Protein AF-A0A011PTX8-F1 (afdb_monomer)

Mean predicted aligned error: 15.11 Å

Solvent-accessible surface area (backbone atoms only — not comparable to full-atom values): 23369 Å² total; per-residue (Å²): 57,38,35,38,62,53,34,35,75,66,33,34,80,67,43,86,76,53,72,67,55,52,50,54,50,47,70,77,42,47,76,80,41,47,43,72,45,35,32,29,36,28,40,28,35,30,64,28,57,97,49,72,74,43,38,54,53,28,46,55,51,44,54,52,51,48,55,54,33,72,76,40,59,92,44,40,38,59,48,8,49,74,62,24,68,40,88,89,18,11,88,68,25,8,46,68,49,77,45,46,85,89,73,57,61,66,57,57,41,57,51,63,75,68,52,50,72,74,30,70,56,67,87,39,66,54,93,65,21,40,35,40,38,34,27,75,37,75,45,75,53,42,74,60,47,67,83,79,41,42,69,59,50,52,51,50,52,22,48,52,50,10,47,52,48,41,71,69,41,49,63,57,50,36,50,44,35,60,76,35,33,86,51,65,60,68,47,28,65,75,69,68,44,64,84,40,74,55,73,94,77,66,95,79,60,55,76,83,52,31,71,75,45,51,72,61,44,28,70,68,49,41,52,41,55,70,28,66,54,14,64,73,70,40,22,40,26,65,61,36,77,61,49,92,70,27,34,35,35,38,35,46,74,74,86,81,76,94,67,84,77,54,64,85,77,45,42,67,61,48,52,53,50,52,49,46,52,50,51,22,51,51,38,33,54,54,42,54,52,51,50,53,41,53,72,74,70,44,87,88,8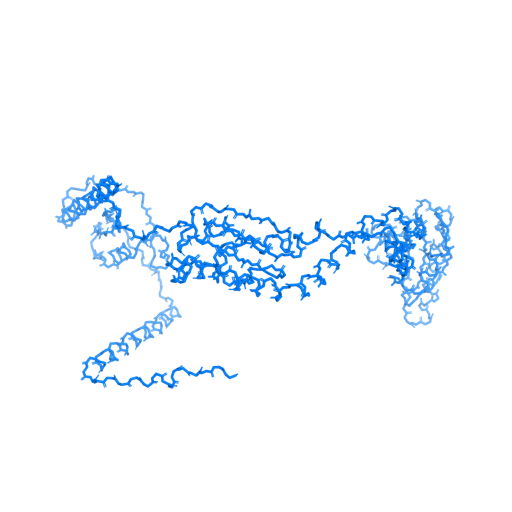0,74,90,73,74,83,91,74,93,82,52,93,88,51,60,90,81,50,54,75,49,40,49,50,35,63,78,67,53,73,66,93,55,74,71,24,76,42,60,26,63,46,81,85,76,15,43,46,80,44,78,44,76,77,86,85,76,74,98,66,83,58,64,70,58,51,53,52,50,51,53,51,49,52,52,52,51,50,48,51,53,50,51,51,51,49,52,53,49,60,74,76,42,92,80,83,78,68,60,78,76,72,60,68,73,85,124

Foldseek 3Di:
DKKWKQFLVQQLVVDDDDPVNLVVVCVVPLVVQKFFKKFWKFKADQFADPDPVSQVVSVVLVVVLLVVCVVPVVCQLVSLLVGGPPPVCSVVSRTPGIDTPPPDDPQVNVQRVVDDAQDWGDWTQDPGGTMIMGTNDIDHIDRQDSVNCVVVSSSVSSSVSSVVCLVVCVVVLQVQLVVCFQDCVSSCVVSVIDIDDDDDDDLDDDPVVLVVCPLCSQPVNSPQCPDCCQAPVQTKGGFDCSDVRMTMIDTDPDDDDDDDDDCVVCVVVVVVLVVLVVVQVVLQVVQVVVLVCVQVVHDPPDPDDDDDDDDPVCCVVDDPQRVCFVVVWDVPDPQTKTKGRDPSHHIDIDTRHDDDDPPDDDPVVVVVVVVVVVVVVVVVVVVVVVVVVVVVDPDDDPVVVVPPPPD

pLDDT: mean 90.77, std 7.79, range [44.09, 98.38]

Secondary structure (DSSP, 8-state):
-EEEEEEHHHHHTT----HHHHHHHHHHTGGGGEEPPEEEEEEEEEE--SSHHHHHHHHHHHHHHHHHHHH-GGGHHHHHHHH---TTTGGGTTEEEEEETTSS-HHHHHHHHHSPTTPBP-PEEETTEEEEEEEEEEE--EE--HHHHHHHHHHHHHHHHHHHHHHHHHHHHHHHHHH-TT-SHHHHHHHTPPPEE-----SS--HHHHGGGGGGG-HHHHHHHTSHHHHHS-PBPP-EEEETTEEEEEE-S------PPPHHHHHHHHHHHHHHHHHHHHHHHHHHHHHHHHHTT------PPPP----TT-GGGS-HHHHHHHHTS--SSSSEEEEEE-GGG-EEEEEE------SS--HHHHHHHHHHHHHHHHHHHHHHHHHHHHHHS-----HHHH-----

Structure (mmCIF, N/CA/C/O backbone):
data_AF-A0A011PTX8-F1
#
_entry.id   AF-A0A011PTX8-F1
#
loop_
_atom_site.group_PDB
_atom_site.id
_atom_site.type_symbol
_atom_site.label_atom_id
_atom_site.label_alt_id
_atom_site.label_comp_id
_atom_site.label_asym_id
_atom_site.label_entity_id
_atom_site.label_seq_id
_atom_site.pdbx_PDB_ins_code
_atom_site.Cartn_x
_atom_site.Cartn_y
_atom_site.Cartn_z
_atom_site.occupancy
_atom_site.B_iso_or_equiv
_atom_site.auth_seq_id
_atom_site.auth_comp_id
_atom_site.auth_asym_id
_atom_site.auth_atom_id
_atom_site.pdbx_PDB_model_num
ATOM 1 N N . MET A 1 1 ? -14.927 16.368 6.234 1.00 93.31 1 MET A N 1
ATOM 2 C CA . MET A 1 1 ? -13.839 17.365 6.055 1.00 93.31 1 MET A CA 1
ATOM 3 C C . MET A 1 1 ? -13.423 17.352 4.596 1.00 93.31 1 MET A C 1
ATOM 5 O O . MET A 1 1 ? -13.900 16.484 3.871 1.00 93.31 1 MET A O 1
ATOM 9 N N . GLU A 1 2 ? -12.552 18.258 4.175 1.00 96.69 2 GLU A N 1
ATOM 10 C CA . GLU A 1 2 ? -11.920 18.199 2.853 1.00 96.69 2 GLU A CA 1
ATOM 11 C C . GLU A 1 2 ? -10.415 17.986 2.976 1.00 96.69 2 GLU A C 1
ATOM 13 O O . GLU A 1 2 ? -9.826 18.285 4.015 1.00 96.69 2 GLU A O 1
ATOM 18 N N . TYR A 1 3 ? -9.805 17.415 1.946 1.00 97.81 3 TYR A N 1
ATOM 19 C CA . TYR A 1 3 ? -8.376 17.147 1.904 1.00 97.81 3 TYR A CA 1
ATOM 20 C C . TYR A 1 3 ? -7.870 17.067 0.467 1.00 97.81 3 TYR A C 1
ATOM 22 O O . TYR A 1 3 ? -8.626 16.824 -0.475 1.00 97.81 3 TYR A O 1
ATOM 30 N N . VAL A 1 4 ? -6.567 17.253 0.315 1.00 97.69 4 VAL A N 1
ATOM 31 C CA . VAL A 1 4 ? -5.835 17.070 -0.935 1.00 97.69 4 VAL A CA 1
ATOM 32 C C . VAL A 1 4 ? -4.663 16.130 -0.699 1.00 97.69 4 VAL A C 1
ATOM 34 O O . VAL A 1 4 ? -4.078 16.101 0.386 1.00 97.69 4 VAL A O 1
ATOM 37 N N . LEU A 1 5 ? -4.333 15.362 -1.732 1.00 97.12 5 LEU A N 1
ATOM 38 C CA . LEU A 1 5 ? -3.126 14.550 -1.787 1.00 97.12 5 LEU A CA 1
ATOM 39 C C . LEU A 1 5 ? -2.199 15.164 -2.826 1.00 97.12 5 LEU A C 1
ATOM 41 O O . LEU A 1 5 ? -2.626 15.454 -3.941 1.00 97.12 5 LEU A O 1
ATOM 45 N N . PHE A 1 6 ? -0.945 15.359 -2.446 1.00 97.44 6 PHE A N 1
ATOM 46 C CA . PHE A 1 6 ? 0.139 15.669 -3.361 1.00 97.44 6 PHE A CA 1
ATOM 47 C C . PHE A 1 6 ? 1.041 14.441 -3.404 1.00 97.44 6 PHE A C 1
ATOM 49 O O . PHE A 1 6 ? 1.689 14.112 -2.412 1.00 97.44 6 PHE A O 1
ATOM 56 N N . SER A 1 7 ? 1.015 13.701 -4.512 1.00 96.38 7 SER A N 1
ATOM 57 C CA . SER A 1 7 ? 1.691 12.409 -4.620 1.00 96.38 7 SER A CA 1
ATOM 58 C C . SER A 1 7 ? 2.304 12.195 -5.997 1.00 96.38 7 SER A C 1
ATOM 60 O O . SER A 1 7 ? 1.815 12.725 -6.996 1.00 96.38 7 SER A O 1
ATOM 62 N N . VAL A 1 8 ? 3.339 11.355 -6.076 1.00 95.75 8 VAL A N 1
ATOM 63 C CA . VAL A 1 8 ? 3.892 10.923 -7.374 1.00 95.75 8 VAL A CA 1
ATOM 64 C C . VAL A 1 8 ? 2.807 10.282 -8.243 1.00 95.75 8 VAL A C 1
ATOM 66 O O . VAL A 1 8 ? 2.761 10.548 -9.439 1.00 95.75 8 VAL A O 1
ATOM 69 N N . ALA A 1 9 ? 1.894 9.504 -7.656 1.00 92.25 9 ALA A N 1
ATOM 70 C CA . ALA A 1 9 ? 0.807 8.862 -8.395 1.00 92.25 9 ALA A CA 1
ATOM 71 C C . ALA A 1 9 ? -0.128 9.881 -9.075 1.00 92.25 9 ALA A C 1
ATOM 73 O O . ALA A 1 9 ? -0.494 9.696 -10.236 1.00 92.25 9 ALA A O 1
ATOM 74 N N . ASP A 1 10 ? -0.464 10.981 -8.395 1.00 88.50 10 ASP A N 1
ATOM 75 C CA . ASP A 1 10 ? -1.273 12.059 -8.978 1.00 88.50 10 ASP A CA 1
ATOM 76 C C . ASP A 1 10 ? -0.504 12.830 -10.062 1.00 88.50 10 ASP A C 1
ATOM 78 O O . ASP A 1 10 ? -1.084 13.242 -11.070 1.00 88.50 10 ASP A O 1
ATOM 82 N N . LEU A 1 11 ? 0.813 12.991 -9.891 1.00 93.06 11 LEU A N 1
ATOM 83 C CA . LEU A 1 11 ? 1.674 13.698 -10.840 1.00 93.06 11 LEU A CA 1
ATOM 84 C C . LEU A 1 11 ? 1.966 12.894 -12.112 1.00 93.06 11 LEU A C 1
ATOM 86 O O . LEU A 1 11 ? 2.114 13.502 -13.170 1.00 93.06 11 LEU A O 1
ATOM 90 N N . VAL A 1 12 ? 1.986 11.557 -12.061 1.00 93.12 12 VAL A N 1
ATOM 91 C CA . VAL A 1 12 ? 2.135 10.695 -13.254 1.00 93.12 12 VAL A CA 1
ATOM 92 C C . VAL A 1 12 ? 1.041 10.985 -14.281 1.00 93.12 12 VAL A C 1
ATOM 94 O O . VAL A 1 12 ? 1.324 11.075 -15.474 1.00 93.12 12 VAL A O 1
ATOM 97 N N . GLY A 1 13 ? -0.200 11.199 -13.829 1.00 87.06 13 GLY A N 1
ATOM 98 C CA . GLY A 1 13 ? -1.315 11.568 -14.708 1.00 87.06 13 GLY A CA 1
ATOM 99 C C . GLY A 1 13 ? -1.168 12.952 -15.352 1.00 87.06 13 GLY A C 1
ATOM 100 O O . GLY A 1 13 ? -1.826 13.234 -16.350 1.00 87.06 13 GLY A O 1
ATOM 101 N N . GLN A 1 14 ? -0.305 13.806 -14.798 1.00 88.62 14 GLN A N 1
ATOM 102 C CA . GLN A 1 14 ? -0.010 15.146 -15.305 1.00 88.62 14 GLN A CA 1
ATOM 103 C C . GLN A 1 14 ? 1.312 15.211 -16.086 1.00 88.62 14 GLN A C 1
ATOM 105 O O . GLN A 1 14 ? 1.601 16.240 -16.699 1.00 88.62 14 GLN A O 1
ATOM 110 N N . ALA A 1 15 ? 2.130 14.156 -16.041 1.00 91.62 15 ALA A N 1
ATOM 111 C CA . ALA A 1 15 ? 3.428 14.117 -16.695 1.00 91.62 15 ALA A CA 1
ATOM 112 C C . ALA A 1 15 ? 3.253 14.041 -18.218 1.00 91.62 15 ALA A C 1
ATOM 114 O O . ALA A 1 15 ? 2.629 13.122 -18.756 1.00 91.62 15 ALA A O 1
ATOM 115 N N . VAL A 1 16 ? 3.829 15.021 -18.912 1.00 89.94 16 VAL A N 1
ATOM 116 C CA . VAL A 1 16 ? 3.864 15.071 -20.374 1.00 89.94 16 VAL A CA 1
ATOM 117 C C . VAL A 1 16 ? 5.213 14.519 -20.816 1.00 89.94 16 VAL A C 1
ATOM 119 O O . VAL A 1 16 ? 6.248 15.061 -20.446 1.00 89.94 16 VAL A O 1
ATOM 122 N N . VAL A 1 17 ? 5.187 13.443 -21.598 1.00 93.81 17 VAL A N 1
ATOM 123 C CA . VAL A 1 17 ? 6.370 12.853 -22.234 1.00 93.81 17 VAL A CA 1
ATOM 124 C C . VAL A 1 17 ? 6.157 12.955 -23.733 1.00 93.81 17 VAL A C 1
ATOM 126 O O . VAL A 1 17 ? 5.126 12.506 -24.242 1.00 93.81 17 VAL A O 1
ATOM 129 N N . THR A 1 18 ? 7.084 13.601 -24.432 1.00 96.19 18 THR A N 1
ATOM 130 C CA . THR A 1 18 ? 6.968 13.804 -25.876 1.00 96.19 18 THR A CA 1
ATOM 131 C C . THR A 1 18 ? 7.472 12.582 -26.635 1.00 96.19 18 THR A C 1
ATOM 133 O O . THR A 1 18 ? 8.262 11.793 -26.124 1.00 96.19 18 THR A O 1
ATOM 136 N N . ASP A 1 19 ? 7.041 12.425 -27.886 1.00 94.69 19 ASP A N 1
ATOM 137 C CA . ASP A 1 19 ? 7.528 11.337 -28.741 1.00 94.69 19 ASP A CA 1
ATOM 138 C C . ASP A 1 19 ? 9.051 11.420 -28.966 1.00 94.69 19 ASP A C 1
ATOM 140 O O . ASP A 1 19 ? 9.740 10.402 -28.989 1.00 94.69 19 ASP A O 1
ATOM 144 N N . ALA A 1 20 ? 9.595 12.643 -29.006 1.00 96.25 20 ALA A N 1
ATOM 145 C CA . ALA A 1 20 ? 11.032 12.890 -29.052 1.00 96.25 20 ALA A CA 1
ATOM 146 C C . ALA A 1 20 ? 11.764 12.346 -27.811 1.00 96.25 20 ALA A C 1
ATOM 148 O O . ALA A 1 20 ? 12.813 11.723 -27.964 1.00 96.25 20 ALA A O 1
ATOM 149 N N . ASP A 1 21 ? 11.202 12.513 -26.606 1.00 96.00 21 ASP A N 1
ATOM 150 C CA . ASP A 1 21 ? 11.784 11.972 -25.367 1.00 96.00 21 ASP A CA 1
ATOM 151 C C . ASP A 1 21 ? 11.796 10.438 -25.382 1.00 96.00 21 ASP A C 1
ATOM 153 O O . ASP A 1 21 ? 12.788 9.813 -25.007 1.00 96.00 21 ASP A O 1
ATOM 157 N N . LEU A 1 22 ? 10.708 9.825 -25.866 1.00 96.88 22 LEU A N 1
ATOM 158 C CA . LEU A 1 22 ? 10.591 8.369 -25.987 1.00 96.88 22 LEU A CA 1
ATOM 159 C C . LEU A 1 22 ? 11.645 7.807 -26.951 1.00 96.88 22 LEU A C 1
ATOM 161 O O . LEU A 1 22 ? 12.305 6.814 -26.637 1.00 96.88 22 LEU A O 1
ATOM 165 N N . HIS A 1 23 ? 11.812 8.445 -28.111 1.00 96.50 23 HIS A N 1
ATOM 166 C CA . HIS A 1 23 ? 12.816 8.056 -29.098 1.00 96.50 23 HIS A CA 1
ATOM 167 C C . HIS A 1 23 ? 14.241 8.246 -28.567 1.00 96.50 23 HIS A C 1
ATOM 169 O O . HIS A 1 23 ? 15.048 7.319 -28.653 1.00 96.50 23 HIS A O 1
ATOM 175 N N . ALA A 1 24 ? 14.537 9.391 -27.946 1.00 96.94 24 ALA A N 1
ATOM 176 C CA . ALA A 1 24 ? 15.845 9.666 -27.357 1.00 96.94 24 ALA A CA 1
ATOM 177 C C . ALA A 1 24 ? 16.204 8.658 -26.253 1.00 96.94 24 ALA A C 1
ATOM 179 O O . ALA A 1 24 ? 17.341 8.181 -26.181 1.00 96.94 24 ALA A O 1
ATOM 180 N N . TRP A 1 25 ? 15.233 8.285 -25.415 1.00 96.75 25 TRP A N 1
ATOM 181 C CA . TRP A 1 25 ? 15.420 7.257 -24.396 1.00 96.75 25 TRP A CA 1
ATOM 182 C C . TRP A 1 25 ? 15.698 5.888 -25.015 1.00 96.75 25 TRP A C 1
ATOM 184 O O . TRP A 1 25 ? 16.676 5.240 -24.645 1.00 96.75 25 TRP A O 1
ATOM 194 N N . TYR A 1 26 ? 14.882 5.464 -25.986 1.00 95.31 26 TYR A N 1
ATOM 195 C CA . TYR A 1 26 ? 15.079 4.192 -26.679 1.00 95.31 26 TYR A CA 1
ATOM 196 C C . TYR A 1 26 ? 16.463 4.109 -27.327 1.00 95.31 26 TYR A C 1
ATOM 198 O O . TYR A 1 26 ? 17.151 3.104 -27.169 1.00 95.31 26 TYR A O 1
ATOM 206 N N . ASP A 1 27 ? 16.892 5.170 -28.013 1.00 94.94 27 ASP A N 1
ATOM 207 C CA . ASP A 1 27 ? 18.174 5.207 -28.715 1.00 94.94 27 ASP A CA 1
ATOM 208 C C . ASP A 1 27 ? 19.375 5.210 -27.765 1.00 94.94 27 ASP A C 1
ATOM 210 O O . ASP A 1 27 ? 20.364 4.529 -28.034 1.00 94.94 27 ASP A O 1
ATOM 214 N N . SER A 1 28 ? 19.275 5.906 -26.631 1.00 95.38 28 SER A N 1
ATOM 215 C CA . SER A 1 28 ? 20.327 5.928 -25.602 1.00 95.38 28 SER A CA 1
ATOM 216 C C . SER A 1 28 ? 20.375 4.669 -24.728 1.00 95.38 28 SER A C 1
ATOM 218 O O . SER A 1 28 ? 21.385 4.433 -24.070 1.00 95.38 28 SER A O 1
ATOM 220 N N . HIS A 1 29 ? 19.325 3.840 -24.739 1.00 94.94 29 HIS A N 1
ATOM 221 C CA . HIS A 1 29 ? 19.205 2.646 -23.895 1.00 94.94 29 HIS A CA 1
ATOM 222 C C . HIS A 1 29 ? 18.900 1.367 -24.688 1.00 94.94 29 HIS A C 1
ATOM 224 O O . HIS A 1 29 ? 18.334 0.423 -24.133 1.00 94.94 29 HIS A O 1
ATOM 230 N N . ARG A 1 30 ? 19.285 1.295 -25.972 1.00 90.06 30 ARG A N 1
ATOM 231 C CA . ARG A 1 30 ? 18.983 0.138 -26.841 1.00 90.06 30 ARG A CA 1
ATOM 232 C C . ARG A 1 30 ? 19.415 -1.196 -26.241 1.00 90.06 30 ARG A C 1
ATOM 234 O O . ARG A 1 30 ? 18.663 -2.162 -26.356 1.00 90.06 30 ARG A O 1
ATOM 241 N N . ASP A 1 31 ? 20.545 -1.223 -25.542 1.00 90.44 31 ASP A N 1
ATOM 242 C CA . ASP A 1 31 ? 21.073 -2.427 -24.892 1.00 90.44 31 ASP A CA 1
ATOM 243 C C . ASP A 1 31 ? 20.102 -3.011 -23.851 1.00 90.44 31 ASP A C 1
ATOM 245 O O . ASP A 1 31 ? 20.015 -4.226 -23.698 1.00 90.44 31 ASP A O 1
ATOM 249 N N . ARG A 1 32 ? 19.293 -2.173 -23.180 1.00 89.81 32 ARG A N 1
ATOM 250 C CA . ARG A 1 32 ? 18.268 -2.631 -22.218 1.00 89.81 32 ARG A CA 1
ATOM 251 C C . ARG A 1 32 ? 17.095 -3.344 -22.887 1.00 89.81 32 ARG A C 1
ATOM 253 O O . ARG A 1 32 ? 16.377 -4.098 -22.236 1.00 89.81 32 ARG A O 1
ATOM 260 N N . TYR A 1 33 ? 16.893 -3.098 -24.178 1.00 91.06 33 TYR A N 1
ATOM 261 C CA . TYR A 1 33 ? 15.803 -3.661 -24.974 1.00 91.06 33 TYR A CA 1
ATOM 262 C C . TYR A 1 33 ? 16.265 -4.805 -25.880 1.00 91.06 33 TYR A C 1
ATOM 264 O O . TYR A 1 33 ? 15.491 -5.298 -26.709 1.00 91.06 33 TYR A O 1
ATOM 272 N N . GLN A 1 34 ? 17.508 -5.255 -25.708 1.00 89.69 34 GLN A N 1
ATOM 273 C CA . GLN A 1 34 ? 18.027 -6.432 -26.373 1.00 89.69 34 GLN A CA 1
ATOM 274 C C . GLN A 1 34 ? 17.510 -7.689 -25.668 1.00 89.69 34 GLN A C 1
ATOM 276 O O . GLN A 1 34 ? 17.828 -7.958 -24.511 1.00 89.69 34 GLN A O 1
ATOM 281 N N . GLN A 1 35 ? 16.711 -8.485 -26.374 1.00 86.25 35 GLN A N 1
ATOM 282 C CA . GLN A 1 35 ? 16.426 -9.848 -25.943 1.00 86.25 35 GLN A CA 1
ATOM 283 C C . GLN A 1 35 ? 17.638 -10.711 -26.291 1.00 86.25 35 GLN A C 1
ATOM 285 O O . GLN A 1 35 ? 18.009 -10.766 -27.471 1.00 86.25 35 GLN A O 1
ATOM 290 N N . PRO A 1 36 ? 18.269 -11.364 -25.301 1.00 8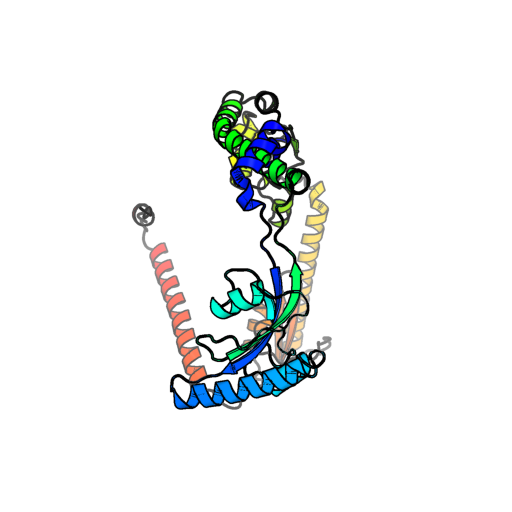6.12 36 PRO A N 1
ATOM 291 C CA . PRO A 1 36 ? 19.387 -12.248 -25.568 1.00 86.12 36 PRO A CA 1
ATOM 292 C C . PRO A 1 36 ? 18.927 -13.451 -26.393 1.00 86.12 36 PRO A C 1
ATOM 294 O O . PRO A 1 36 ? 17.767 -13.859 -26.360 1.00 86.12 36 PRO A O 1
ATOM 297 N N . GLU A 1 37 ? 19.861 -14.016 -27.149 1.00 90.31 37 GLU A N 1
ATOM 298 C CA . GLU A 1 37 ? 19.643 -15.290 -27.823 1.00 90.31 37 GLU A CA 1
ATOM 299 C C . GLU A 1 37 ? 19.499 -16.405 -26.781 1.00 90.31 37 GLU A C 1
ATOM 301 O O . GLU A 1 37 ? 20.344 -16.563 -25.898 1.00 90.31 37 GLU A O 1
ATOM 306 N N . GLU A 1 38 ? 18.439 -17.192 -26.917 1.00 92.25 38 GLU A N 1
ATOM 307 C CA . GLU A 1 38 ? 18.114 -18.313 -26.045 1.00 92.25 38 GLU A CA 1
ATOM 308 C C . GLU A 1 38 ? 18.102 -19.602 -26.868 1.00 92.25 38 GLU A C 1
ATOM 310 O O . GLU A 1 38 ? 17.523 -19.660 -27.955 1.00 92.25 38 GLU A O 1
ATOM 315 N N . ARG A 1 39 ? 18.714 -20.669 -26.354 1.00 94.38 39 ARG A N 1
ATOM 316 C CA . ARG A 1 39 ? 18.723 -21.979 -27.016 1.00 94.38 39 ARG A CA 1
ATOM 317 C C . ARG A 1 39 ? 18.240 -23.051 -26.072 1.00 94.38 39 ARG A C 1
ATOM 319 O O . ARG A 1 39 ? 18.689 -23.119 -24.938 1.00 94.38 39 ARG A O 1
ATOM 326 N N . ARG A 1 40 ? 17.347 -23.923 -26.530 1.00 95.50 40 ARG A N 1
ATOM 327 C CA . ARG A 1 40 ? 16.987 -25.114 -25.767 1.00 95.50 40 ARG A CA 1
ATOM 328 C C . ARG A 1 40 ? 17.971 -26.222 -26.099 1.00 95.50 40 ARG A C 1
ATOM 330 O O . ARG A 1 40 ? 18.079 -26.605 -27.262 1.00 95.50 40 ARG A O 1
ATOM 337 N N . ALA A 1 41 ? 18.678 -26.731 -25.099 1.00 96.06 41 ALA A N 1
ATOM 338 C CA . ALA A 1 41 ? 19.720 -27.730 -25.297 1.00 96.06 41 ALA A CA 1
ATOM 339 C C . ALA A 1 41 ? 19.474 -28.971 -24.439 1.00 96.06 41 ALA A C 1
ATOM 341 O O . ALA A 1 41 ? 18.931 -28.905 -23.337 1.00 96.06 41 ALA A O 1
ATOM 342 N N . SER A 1 42 ? 19.895 -30.116 -24.954 1.00 96.69 42 SER A N 1
ATOM 343 C CA . SER A 1 42 ? 20.011 -31.355 -24.200 1.00 96.69 42 SER A CA 1
ATOM 344 C C . SER A 1 42 ? 21.446 -31.854 -24.285 1.00 96.69 42 SER A C 1
ATOM 346 O O . SER A 1 42 ? 22.110 -31.633 -25.298 1.00 96.69 42 SER A O 1
ATOM 348 N N . HIS A 1 43 ? 21.942 -32.514 -23.244 1.00 97.25 43 HIS A N 1
ATOM 349 C CA . HIS A 1 43 ? 23.310 -33.018 -23.229 1.00 97.25 43 HIS A CA 1
ATOM 350 C C . HIS A 1 43 ? 23.453 -34.414 -22.629 1.00 97.25 43 HIS A C 1
ATOM 352 O O . HIS A 1 43 ? 22.606 -34.888 -21.875 1.00 97.25 43 HIS A O 1
ATOM 358 N N . ILE A 1 44 ? 24.560 -35.060 -22.980 1.00 97.25 44 ILE A N 1
ATOM 359 C CA . ILE A 1 44 ? 25.060 -36.274 -22.349 1.00 97.25 44 ILE A CA 1
ATOM 360 C C . ILE A 1 44 ? 26.461 -35.969 -21.835 1.00 97.25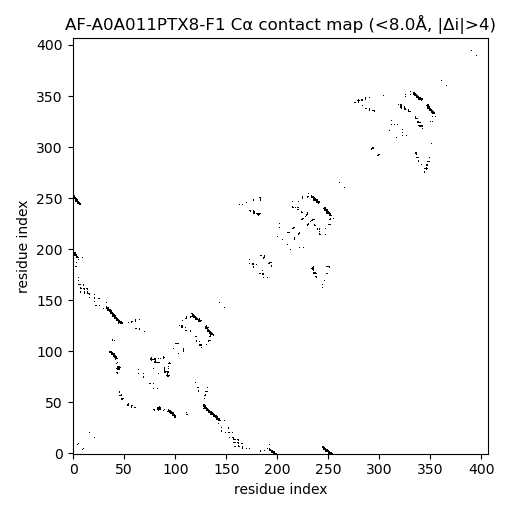 44 ILE A C 1
ATOM 362 O O . ILE A 1 44 ? 27.398 -35.847 -22.624 1.00 97.25 44 ILE A O 1
ATOM 366 N N . LEU A 1 45 ? 26.593 -35.855 -20.516 1.00 96.19 45 LEU A N 1
ATOM 367 C CA . LEU A 1 45 ? 27.882 -35.739 -19.836 1.00 96.19 45 LEU A CA 1
ATOM 368 C C . LEU A 1 45 ? 28.485 -37.116 -19.534 1.00 96.19 45 LEU A C 1
ATOM 370 O O . LEU A 1 45 ? 27.830 -37.941 -18.898 1.00 96.19 45 LEU A O 1
ATOM 374 N N . ILE A 1 46 ? 29.741 -37.322 -19.924 1.00 96.19 46 ILE A N 1
ATOM 375 C CA . ILE A 1 46 ? 30.621 -38.393 -19.444 1.00 96.19 46 ILE A CA 1
ATOM 376 C C . ILE A 1 46 ? 31.725 -37.741 -18.610 1.00 96.19 46 ILE A C 1
ATOM 378 O O . ILE A 1 46 ? 32.529 -36.972 -19.141 1.00 96.19 46 ILE A O 1
ATOM 382 N N . LEU A 1 47 ? 31.753 -38.021 -17.308 1.00 92.75 47 LEU A N 1
ATOM 383 C CA . LEU A 1 47 ? 32.715 -37.430 -16.386 1.00 92.75 47 LEU A CA 1
ATOM 384 C C . LEU A 1 47 ? 34.132 -37.920 -16.697 1.00 92.75 47 LEU A C 1
ATOM 386 O O . LEU A 1 47 ? 34.346 -39.108 -16.940 1.00 92.75 47 LEU A O 1
ATOM 390 N N . ALA A 1 48 ? 35.105 -37.014 -16.643 1.00 87.38 48 ALA A N 1
ATOM 391 C CA . ALA A 1 48 ? 36.521 -37.365 -16.676 1.00 87.38 48 ALA A CA 1
ATOM 392 C C . ALA A 1 48 ? 37.162 -36.959 -15.345 1.00 87.38 48 ALA A C 1
ATOM 394 O O . ALA A 1 48 ? 37.081 -35.797 -14.948 1.00 87.38 48 ALA A O 1
ATOM 395 N N . ALA A 1 49 ? 37.786 -37.910 -14.648 1.00 74.19 49 ALA A N 1
ATOM 396 C CA . ALA A 1 49 ? 38.567 -37.609 -13.452 1.00 74.19 49 ALA A CA 1
ATOM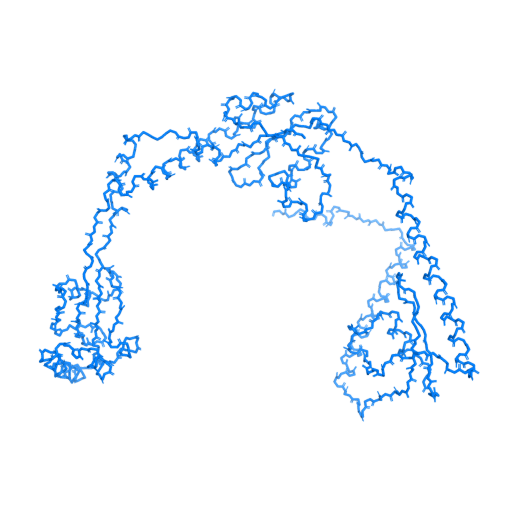 397 C C . ALA A 1 49 ? 39.868 -36.868 -13.820 1.00 74.19 49 ALA A C 1
ATOM 399 O O . ALA A 1 49 ? 40.272 -36.795 -14.982 1.00 74.19 49 ALA A O 1
ATOM 400 N N . THR A 1 50 ? 40.536 -36.286 -12.826 1.00 66.88 50 THR A N 1
ATOM 401 C CA . THR A 1 50 ? 41.680 -35.383 -13.029 1.00 66.88 50 THR A CA 1
ATOM 402 C C . THR A 1 50 ? 42.960 -36.062 -13.548 1.00 66.88 50 THR A C 1
ATOM 404 O O . THR A 1 50 ? 43.882 -35.347 -13.940 1.00 66.88 50 THR A O 1
ATOM 407 N N . GLY A 1 51 ? 43.026 -37.400 -13.611 1.00 61.00 51 GLY A N 1
ATOM 408 C CA . GLY A 1 51 ? 44.170 -38.165 -14.128 1.00 61.00 51 GLY A CA 1
ATOM 409 C C . GLY A 1 51 ? 44.115 -38.443 -15.639 1.00 61.00 51 GLY A C 1
ATOM 410 O O . GLY A 1 51 ? 43.045 -38.638 -16.208 1.00 61.00 51 GLY A O 1
ATOM 411 N N . ASP A 1 52 ? 45.275 -38.495 -16.303 1.00 61.66 52 ASP A N 1
ATOM 412 C CA . ASP A 1 52 ? 45.353 -38.629 -17.770 1.00 61.66 52 ASP A CA 1
ATOM 413 C C . ASP A 1 52 ? 44.806 -39.968 -18.300 1.00 61.66 52 ASP A C 1
ATOM 415 O O . ASP A 1 52 ? 44.108 -39.986 -19.312 1.00 61.66 52 ASP A O 1
ATOM 419 N N . ALA A 1 53 ? 45.007 -41.074 -17.573 1.00 62.09 53 ALA A N 1
ATOM 420 C CA . ALA A 1 53 ? 44.446 -42.382 -17.938 1.00 62.09 53 ALA A CA 1
ATOM 421 C C . ALA A 1 53 ? 42.901 -42.415 -17.886 1.00 62.09 53 ALA A C 1
ATOM 423 O O . ALA A 1 53 ? 42.259 -43.099 -18.686 1.00 62.09 53 ALA A O 1
ATOM 424 N N . ASP A 1 54 ? 42.293 -41.638 -16.985 1.00 71.06 54 ASP A N 1
ATOM 425 C CA . ASP A 1 54 ? 40.836 -41.550 -16.851 1.00 71.06 54 ASP A CA 1
ATOM 426 C C . ASP A 1 54 ? 40.216 -40.670 -17.943 1.00 71.06 54 ASP A C 1
ATOM 428 O O . ASP A 1 54 ? 39.093 -40.925 -18.385 1.00 71.06 54 ASP A O 1
ATOM 432 N N . LYS A 1 55 ? 40.958 -39.671 -18.441 1.00 77.75 55 LYS A N 1
ATOM 433 C CA . LYS A 1 55 ? 40.530 -38.836 -19.573 1.00 77.75 55 LYS A CA 1
ATOM 434 C C . LYS A 1 55 ? 40.455 -39.622 -20.875 1.00 77.75 55 LYS A C 1
ATOM 436 O O . LYS A 1 55 ? 39.513 -39.401 -21.633 1.00 77.75 55 LYS A O 1
ATOM 441 N N . ASP A 1 56 ? 41.394 -40.531 -21.125 1.00 83.56 56 ASP A N 1
ATOM 442 C CA . ASP A 1 56 ? 41.383 -41.370 -22.329 1.00 83.56 56 ASP A CA 1
ATOM 443 C C . ASP A 1 56 ? 40.222 -42.372 -22.305 1.00 83.56 56 ASP A C 1
ATOM 445 O O . ASP A 1 56 ? 39.521 -42.544 -23.305 1.00 83.56 56 ASP A O 1
ATOM 449 N N . SER A 1 57 ? 39.948 -42.968 -21.140 1.00 86.31 57 SER A N 1
ATOM 450 C CA . SER A 1 57 ? 38.799 -43.860 -20.940 1.00 86.31 57 SER A CA 1
ATOM 451 C C . SER A 1 57 ? 37.460 -43.124 -21.098 1.00 86.31 57 SER A C 1
ATOM 453 O O . SER A 1 57 ? 36.588 -43.560 -21.858 1.00 86.31 57 SER A O 1
ATOM 455 N N . ALA A 1 58 ? 37.310 -41.960 -20.453 1.00 89.25 58 ALA A N 1
ATOM 456 C CA . ALA A 1 58 ? 36.116 -41.124 -20.573 1.00 89.25 58 ALA A CA 1
ATOM 457 C C . ALA A 1 58 ? 35.900 -40.644 -22.015 1.00 89.25 58 ALA A C 1
ATOM 459 O O . ALA A 1 58 ? 34.771 -40.656 -22.510 1.00 89.25 58 ALA A O 1
ATOM 460 N N . ARG A 1 59 ? 36.981 -40.290 -22.721 1.00 92.25 59 ARG A N 1
ATOM 461 C CA . ARG A 1 59 ? 36.934 -39.911 -24.134 1.00 92.25 59 ARG A CA 1
ATOM 462 C C . ARG A 1 59 ? 36.468 -41.064 -25.009 1.00 92.25 59 ARG A C 1
ATOM 464 O O . ARG A 1 59 ? 35.533 -40.883 -25.780 1.00 92.25 59 ARG A O 1
ATOM 471 N N . ALA A 1 60 ? 37.072 -42.244 -24.870 1.00 92.75 60 ALA A N 1
ATOM 472 C CA . ALA A 1 60 ? 36.689 -43.424 -25.641 1.00 92.75 60 ALA A CA 1
ATOM 473 C C . ALA A 1 60 ? 35.211 -43.774 -25.419 1.00 92.75 60 ALA A C 1
ATOM 475 O O . ALA A 1 60 ? 34.484 -44.065 -26.374 1.00 92.75 60 ALA A O 1
ATOM 476 N N . LYS A 1 61 ? 34.736 -43.669 -24.169 1.00 93.31 61 LYS A N 1
ATOM 477 C CA . LYS A 1 61 ? 33.327 -43.899 -23.852 1.00 93.31 61 LYS A CA 1
ATOM 478 C C . LYS A 1 61 ? 32.417 -42.855 -24.487 1.00 93.31 61 LYS A C 1
ATOM 480 O O . LYS A 1 61 ? 31.378 -43.201 -25.046 1.00 93.31 61 LYS A O 1
ATOM 485 N N . ALA A 1 62 ? 32.799 -41.588 -24.429 1.00 94.12 62 ALA A N 1
ATOM 486 C CA . ALA A 1 62 ? 32.011 -40.520 -25.015 1.00 94.12 62 ALA A CA 1
ATOM 487 C C . ALA A 1 62 ? 32.012 -40.570 -26.557 1.00 94.12 62 ALA A C 1
ATOM 489 O O . ALA A 1 62 ? 30.984 -40.312 -27.173 1.00 94.12 62 ALA A O 1
ATOM 490 N N . GLU A 1 63 ? 33.100 -41.006 -27.198 1.00 95.38 63 GLU A N 1
ATOM 491 C CA . GLU A 1 63 ? 33.149 -41.271 -28.644 1.00 95.38 63 GLU A CA 1
ATOM 492 C C . GLU A 1 63 ? 32.238 -42.441 -29.056 1.00 95.38 63 GLU A C 1
ATOM 494 O O . GLU A 1 63 ? 31.598 -42.387 -30.109 1.00 95.38 63 GLU A O 1
ATOM 499 N N . GLU A 1 64 ? 32.141 -43.494 -28.237 1.00 95.00 64 GLU A N 1
ATOM 500 C CA . GLU A 1 64 ? 31.190 -44.594 -28.447 1.00 95.00 64 GLU A CA 1
ATOM 501 C C . GLU A 1 64 ? 29.742 -44.090 -28.378 1.00 95.00 64 GLU A C 1
ATOM 503 O O . GLU A 1 64 ? 28.953 -44.334 -29.295 1.00 95.00 64 GLU A O 1
ATOM 508 N N . VAL A 1 65 ? 29.409 -43.331 -27.329 1.00 94.44 65 VAL A N 1
ATOM 509 C CA . VAL A 1 65 ? 28.065 -42.765 -27.156 1.00 94.44 65 VAL A CA 1
ATOM 510 C C . VAL A 1 65 ? 27.740 -41.782 -28.281 1.00 94.44 65 VAL A C 1
ATOM 512 O O . VAL A 1 65 ? 26.644 -41.839 -28.833 1.00 94.44 65 VAL A O 1
ATOM 515 N N . LEU A 1 66 ? 28.691 -40.945 -28.706 1.00 95.19 66 LEU A N 1
ATOM 516 C CA . LEU A 1 66 ? 28.507 -40.034 -29.836 1.00 95.19 66 LEU A CA 1
ATOM 517 C C . LEU A 1 66 ? 28.166 -40.799 -31.122 1.00 95.19 66 LEU A C 1
ATOM 519 O O . LEU A 1 66 ? 27.240 -40.411 -31.831 1.00 95.19 66 LEU A O 1
ATOM 523 N N . LYS A 1 67 ? 28.844 -41.921 -31.399 1.00 95.56 67 LYS A N 1
ATOM 524 C CA . LYS A 1 67 ? 28.528 -42.784 -32.552 1.00 95.56 67 LYS A CA 1
ATOM 525 C C . LYS A 1 67 ? 27.131 -43.400 -32.452 1.00 95.56 67 LYS A C 1
ATOM 527 O O . LYS A 1 67 ? 26.463 -43.537 -33.477 1.00 95.56 67 LYS A O 1
ATOM 532 N N . GLU A 1 68 ? 26.678 -43.790 -31.257 1.00 94.44 68 GLU A N 1
ATOM 533 C CA . GLU A 1 68 ? 25.303 -44.271 -31.053 1.00 94.44 68 GLU A CA 1
ATOM 534 C C . GLU A 1 68 ? 24.274 -43.166 -31.327 1.00 94.44 68 GLU A C 1
ATOM 536 O O . GLU A 1 68 ? 23.304 -43.394 -32.054 1.00 94.44 68 GLU A O 1
ATOM 541 N N . VAL A 1 69 ? 24.516 -41.960 -30.806 1.00 93.25 69 VAL A N 1
ATOM 542 C CA . VAL A 1 69 ? 23.636 -40.803 -31.007 1.00 93.25 69 VAL A CA 1
ATOM 543 C C . VAL A 1 69 ? 23.595 -40.392 -32.482 1.00 93.25 69 VAL A C 1
ATOM 545 O O . VAL A 1 69 ? 22.515 -40.159 -33.013 1.00 93.25 69 VAL A O 1
ATOM 548 N N . GLN A 1 70 ? 24.730 -40.379 -33.186 1.00 93.19 70 GLN A N 1
ATOM 549 C CA . GLN A 1 70 ? 24.795 -40.050 -34.617 1.00 93.19 70 GLN A CA 1
ATOM 550 C C . GLN A 1 70 ? 24.021 -41.040 -35.498 1.00 93.19 70 GLN A C 1
ATOM 552 O O . GLN A 1 70 ? 23.420 -40.638 -36.492 1.00 93.19 70 GLN A O 1
ATOM 557 N N . LYS A 1 71 ? 24.009 -42.333 -35.143 1.00 93.88 71 LYS A N 1
ATOM 558 C CA . LYS A 1 71 ? 23.251 -43.362 -35.879 1.00 93.88 71 LYS A CA 1
ATOM 559 C C . LYS A 1 71 ? 21.743 -43.245 -35.672 1.00 93.88 71 LYS A C 1
ATOM 561 O O . LYS A 1 71 ? 20.982 -43.611 -36.564 1.00 93.88 71 LYS A O 1
ATOM 566 N N . ALA A 1 72 ? 21.312 -42.786 -34.499 1.00 91.81 72 ALA A N 1
ATOM 567 C CA . ALA A 1 72 ? 19.901 -42.650 -34.162 1.00 91.81 72 ALA A CA 1
ATOM 568 C C . ALA A 1 72 ? 19.635 -41.399 -33.300 1.00 91.81 72 ALA A C 1
ATOM 570 O O . ALA A 1 72 ? 19.324 -41.539 -32.113 1.00 91.81 72 ALA A O 1
ATOM 571 N N . PRO A 1 73 ? 19.676 -40.181 -33.880 1.00 89.12 73 PRO A N 1
ATOM 572 C CA . PRO A 1 73 ? 19.501 -38.935 -33.122 1.00 89.12 73 PRO A CA 1
ATOM 573 C C . PRO A 1 73 ? 18.163 -38.859 -32.376 1.00 89.12 73 PRO A C 1
ATOM 575 O O . PRO A 1 73 ? 18.091 -38.339 -31.268 1.00 89.12 73 PRO A O 1
ATOM 578 N N . ALA A 1 74 ? 17.108 -39.478 -32.919 1.00 91.00 74 ALA A N 1
ATOM 579 C CA . ALA A 1 74 ? 15.796 -39.570 -32.272 1.00 91.00 74 ALA A CA 1
ATOM 580 C C . ALA A 1 74 ? 15.821 -40.288 -30.905 1.00 91.00 74 ALA A C 1
ATOM 582 O O . ALA A 1 74 ? 14.901 -40.125 -30.108 1.00 91.00 74 ALA A O 1
ATOM 583 N N . ARG A 1 75 ? 16.869 -41.071 -30.612 1.00 94.31 75 ARG A N 1
ATOM 584 C CA . ARG A 1 75 ? 17.054 -41.776 -29.335 1.00 94.31 75 ARG A CA 1
ATOM 585 C C . ARG A 1 75 ? 17.889 -40.989 -28.327 1.00 94.31 75 ARG A C 1
ATOM 587 O O . ARG A 1 75 ? 18.217 -41.544 -27.282 1.00 94.31 75 ARG A O 1
ATOM 594 N N . PHE A 1 76 ? 18.227 -39.724 -28.602 1.00 95.62 76 PHE A N 1
ATOM 595 C CA . PHE A 1 76 ? 19.073 -38.903 -27.728 1.00 95.62 76 PHE A CA 1
ATOM 596 C C . PHE A 1 76 ? 18.613 -38.947 -26.268 1.00 95.62 76 PHE A C 1
ATOM 598 O O . PHE A 1 76 ? 19.416 -39.226 -25.387 1.00 95.62 76 PHE A O 1
ATOM 605 N N . ALA A 1 77 ? 17.315 -38.759 -26.013 1.00 95.94 77 ALA A N 1
ATOM 606 C CA . ALA A 1 77 ? 16.770 -38.767 -24.657 1.00 95.94 77 ALA A CA 1
ATOM 607 C C . ALA A 1 77 ? 16.952 -40.120 -23.942 1.00 95.94 77 ALA A C 1
ATOM 609 O O . ALA A 1 77 ? 17.241 -40.164 -22.748 1.00 95.94 77 ALA A O 1
ATOM 610 N N . ASP A 1 78 ? 16.821 -41.236 -24.656 1.00 96.94 78 ASP A N 1
ATOM 611 C CA . ASP A 1 78 ? 17.021 -42.568 -24.077 1.00 96.94 78 ASP A CA 1
ATOM 612 C C . ASP A 1 78 ? 18.502 -42.855 -23.830 1.00 96.94 78 ASP A C 1
ATOM 614 O O . ASP A 1 78 ? 18.868 -43.413 -22.797 1.00 96.94 78 ASP A O 1
ATOM 618 N N . LEU A 1 79 ? 19.363 -42.431 -24.758 1.00 95.44 79 LEU A N 1
ATOM 619 C CA . LEU A 1 79 ? 20.814 -42.533 -24.628 1.00 95.44 79 LEU A CA 1
ATOM 620 C C . LEU A 1 79 ? 21.327 -41.647 -23.488 1.00 95.44 79 LEU A C 1
ATOM 622 O O . LEU A 1 79 ? 22.192 -42.077 -22.733 1.00 95.44 79 LEU A O 1
ATOM 626 N N . ALA A 1 80 ? 20.742 -40.467 -23.291 1.00 96.62 80 ALA A N 1
ATOM 627 C CA . ALA A 1 80 ? 21.042 -39.588 -22.171 1.00 96.62 80 ALA A CA 1
ATOM 628 C C . ALA A 1 80 ? 20.641 -40.216 -20.832 1.00 96.62 80 ALA A C 1
ATOM 630 O O . ALA A 1 80 ? 21.456 -40.243 -19.916 1.00 96.62 80 ALA A O 1
ATOM 631 N N . ARG A 1 81 ? 19.447 -40.819 -20.726 1.00 97.00 81 ARG A N 1
ATOM 632 C CA . ARG A 1 81 ? 19.047 -41.573 -19.519 1.00 97.00 81 ARG A CA 1
ATOM 633 C C . ARG A 1 81 ? 19.968 -42.750 -19.224 1.00 97.00 81 ARG A C 1
ATOM 635 O O . ARG A 1 81 ? 20.173 -43.088 -18.063 1.00 97.00 81 ARG A O 1
ATOM 642 N N . LYS A 1 82 ? 20.475 -43.400 -20.272 1.00 96.25 82 LYS A N 1
ATOM 643 C CA . LYS A 1 82 ? 21.310 -44.598 -20.163 1.00 96.25 82 LYS A CA 1
ATOM 644 C C . LYS A 1 82 ? 22.769 -44.282 -19.836 1.00 96.25 82 LYS A C 1
ATOM 646 O O . LYS A 1 82 ? 23.389 -45.034 -19.090 1.00 96.25 82 LYS A O 1
ATOM 651 N N . TYR A 1 83 ? 23.325 -43.233 -20.435 1.00 95.69 83 TYR A N 1
ATOM 652 C CA . TYR A 1 83 ? 24.767 -42.990 -20.442 1.00 95.69 83 TYR A CA 1
ATOM 653 C C . TYR A 1 83 ? 25.187 -41.679 -19.785 1.00 95.69 83 TYR A C 1
ATOM 655 O O . TYR A 1 83 ? 26.352 -41.568 -19.409 1.00 95.69 83 TYR A O 1
ATOM 663 N N . SER A 1 84 ? 24.296 -40.694 -19.642 1.00 96.38 84 SER A N 1
ATOM 664 C CA . SER A 1 84 ? 24.685 -39.430 -19.025 1.00 96.38 84 SER A CA 1
ATOM 665 C C . SER A 1 84 ? 24.906 -39.600 -17.528 1.00 96.38 84 SER A C 1
ATOM 667 O O . SER A 1 84 ? 24.091 -40.180 -16.815 1.00 96.38 84 SER A O 1
ATOM 669 N N . GLN A 1 85 ? 26.010 -39.035 -17.061 1.00 95.56 85 GLN A N 1
ATOM 670 C CA . GLN A 1 85 ? 26.402 -38.968 -15.661 1.00 95.56 85 GLN A CA 1
ATOM 671 C C . GLN A 1 85 ? 26.081 -37.603 -15.037 1.00 95.56 85 GLN A C 1
ATOM 673 O O . GLN A 1 85 ? 26.521 -37.326 -13.925 1.00 95.56 85 GLN A O 1
ATOM 678 N N . ASP A 1 86 ? 25.315 -36.750 -15.729 1.00 93.50 86 ASP A N 1
ATOM 679 C CA . ASP A 1 86 ? 24.786 -35.521 -15.140 1.00 93.50 86 ASP A CA 1
ATOM 680 C C . ASP A 1 86 ? 23.535 -35.828 -14.293 1.00 93.50 86 ASP A C 1
ATOM 682 O O . ASP A 1 86 ? 22.476 -36.139 -14.854 1.00 93.50 86 ASP A O 1
ATOM 686 N N . PRO A 1 87 ? 23.597 -35.705 -12.954 1.00 91.56 87 PRO A N 1
ATOM 687 C CA . PRO A 1 87 ? 22.462 -36.012 -12.089 1.00 91.56 87 PRO A CA 1
ATOM 688 C C . PRO A 1 87 ? 21.256 -35.085 -12.320 1.00 91.56 87 PRO A C 1
ATOM 690 O O . PRO A 1 87 ? 20.129 -35.474 -12.014 1.00 91.56 87 PRO A O 1
ATOM 693 N N . GLY A 1 88 ? 21.466 -33.873 -12.854 1.00 92.00 88 GLY A N 1
ATOM 694 C CA . GLY A 1 88 ? 20.410 -32.872 -13.026 1.00 92.00 88 GLY A CA 1
ATOM 695 C C . GLY A 1 88 ? 19.504 -33.109 -14.237 1.00 92.00 88 GLY A C 1
ATOM 696 O O . GLY A 1 88 ? 18.300 -32.831 -14.172 1.00 92.00 88 GLY A O 1
ATOM 697 N N . SER A 1 89 ? 20.058 -33.643 -15.329 1.00 95.38 89 SER A N 1
ATOM 698 C CA . SER A 1 89 ? 19.344 -33.786 -16.603 1.00 95.38 89 SER A CA 1
ATOM 699 C C . SER A 1 89 ? 19.228 -35.224 -17.114 1.00 95.38 89 SER A C 1
ATOM 701 O O . SER A 1 89 ? 18.288 -35.501 -17.862 1.00 95.38 89 SER A O 1
ATOM 703 N N . ALA A 1 90 ? 20.078 -36.169 -16.683 1.00 95.38 90 ALA A N 1
ATOM 704 C CA . ALA A 1 90 ? 20.098 -37.535 -17.223 1.00 95.38 90 ALA A CA 1
ATOM 705 C C . ALA A 1 90 ? 18.713 -38.202 -17.193 1.00 95.38 90 ALA A C 1
ATOM 707 O O . ALA A 1 90 ? 18.216 -38.652 -18.225 1.00 95.38 90 ALA A O 1
ATOM 708 N N . ALA A 1 91 ? 18.019 -38.170 -16.048 1.00 94.62 91 ALA A N 1
ATOM 709 C CA . ALA A 1 91 ? 16.676 -38.748 -15.900 1.00 94.62 91 ALA A CA 1
ATOM 710 C C . ALA A 1 91 ? 15.623 -38.101 -16.829 1.00 94.62 91 ALA A C 1
ATOM 712 O O . ALA A 1 91 ? 14.678 -38.758 -17.276 1.00 94.62 91 ALA A O 1
ATOM 713 N N . LYS A 1 92 ? 15.811 -36.822 -17.176 1.00 95.44 92 LYS A N 1
ATOM 714 C CA . LYS A 1 92 ? 14.955 -36.051 -18.091 1.00 95.44 92 LYS A CA 1
ATOM 715 C C . LYS A 1 92 ? 15.366 -36.205 -19.558 1.00 95.44 92 LYS A C 1
ATOM 717 O O . LYS A 1 92 ? 14.885 -35.468 -20.410 1.00 95.44 92 LYS A O 1
ATOM 722 N N . GLY A 1 93 ? 16.226 -37.174 -19.868 1.00 94.25 93 GLY A N 1
ATOM 723 C CA . GLY A 1 93 ? 16.738 -37.372 -21.219 1.00 94.25 93 GLY A CA 1
ATOM 724 C C . GLY A 1 93 ? 17.771 -36.330 -21.634 1.00 94.25 93 GLY A C 1
ATOM 725 O O . GLY A 1 93 ? 17.871 -36.008 -22.813 1.00 94.25 93 GLY A O 1
ATOM 726 N N . GLY A 1 94 ? 18.527 -35.805 -20.670 1.00 94.56 94 GLY A N 1
ATOM 727 C CA . GLY A 1 94 ? 19.583 -34.827 -20.905 1.00 94.56 94 GLY A CA 1
ATOM 728 C C . GLY A 1 94 ? 19.083 -33.397 -21.084 1.00 94.56 94 GLY A C 1
ATOM 729 O O . GLY A 1 94 ? 19.894 -32.520 -21.341 1.00 94.56 94 GLY A O 1
ATOM 730 N N . ASP A 1 95 ? 17.777 -33.135 -20.974 1.00 95.94 95 ASP A N 1
ATOM 731 C CA . ASP A 1 95 ? 17.204 -31.804 -21.197 1.00 95.94 95 ASP A CA 1
ATOM 732 C C . ASP A 1 95 ? 17.630 -30.796 -20.120 1.00 95.94 95 ASP A C 1
ATOM 734 O O . ASP A 1 95 ? 17.328 -30.965 -18.935 1.00 95.94 95 ASP A O 1
ATOM 738 N N . LEU A 1 96 ? 18.305 -29.733 -20.560 1.00 93.50 96 LEU A N 1
ATOM 739 C CA . LEU A 1 96 ? 18.748 -28.617 -19.726 1.00 93.50 96 LEU A CA 1
ATOM 740 C C . LEU A 1 96 ? 17.757 -27.446 -19.748 1.00 93.50 96 LEU A C 1
ATOM 742 O O . LEU A 1 96 ? 17.924 -26.486 -19.001 1.00 93.50 96 LEU A O 1
ATOM 746 N N . GLY A 1 97 ? 16.712 -27.512 -20.579 1.00 93.81 97 GLY A N 1
ATOM 747 C CA . GLY A 1 97 ? 15.803 -26.395 -20.789 1.00 93.81 97 GLY A CA 1
ATOM 748 C C . GLY A 1 97 ? 16.457 -25.272 -21.596 1.00 93.81 97 GLY A C 1
ATOM 749 O O . GLY A 1 97 ? 17.260 -25.523 -22.496 1.00 93.81 97 GLY A O 1
ATOM 750 N N . VAL A 1 98 ? 16.051 -24.030 -21.320 1.00 93.00 98 VAL A N 1
ATOM 751 C CA . VAL A 1 98 ? 16.540 -22.841 -22.030 1.00 93.00 98 VAL A CA 1
ATOM 752 C C . VAL A 1 98 ? 17.888 -22.406 -21.459 1.00 93.00 98 VAL A C 1
ATOM 754 O O . VAL A 1 98 ? 18.015 -22.148 -20.266 1.00 93.00 98 VAL A O 1
ATOM 757 N N . VAL A 1 99 ? 18.875 -22.296 -22.339 1.00 91.50 99 VAL A N 1
ATOM 758 C CA . VAL A 1 99 ? 20.242 -21.859 -22.077 1.00 91.50 99 VAL A CA 1
ATOM 759 C C . VAL A 1 99 ? 20.435 -20.478 -22.699 1.00 91.50 99 VAL A C 1
ATOM 761 O O . VAL A 1 99 ? 20.240 -20.296 -23.903 1.00 91.50 99 VAL A O 1
ATOM 764 N N . ALA A 1 100 ? 20.825 -19.507 -21.876 1.00 89.69 100 ALA A N 1
ATOM 765 C CA . ALA A 1 100 ? 21.224 -18.169 -22.309 1.00 89.69 100 ALA A CA 1
ATOM 766 C C . ALA A 1 100 ? 22.753 -18.030 -22.245 1.00 89.69 100 ALA A C 1
ATOM 768 O O . ALA A 1 100 ? 23.418 -18.752 -21.497 1.00 89.69 100 ALA A O 1
ATOM 769 N N . ARG A 1 101 ? 23.329 -17.095 -23.006 1.00 88.38 101 ARG A N 1
ATOM 770 C CA . ARG A 1 101 ? 24.767 -16.792 -22.895 1.00 88.38 101 ARG A CA 1
ATOM 771 C C . ARG A 1 101 ? 25.111 -16.339 -21.469 1.00 88.38 101 ARG A C 1
ATOM 773 O O . ARG A 1 101 ? 24.327 -15.635 -20.839 1.00 88.38 101 ARG A O 1
ATOM 780 N N . GLY A 1 102 ? 26.270 -16.746 -20.965 1.00 87.25 102 GLY A N 1
ATOM 781 C CA . GLY A 1 102 ? 26.755 -16.513 -19.605 1.00 87.25 102 GLY A CA 1
ATOM 782 C C . GLY A 1 102 ? 26.262 -17.513 -18.552 1.00 87.25 102 GLY A C 1
ATOM 783 O O . GLY A 1 102 ? 26.615 -17.361 -17.385 1.00 87.25 102 GLY A O 1
ATOM 784 N N . THR A 1 103 ? 25.454 -18.517 -18.921 1.00 88.00 103 THR A N 1
ATOM 785 C CA . THR A 1 103 ? 24.868 -19.473 -17.953 1.00 88.00 103 THR A CA 1
ATOM 786 C C . THR A 1 103 ? 25.615 -20.803 -17.856 1.00 88.00 103 THR A C 1
ATOM 788 O O . THR A 1 103 ? 25.454 -21.512 -16.864 1.00 88.00 103 THR A O 1
ATOM 791 N N . MET A 1 104 ? 26.439 -21.141 -18.855 1.00 90.44 104 MET A N 1
ATOM 792 C CA . MET A 1 104 ? 27.169 -22.410 -18.937 1.00 90.44 104 MET A CA 1
ATOM 793 C C . MET A 1 104 ? 28.681 -22.180 -19.018 1.00 90.44 104 MET A C 1
ATOM 795 O O . MET A 1 104 ? 29.150 -21.087 -19.330 1.00 90.44 104 MET A O 1
ATOM 799 N N . VAL A 1 105 ? 29.467 -23.231 -18.765 1.00 92.25 105 VAL A N 1
ATOM 800 C CA . VAL A 1 105 ? 30.926 -23.174 -18.941 1.00 92.25 105 VAL A CA 1
ATOM 801 C C . VAL A 1 105 ? 31.290 -22.886 -20.397 1.00 92.25 105 VAL A C 1
ATOM 803 O O . VAL A 1 105 ? 30.661 -23.400 -21.322 1.00 92.25 105 VAL A O 1
ATOM 806 N N . LYS A 1 106 ? 32.346 -22.093 -20.600 1.00 93.44 106 LYS A N 1
ATOM 807 C CA . LYS A 1 106 ? 32.708 -21.525 -21.908 1.00 93.44 106 LYS A CA 1
ATOM 808 C C . LYS A 1 106 ? 32.741 -22.542 -23.070 1.00 93.44 106 LYS A C 1
ATOM 810 O O . LYS A 1 106 ? 32.095 -22.265 -24.076 1.00 93.44 106 LYS A O 1
ATOM 815 N N . PRO A 1 107 ? 33.377 -23.729 -22.953 1.00 93.94 107 PRO A N 1
ATOM 816 C CA . PRO A 1 107 ? 33.401 -24.696 -24.058 1.00 93.94 107 PRO A CA 1
ATOM 817 C C . PRO A 1 107 ? 32.014 -25.250 -24.414 1.00 93.94 107 PRO A C 1
ATOM 819 O O . PRO A 1 107 ? 31.708 -25.480 -25.582 1.00 93.94 107 PRO A O 1
ATOM 822 N N . PHE A 1 108 ? 31.161 -25.450 -23.405 1.00 94.75 108 PHE A N 1
ATOM 823 C CA . PHE A 1 108 ? 29.790 -25.920 -23.594 1.00 94.75 108 PHE A CA 1
ATOM 824 C C . PHE A 1 108 ? 28.939 -24.847 -24.270 1.00 94.75 108 PHE A C 1
ATOM 826 O O . PHE A 1 108 ? 28.208 -25.134 -25.214 1.00 94.75 108 PHE A O 1
ATOM 833 N N . GLU A 1 109 ? 29.058 -23.601 -23.813 1.00 94.00 109 GLU A N 1
ATOM 834 C CA . GLU A 1 109 ? 28.345 -22.470 -24.394 1.00 94.00 109 GLU A CA 1
ATOM 835 C C . GLU A 1 109 ? 28.720 -22.254 -25.866 1.00 94.00 109 GLU A C 1
ATOM 837 O O . GLU A 1 109 ? 27.837 -22.167 -26.717 1.00 94.00 109 GLU A O 1
ATOM 842 N N . GLU A 1 110 ? 30.014 -22.219 -26.192 1.00 93.75 110 GLU A N 1
ATOM 843 C CA . GLU A 1 110 ? 30.489 -22.039 -27.571 1.00 93.75 110 GLU A CA 1
ATOM 844 C C . GLU A 1 110 ? 29.948 -23.132 -28.507 1.00 93.75 110 GLU A C 1
ATOM 846 O O . GLU A 1 110 ? 29.540 -22.849 -29.638 1.00 93.75 110 GLU A O 1
ATOM 851 N N . ALA A 1 111 ? 29.859 -24.371 -28.019 1.00 94.19 111 ALA A N 1
ATOM 852 C CA . ALA A 1 111 ? 29.233 -25.466 -28.746 1.00 94.19 111 ALA A CA 1
ATOM 853 C C . ALA A 1 111 ? 27.710 -25.283 -28.885 1.00 94.19 111 ALA A C 1
ATOM 855 O O . ALA A 1 111 ? 27.193 -25.328 -29.998 1.00 94.19 111 ALA A O 1
ATOM 856 N N . VAL A 1 112 ? 26.978 -25.001 -27.800 1.00 94.81 112 VAL A N 1
ATOM 857 C CA . VAL A 1 112 ? 25.521 -24.770 -27.858 1.00 94.81 112 VAL A CA 1
ATOM 858 C C . VAL A 1 112 ? 25.176 -23.654 -28.832 1.00 94.81 112 VAL A C 1
ATOM 860 O O . VAL A 1 112 ? 24.217 -23.797 -29.586 1.00 94.81 112 VAL A O 1
ATOM 863 N N . PHE A 1 113 ? 25.941 -22.560 -28.833 1.00 93.56 113 PHE A N 1
ATOM 864 C CA . PHE A 1 113 ? 25.679 -21.375 -29.648 1.00 93.56 113 PHE A CA 1
ATOM 865 C C . PHE A 1 113 ? 26.233 -21.439 -31.086 1.00 93.56 113 PHE A C 1
ATOM 867 O O . PHE A 1 113 ? 25.924 -20.555 -31.888 1.00 93.56 113 PHE A O 1
ATOM 874 N N . SER A 1 114 ? 26.986 -22.483 -31.450 1.00 93.75 114 SER A N 1
ATOM 875 C CA . SER A 1 114 ? 27.426 -22.724 -32.837 1.00 93.75 114 SER A CA 1
ATOM 876 C C . SER A 1 114 ? 26.525 -23.693 -33.611 1.00 93.75 114 SER A C 1
ATOM 878 O O . SER A 1 114 ? 26.496 -23.637 -34.839 1.00 93.75 114 SER A O 1
ATOM 880 N N . LEU A 1 115 ? 25.747 -24.526 -32.915 1.00 94.00 115 LEU A N 1
ATOM 881 C CA . LEU A 1 115 ? 24.848 -25.518 -33.517 1.00 94.00 115 LEU A CA 1
ATOM 882 C C . LEU A 1 115 ? 23.584 -24.914 -34.147 1.00 94.00 115 LEU A C 1
ATOM 884 O O . LEU A 1 115 ? 23.113 -23.850 -33.759 1.00 94.00 115 LEU A O 1
ATOM 888 N N . ARG A 1 116 ? 22.976 -25.606 -35.101 1.00 93.50 116 ARG A N 1
ATOM 889 C CA . ARG A 1 116 ? 21.634 -25.310 -35.615 1.00 93.50 116 ARG A CA 1
ATOM 890 C C . ARG A 1 116 ? 20.581 -26.087 -34.836 1.00 93.50 116 ARG A C 1
ATOM 892 O O . ARG A 1 116 ? 20.877 -26.989 -34.054 1.00 93.50 116 ARG A O 1
ATOM 899 N N . GLU A 1 117 ? 19.323 -25.725 -35.044 1.00 92.44 117 GLU A N 1
ATOM 900 C CA . GLU A 1 117 ? 18.216 -26.472 -34.462 1.00 92.44 117 GLU A CA 1
ATOM 901 C C . GLU A 1 117 ? 18.220 -27.920 -34.973 1.00 92.44 117 GLU A C 1
ATOM 903 O O . GLU A 1 117 ? 18.351 -28.171 -36.171 1.00 92.44 117 GLU A O 1
ATOM 908 N N . ASN A 1 118 ? 18.079 -28.863 -34.044 1.00 91.25 118 ASN A N 1
ATOM 909 C CA . ASN A 1 118 ? 18.200 -30.309 -34.227 1.00 91.25 118 ASN A CA 1
ATOM 910 C C . ASN A 1 118 ? 19.596 -30.793 -34.659 1.00 91.25 118 ASN A C 1
ATOM 912 O O . ASN A 1 118 ? 19.735 -31.914 -35.149 1.00 91.25 118 ASN A O 1
ATOM 916 N N . GLU A 1 119 ? 20.635 -29.978 -34.459 1.00 93.88 119 GLU A N 1
ATOM 917 C CA . GLU A 1 119 ? 22.022 -30.364 -34.710 1.00 93.88 119 GLU A CA 1
ATOM 918 C C . GLU A 1 119 ? 22.688 -30.937 -33.451 1.00 93.88 119 GLU A C 1
ATOM 920 O O . GLU A 1 119 ? 22.416 -30.518 -32.320 1.00 93.88 119 GLU A O 1
ATOM 925 N N . LEU A 1 120 ? 23.578 -31.905 -33.675 1.00 94.19 120 LEU A N 1
ATOM 926 C CA . LEU A 1 120 ? 24.378 -32.576 -32.659 1.00 94.19 120 LEU A CA 1
ATOM 927 C C . LEU A 1 120 ? 25.812 -32.033 -32.679 1.00 94.19 120 LEU A C 1
ATOM 929 O O . LEU A 1 120 ? 26.419 -31.937 -33.745 1.00 94.19 120 LEU A O 1
ATOM 933 N N . SER A 1 121 ? 26.382 -31.746 -31.512 1.00 94.94 121 SER A N 1
ATOM 934 C CA . SER A 1 121 ? 27.796 -31.396 -31.393 1.00 94.94 121 SER A CA 1
ATOM 935 C C . SER A 1 121 ? 28.708 -32.578 -31.706 1.00 94.94 121 SER A C 1
ATOM 937 O O . SER A 1 121 ? 28.344 -33.749 -31.584 1.00 94.94 121 SER A O 1
ATOM 939 N N . GLY A 1 122 ? 29.966 -32.258 -32.008 1.00 93.06 122 GLY A N 1
ATOM 940 C CA . GLY A 1 122 ? 31.059 -33.188 -31.754 1.00 93.06 122 GLY A CA 1
ATOM 941 C C . GLY A 1 122 ? 31.273 -33.403 -30.253 1.00 93.06 122 GLY A C 1
ATOM 942 O O . GLY A 1 122 ? 30.440 -33.051 -29.415 1.00 93.06 122 GLY A O 1
ATOM 943 N N . LEU A 1 123 ? 32.425 -33.960 -29.905 1.00 94.25 123 LEU A N 1
ATOM 944 C CA . LEU A 1 123 ? 32.791 -34.139 -28.511 1.00 94.25 123 LEU A CA 1
ATOM 945 C C . LEU A 1 123 ? 33.302 -32.821 -27.917 1.00 94.25 123 LEU A C 1
ATOM 947 O O . LEU A 1 123 ? 34.327 -32.305 -28.358 1.00 94.25 123 LEU A O 1
ATOM 951 N N . VAL A 1 124 ? 32.598 -32.281 -26.925 1.00 95.75 124 VAL A N 1
ATOM 952 C CA . VAL A 1 124 ? 32.948 -31.002 -26.292 1.00 95.75 124 VAL A CA 1
ATOM 953 C C . VAL A 1 124 ? 33.602 -31.280 -24.948 1.00 95.75 124 VAL A C 1
ATOM 955 O O . VAL A 1 124 ? 32.983 -31.873 -24.072 1.00 95.75 124 VAL A O 1
ATOM 958 N N . GLN A 1 125 ? 34.853 -30.867 -24.767 1.00 93.56 125 GLN A N 1
ATOM 959 C CA . GLN A 1 125 ? 35.571 -31.057 -23.507 1.00 93.56 125 GLN A CA 1
ATOM 960 C C . GLN A 1 125 ? 35.366 -29.854 -22.578 1.00 93.56 125 GLN A C 1
ATOM 962 O O . GLN A 1 125 ? 35.569 -28.710 -22.982 1.00 93.56 125 GLN A O 1
ATOM 967 N N . SER A 1 126 ? 35.014 -30.108 -21.319 1.00 92.12 126 SER A N 1
ATOM 968 C CA . SER A 1 126 ? 35.036 -29.116 -20.241 1.00 92.12 126 SER A CA 1
ATOM 969 C C . SER A 1 126 ? 35.774 -29.655 -19.013 1.00 92.12 126 SER A C 1
ATOM 971 O O . SER A 1 126 ? 36.236 -30.795 -18.999 1.00 92.12 126 SER A O 1
ATOM 973 N N . GLU A 1 127 ? 35.867 -28.844 -17.958 1.00 89.56 127 GLU A N 1
ATOM 974 C CA . GLU A 1 127 ? 36.416 -29.259 -16.660 1.00 89.56 127 GLU A CA 1
ATOM 975 C C . GLU A 1 127 ? 35.684 -30.454 -16.022 1.00 89.56 127 GLU A C 1
ATOM 977 O O . GLU A 1 127 ? 36.267 -31.160 -15.206 1.00 89.56 127 GLU A O 1
ATOM 982 N N . PHE A 1 128 ? 34.433 -30.713 -16.418 1.00 90.06 128 PHE A N 1
ATOM 983 C CA . PHE A 1 128 ? 33.630 -31.824 -15.901 1.00 90.06 128 PHE A CA 1
ATOM 984 C C . PHE A 1 128 ? 33.828 -33.128 -16.680 1.00 90.06 128 PHE A C 1
ATOM 986 O O . PHE A 1 128 ? 33.422 -34.183 -16.205 1.00 90.06 128 PHE A O 1
ATOM 993 N N . GLY A 1 129 ? 34.429 -33.080 -17.871 1.00 92.56 129 GLY A N 1
ATOM 994 C CA . GLY A 1 129 ? 34.558 -34.226 -18.766 1.00 92.56 129 GLY A CA 1
ATOM 995 C C . GLY A 1 129 ? 34.106 -33.903 -20.183 1.00 92.56 129 GLY A C 1
ATOM 996 O O . GLY A 1 129 ? 34.360 -32.810 -20.690 1.00 92.56 129 GLY A O 1
ATOM 997 N N . TYR A 1 130 ? 33.454 -34.859 -20.836 1.00 95.38 130 TYR A N 1
ATOM 998 C CA . TYR A 1 130 ? 33.051 -34.745 -22.231 1.00 95.38 130 TYR A CA 1
ATOM 999 C C . TYR A 1 130 ? 31.536 -34.663 -22.382 1.00 95.38 130 TYR A C 1
ATOM 1001 O O . TYR A 1 130 ? 30.794 -35.460 -21.810 1.00 95.38 130 TYR A O 1
ATOM 1009 N N . HIS A 1 131 ? 31.093 -33.715 -23.199 1.00 96.69 131 HIS A N 1
ATOM 1010 C CA . HIS A 1 131 ? 29.693 -33.411 -23.451 1.00 96.69 131 HIS A CA 1
ATOM 1011 C C . HIS A 1 131 ? 29.351 -33.725 -24.900 1.00 96.69 131 HIS A C 1
ATOM 1013 O O . HIS A 1 131 ? 30.090 -33.375 -25.825 1.00 96.69 131 HIS A O 1
ATOM 1019 N N . ILE A 1 132 ? 28.199 -34.354 -25.088 1.00 97.25 132 ILE A N 1
ATOM 1020 C CA . ILE A 1 132 ? 27.533 -34.491 -26.382 1.00 97.25 132 ILE A CA 1
ATOM 1021 C C . ILE A 1 132 ? 26.255 -33.673 -26.287 1.00 97.25 132 ILE A C 1
ATOM 1023 O O . ILE A 1 132 ? 25.416 -33.952 -25.435 1.00 97.25 132 ILE A O 1
ATOM 1027 N N . ILE A 1 133 ? 26.116 -32.659 -27.126 1.00 97.31 133 ILE A N 1
ATOM 1028 C CA . ILE A 1 133 ? 25.108 -31.611 -26.993 1.00 97.31 133 ILE A CA 1
ATOM 1029 C C . ILE A 1 133 ? 24.189 -31.659 -28.207 1.00 97.31 133 ILE A C 1
ATOM 1031 O O . ILE A 1 133 ? 24.655 -31.789 -29.333 1.00 97.31 133 ILE A O 1
ATOM 1035 N N . MET A 1 134 ? 22.887 -31.519 -27.994 1.00 95.44 134 MET A N 1
ATOM 1036 C CA . MET A 1 134 ? 21.896 -31.370 -29.052 1.00 95.44 134 MET A CA 1
ATOM 1037 C C . MET A 1 134 ? 21.062 -30.120 -28.795 1.00 95.44 134 MET A C 1
ATOM 1039 O O . MET A 1 134 ? 20.480 -29.968 -27.719 1.00 95.44 134 MET A O 1
ATOM 1043 N N . VAL A 1 135 ? 20.974 -29.230 -29.780 1.00 95.88 135 VAL A N 1
ATOM 1044 C CA . VAL A 1 135 ? 20.087 -28.062 -29.703 1.00 95.88 135 VAL A CA 1
ATOM 1045 C C . VAL A 1 135 ? 18.723 -28.453 -30.251 1.00 95.88 135 VAL A C 1
ATOM 1047 O O . VAL A 1 135 ? 18.616 -28.913 -31.377 1.00 95.88 135 VAL A O 1
ATOM 1050 N N . THR A 1 136 ? 17.669 -28.272 -29.462 1.00 90.69 136 THR A N 1
ATOM 1051 C CA . THR A 1 136 ? 16.284 -28.645 -29.814 1.00 90.69 136 THR A CA 1
ATOM 1052 C C . THR A 1 136 ? 15.387 -27.444 -30.099 1.00 90.69 136 THR A C 1
ATOM 1054 O O . THR A 1 136 ? 14.223 -27.617 -30.438 1.00 90.69 136 THR A O 1
ATOM 1057 N N . GLY A 1 137 ? 15.906 -26.224 -29.951 1.00 92.69 137 GLY A N 1
ATOM 1058 C CA . GLY A 1 137 ? 15.197 -25.000 -30.307 1.00 92.69 137 GLY A CA 1
ATOM 1059 C C . GLY A 1 137 ? 16.114 -23.789 -30.233 1.00 92.69 137 GLY A C 1
ATOM 1060 O O . GLY A 1 137 ? 16.934 -23.692 -29.318 1.00 92.69 137 GLY A O 1
ATOM 1061 N N . ILE A 1 138 ? 15.974 -22.862 -31.179 1.00 93.00 138 ILE A N 1
ATOM 1062 C CA . ILE A 1 138 ? 16.710 -21.594 -31.187 1.00 93.00 138 ILE A CA 1
ATOM 1063 C C . ILE A 1 138 ? 15.706 -20.447 -31.172 1.00 93.00 138 ILE A C 1
ATOM 1065 O O . ILE A 1 138 ? 14.879 -20.310 -32.071 1.00 93.00 138 ILE A O 1
ATOM 1069 N N . ARG A 1 139 ? 15.804 -19.591 -30.158 1.00 89.94 139 ARG A N 1
ATOM 1070 C CA . ARG A 1 139 ? 15.137 -18.295 -30.120 1.00 89.94 139 ARG A CA 1
ATOM 1071 C C . ARG A 1 139 ? 16.206 -17.224 -30.361 1.00 89.94 139 ARG A C 1
ATOM 1073 O O . ARG A 1 139 ? 17.001 -16.952 -29.459 1.00 89.94 139 ARG A O 1
ATOM 1080 N N . PRO A 1 140 ? 16.273 -16.647 -31.574 1.00 85.25 140 PRO A N 1
ATOM 1081 C CA . PRO A 1 140 ? 17.300 -15.671 -31.899 1.00 85.25 140 PRO A CA 1
ATOM 1082 C C . PRO A 1 140 ? 17.176 -14.454 -30.986 1.00 85.25 140 PRO A C 1
ATOM 1084 O O . PRO A 1 140 ? 16.067 -14.039 -30.640 1.00 85.25 140 PRO A O 1
ATOM 1087 N N . GLY A 1 141 ? 18.319 -13.868 -30.631 1.00 85.25 141 GLY A N 1
ATOM 1088 C CA . GLY A 1 141 ? 18.325 -12.587 -29.942 1.00 85.25 141 GLY A CA 1
ATOM 1089 C C . GLY A 1 141 ? 17.634 -11.544 -30.814 1.00 85.25 141 GLY A C 1
ATOM 1090 O O . GLY A 1 141 ? 17.871 -11.474 -32.022 1.00 85.25 141 GLY A O 1
ATOM 1091 N N . LYS A 1 142 ? 16.747 -10.754 -30.216 1.00 87.38 142 LYS A N 1
ATOM 1092 C CA . LYS A 1 142 ? 15.954 -9.756 -30.931 1.00 87.38 142 LYS A CA 1
ATOM 1093 C C . LYS A 1 142 ? 16.080 -8.420 -30.224 1.00 87.38 142 LYS A C 1
ATOM 1095 O O . LYS A 1 142 ? 15.813 -8.307 -29.033 1.00 87.38 142 LYS A O 1
ATOM 1100 N N . GLN A 1 143 ? 16.414 -7.380 -30.974 1.00 89.62 143 GLN A N 1
ATOM 1101 C CA . GLN A 1 143 ? 16.188 -6.024 -30.495 1.00 89.62 143 GLN A CA 1
ATOM 1102 C C . GLN A 1 143 ? 14.674 -5.784 -30.455 1.00 89.62 143 GLN A C 1
ATOM 1104 O O . GLN A 1 143 ? 14.036 -5.761 -31.513 1.00 89.62 143 GLN A O 1
ATOM 1109 N N . ARG A 1 144 ? 14.085 -5.626 -29.261 1.00 92.56 144 ARG A N 1
ATOM 1110 C CA . ARG A 1 144 ? 12.677 -5.211 -29.160 1.00 92.56 144 ARG A CA 1
ATOM 1111 C C . ARG A 1 144 ? 12.563 -3.844 -29.818 1.00 92.56 144 ARG A C 1
ATOM 1113 O O . ARG A 1 144 ? 13.318 -2.937 -29.486 1.00 92.56 144 ARG A O 1
ATOM 1120 N N . SER A 1 145 ? 11.655 -3.720 -30.776 1.00 94.31 145 SER A N 1
ATOM 1121 C CA . SER A 1 145 ? 11.443 -2.480 -31.514 1.00 94.31 145 SER A CA 1
ATOM 1122 C C . SER A 1 145 ? 10.898 -1.386 -30.602 1.00 94.31 145 SER A C 1
ATOM 1124 O O . SER A 1 145 ? 10.239 -1.672 -29.601 1.00 94.31 145 SER A O 1
ATOM 1126 N N . PHE A 1 146 ? 11.095 -0.127 -31.000 1.00 94.38 146 PHE A N 1
ATOM 1127 C CA . PHE A 1 146 ? 10.511 1.018 -30.306 1.00 94.38 146 PHE A CA 1
ATOM 1128 C C . PHE A 1 146 ? 9.008 0.833 -30.066 1.00 94.38 146 PHE A C 1
ATOM 1130 O O . PHE A 1 146 ? 8.549 1.021 -28.951 1.00 94.38 146 PHE A O 1
ATOM 1137 N N . ALA A 1 147 ? 8.251 0.370 -31.067 1.00 95.62 147 ALA A N 1
ATOM 1138 C CA . ALA A 1 147 ? 6.811 0.142 -30.936 1.00 95.62 147 ALA A CA 1
ATOM 1139 C C . ALA A 1 147 ? 6.452 -0.883 -29.841 1.00 95.62 147 ALA A C 1
ATOM 1141 O O . ALA A 1 147 ? 5.467 -0.697 -29.131 1.00 95.62 147 ALA A O 1
ATOM 1142 N N . GLU A 1 148 ? 7.258 -1.938 -29.675 1.00 94.00 148 GLU A N 1
ATOM 1143 C CA . GLU A 1 148 ? 7.051 -2.973 -28.650 1.00 94.00 148 GLU A CA 1
ATOM 1144 C C . GLU A 1 148 ? 7.349 -2.471 -27.230 1.00 94.00 148 GLU A C 1
ATOM 1146 O O . GLU A 1 148 ? 6.768 -2.980 -26.270 1.00 94.00 148 GLU A O 1
ATOM 1151 N N . VAL A 1 149 ? 8.264 -1.509 -27.080 1.00 96.44 149 VAL A N 1
ATOM 1152 C CA . VAL A 1 149 ? 8.713 -1.003 -25.768 1.00 96.44 149 VAL A CA 1
ATOM 1153 C C . VAL A 1 149 ? 8.198 0.395 -25.441 1.00 96.44 149 VAL A C 1
ATOM 1155 O O . VAL A 1 149 ? 8.312 0.838 -24.305 1.00 96.44 149 VAL A O 1
ATOM 1158 N N . ARG A 1 150 ? 7.575 1.085 -26.398 1.00 96.44 150 ARG A N 1
ATOM 1159 C CA . ARG A 1 150 ? 7.015 2.428 -26.231 1.00 96.44 150 ARG A CA 1
ATOM 1160 C C . ARG A 1 150 ? 6.164 2.583 -24.960 1.00 96.44 150 ARG A C 1
ATOM 1162 O O . ARG A 1 150 ? 6.421 3.542 -24.240 1.00 96.44 150 ARG A O 1
ATOM 1169 N N . PRO A 1 151 ? 5.191 1.701 -24.633 1.00 96.75 151 PRO A N 1
ATOM 1170 C CA . PRO A 1 151 ? 4.391 1.868 -23.414 1.00 96.75 151 PRO A CA 1
ATOM 1171 C C . PRO A 1 151 ? 5.208 1.691 -22.124 1.00 96.75 151 PRO A C 1
ATOM 1173 O O . PRO A 1 151 ? 4.919 2.343 -21.123 1.00 96.75 151 PRO A O 1
ATOM 1176 N N . GLU A 1 152 ? 6.234 0.839 -22.149 1.00 95.44 152 GLU A N 1
ATOM 1177 C CA . GLU A 1 152 ? 7.157 0.617 -21.029 1.00 95.44 152 GLU A CA 1
ATOM 1178 C C . GLU A 1 152 ? 8.007 1.873 -20.783 1.00 95.44 152 GLU A C 1
ATOM 1180 O O . GLU A 1 152 ? 8.021 2.395 -19.670 1.00 95.44 152 GLU A O 1
ATOM 1185 N N . ILE A 1 153 ? 8.608 2.420 -21.848 1.00 96.69 153 ILE A N 1
ATOM 1186 C CA . ILE A 1 153 ? 9.376 3.673 -21.811 1.00 96.69 153 ILE A CA 1
ATOM 1187 C C . ILE A 1 153 ? 8.499 4.838 -21.354 1.00 96.69 153 ILE A C 1
ATOM 1189 O O . ILE A 1 153 ? 8.904 5.621 -20.500 1.00 96.69 153 ILE A O 1
ATOM 1193 N N . GLU A 1 154 ? 7.291 4.967 -21.906 1.00 96.38 154 GLU A N 1
ATOM 1194 C CA . GLU A 1 154 ? 6.377 6.055 -21.556 1.00 96.38 154 GLU A CA 1
ATOM 1195 C C . GLU A 1 154 ? 6.009 6.011 -20.070 1.00 96.38 154 GLU A C 1
ATOM 1197 O O . GLU A 1 154 ? 6.026 7.044 -19.401 1.00 96.38 154 GLU A O 1
ATOM 1202 N N . SER A 1 155 ? 5.727 4.821 -19.535 1.00 96.19 155 SER A N 1
ATOM 1203 C CA . SER A 1 155 ? 5.468 4.644 -18.107 1.00 96.19 155 SER A CA 1
ATOM 1204 C C . SER A 1 155 ? 6.686 5.011 -17.258 1.00 96.19 155 SER A C 1
ATOM 1206 O O . SER A 1 155 ? 6.533 5.690 -16.243 1.00 96.19 155 SER A O 1
ATOM 1208 N N . GLU A 1 156 ? 7.886 4.583 -17.654 1.00 95.50 156 GLU A N 1
ATOM 1209 C CA . GLU A 1 156 ? 9.123 4.867 -16.924 1.00 95.50 156 GLU A CA 1
ATOM 1210 C C . GLU A 1 156 ? 9.440 6.368 -16.911 1.00 95.50 156 GLU A C 1
ATOM 1212 O O . GLU A 1 156 ? 9.650 6.946 -15.843 1.00 95.50 156 GLU A O 1
ATOM 1217 N N . LEU A 1 157 ? 9.396 7.027 -18.070 1.00 96.94 157 LEU A N 1
ATOM 1218 C CA . LEU A 1 157 ? 9.662 8.460 -18.173 1.00 96.94 157 LEU A CA 1
ATOM 1219 C C . LEU A 1 157 ? 8.619 9.293 -17.423 1.00 96.94 157 LEU A C 1
ATOM 1221 O O . LEU A 1 157 ? 8.987 10.247 -16.739 1.00 96.94 157 LEU A O 1
ATOM 1225 N N . LYS A 1 158 ? 7.331 8.919 -17.469 1.00 96.81 158 LYS A N 1
ATOM 1226 C CA . LYS A 1 158 ? 6.297 9.589 -16.662 1.00 96.81 158 LYS A CA 1
ATOM 1227 C C . LYS A 1 158 ? 6.555 9.429 -15.169 1.00 96.81 158 LYS A C 1
ATOM 1229 O O . LYS A 1 158 ? 6.412 10.398 -14.427 1.00 96.81 158 LYS A O 1
ATOM 1234 N N . GLN A 1 159 ? 6.963 8.238 -14.732 1.00 96.06 159 GLN A N 1
ATOM 1235 C CA . GLN A 1 159 ? 7.296 7.975 -13.335 1.00 96.06 159 GLN A CA 1
ATOM 1236 C C . GLN A 1 159 ? 8.495 8.817 -12.879 1.00 96.06 159 GLN A C 1
ATOM 1238 O O . GLN A 1 159 ? 8.432 9.451 -11.826 1.00 96.06 159 GLN A O 1
ATOM 1243 N N . GLN A 1 160 ? 9.564 8.872 -13.677 1.00 95.75 160 GLN A N 1
ATOM 1244 C CA . GLN A 1 160 ? 10.755 9.674 -13.379 1.00 95.75 160 GLN A CA 1
ATOM 1245 C C . GLN A 1 160 ? 10.435 11.175 -13.348 1.00 95.75 160 GLN A C 1
ATOM 1247 O O . GLN A 1 160 ? 10.828 11.873 -12.412 1.00 95.75 160 GLN A O 1
ATOM 1252 N N . ALA A 1 161 ? 9.673 11.670 -14.327 1.00 95.75 161 ALA A N 1
ATOM 1253 C CA . ALA A 1 161 ? 9.237 13.062 -14.373 1.00 95.75 161 ALA A CA 1
ATOM 1254 C C . ALA A 1 161 ? 8.373 13.425 -13.154 1.00 95.75 161 ALA A C 1
ATOM 1256 O O . ALA A 1 161 ? 8.591 14.462 -12.529 1.00 95.75 161 ALA A O 1
ATOM 1257 N N . ALA A 1 162 ? 7.436 12.555 -12.769 1.00 96.00 162 ALA A N 1
ATOM 1258 C CA . ALA A 1 162 ? 6.596 12.744 -11.592 1.00 96.00 162 ALA A CA 1
ATOM 1259 C C . ALA A 1 162 ? 7.401 12.738 -10.282 1.00 96.00 162 ALA A C 1
ATOM 1261 O O . ALA A 1 162 ? 7.132 13.556 -9.407 1.00 96.00 162 ALA A O 1
ATOM 1262 N N . GLN A 1 163 ? 8.406 11.865 -10.149 1.00 95.88 163 GLN A N 1
ATOM 1263 C CA . GLN A 1 163 ? 9.306 11.837 -8.987 1.00 95.88 163 GLN A CA 1
ATOM 1264 C C . GLN A 1 163 ? 10.143 13.109 -8.873 1.00 95.88 163 GLN A C 1
ATOM 1266 O O . GLN A 1 163 ? 10.209 13.702 -7.797 1.00 95.88 163 GLN A O 1
ATOM 1271 N N . ARG A 1 164 ? 10.745 13.552 -9.982 1.00 95.31 164 ARG A N 1
ATOM 1272 C CA . ARG A 1 164 ? 11.496 14.810 -10.032 1.00 95.31 164 ARG A CA 1
ATOM 1273 C C . ARG A 1 164 ? 10.602 15.982 -9.635 1.00 95.31 164 ARG A C 1
ATOM 1275 O O . ARG A 1 164 ? 10.958 16.744 -8.744 1.00 95.31 164 ARG A O 1
ATOM 1282 N N . ARG A 1 165 ? 9.419 16.077 -10.243 1.00 94.69 165 ARG A N 1
ATOM 1283 C CA . ARG A 1 165 ? 8.461 17.143 -9.950 1.00 94.69 165 ARG A CA 1
ATOM 1284 C C . ARG A 1 165 ? 7.996 17.111 -8.496 1.00 94.69 165 ARG A C 1
ATOM 1286 O O . ARG A 1 165 ? 7.927 18.157 -7.870 1.00 94.69 165 ARG A O 1
ATOM 1293 N N . PHE A 1 166 ? 7.723 15.931 -7.939 1.00 96.81 166 PHE A N 1
ATOM 1294 C CA . PHE A 1 166 ? 7.386 15.795 -6.523 1.00 96.81 166 PHE A CA 1
ATOM 1295 C C . PHE A 1 166 ? 8.502 16.347 -5.629 1.00 96.81 166 PHE A C 1
ATOM 1297 O O . PHE A 1 166 ? 8.221 17.138 -4.737 1.00 96.81 166 PHE A O 1
ATOM 1304 N N . ALA A 1 167 ? 9.758 15.974 -5.888 1.00 95.19 167 ALA A N 1
ATOM 1305 C CA . ALA A 1 167 ? 10.900 16.445 -5.107 1.00 95.19 167 ALA A CA 1
ATOM 1306 C C . ALA A 1 167 ? 11.102 17.969 -5.206 1.00 95.19 167 ALA A C 1
ATOM 1308 O O . ALA A 1 167 ? 11.435 18.603 -4.210 1.00 95.19 167 ALA A O 1
ATOM 1309 N N . GLU A 1 168 ? 10.874 18.554 -6.385 1.00 94.44 168 GLU A N 1
ATOM 1310 C CA . GLU A 1 168 ? 10.998 19.998 -6.628 1.00 94.44 168 GLU A CA 1
ATOM 1311 C C . GLU A 1 168 ? 9.825 20.803 -6.026 1.00 94.44 168 GLU A C 1
ATOM 1313 O O . GLU A 1 168 ? 10.016 21.915 -5.537 1.00 94.44 168 GLU A O 1
ATOM 1318 N N . GLU A 1 169 ? 8.604 20.258 -6.041 1.00 96.25 169 GLU A N 1
ATOM 1319 C CA . GLU A 1 169 ? 7.378 20.981 -5.668 1.00 96.25 169 GLU A CA 1
ATOM 1320 C C . GLU A 1 169 ? 6.849 20.656 -4.257 1.00 96.25 169 GLU A C 1
ATOM 1322 O O . GLU A 1 169 ? 5.997 21.392 -3.760 1.00 96.25 169 GLU A O 1
ATOM 1327 N N . ALA A 1 170 ? 7.337 19.613 -3.575 1.00 97.06 170 ALA A N 1
ATOM 1328 C CA . ALA A 1 170 ? 6.846 19.204 -2.250 1.00 97.06 170 ALA A CA 1
ATOM 1329 C C . ALA A 1 170 ? 6.946 20.318 -1.196 1.00 97.06 170 ALA A C 1
ATOM 1331 O O . ALA A 1 170 ? 5.995 20.559 -0.452 1.00 97.06 170 ALA A O 1
ATOM 1332 N N . GLU A 1 171 ? 8.070 21.035 -1.153 1.00 97.12 171 GLU A N 1
ATOM 1333 C CA . GLU A 1 171 ? 8.232 22.188 -0.261 1.00 97.12 171 GLU A CA 1
ATOM 1334 C C . GLU A 1 171 ? 7.268 23.318 -0.640 1.00 97.12 171 GLU A C 1
ATOM 1336 O O . GLU A 1 171 ? 6.614 23.910 0.218 1.00 97.12 171 GLU A O 1
ATOM 1341 N N . ALA A 1 172 ? 7.099 23.568 -1.938 1.00 97.62 172 ALA A N 1
ATOM 1342 C CA . ALA A 1 172 ? 6.176 24.580 -2.427 1.00 97.62 172 ALA A CA 1
ATOM 1343 C C . ALA A 1 172 ? 4.716 24.248 -2.070 1.00 97.62 172 ALA A C 1
ATOM 1345 O O . ALA A 1 172 ? 3.934 25.159 -1.783 1.00 97.62 172 ALA A O 1
ATOM 1346 N N . PHE A 1 173 ? 4.343 22.964 -2.075 1.00 98.19 173 PHE A N 1
ATOM 1347 C CA . PHE A 1 173 ? 3.041 22.485 -1.612 1.00 98.19 173 PHE A CA 1
ATOM 1348 C C . PHE A 1 173 ? 2.855 22.766 -0.122 1.00 98.19 173 PHE A C 1
ATOM 1350 O O . PHE A 1 173 ? 1.869 23.405 0.250 1.00 98.19 173 PHE A O 1
ATOM 1357 N N . SER A 1 174 ? 3.831 22.386 0.706 1.00 97.62 174 SER A N 1
ATOM 1358 C CA . SER A 1 174 ? 3.825 22.662 2.146 1.00 97.62 174 SER A CA 1
ATOM 1359 C C . SER A 1 174 ? 3.671 24.155 2.445 1.00 97.62 174 SER A C 1
ATOM 1361 O O . SER A 1 174 ? 2.794 24.538 3.220 1.00 97.62 174 SER A O 1
ATOM 1363 N N . ASN A 1 175 ? 4.446 25.005 1.765 1.00 98.06 175 ASN A N 1
ATOM 1364 C CA . ASN A 1 175 ? 4.386 26.458 1.930 1.00 98.06 175 ASN A CA 1
ATOM 1365 C C . ASN A 1 175 ? 3.029 27.018 1.491 1.00 98.06 175 ASN A C 1
ATOM 1367 O O . ASN A 1 175 ? 2.432 27.809 2.211 1.00 98.06 175 ASN A O 1
ATOM 1371 N N . THR A 1 176 ? 2.489 26.558 0.357 1.00 98.00 176 THR A N 1
ATOM 1372 C CA . THR A 1 176 ? 1.182 27.020 -0.143 1.00 98.00 176 THR A CA 1
ATOM 1373 C C . THR A 1 176 ? 0.062 26.703 0.848 1.00 98.00 176 THR A C 1
ATOM 1375 O O . THR A 1 176 ? -0.777 27.558 1.117 1.00 98.00 176 THR A O 1
ATOM 1378 N N . VAL A 1 177 ? 0.043 25.489 1.405 1.00 97.44 177 VAL A N 1
ATOM 1379 C CA . VAL A 1 177 ? -0.976 25.075 2.383 1.00 97.44 177 VAL A CA 1
ATOM 1380 C C . VAL A 1 177 ? -0.859 25.874 3.684 1.00 97.44 177 VAL A C 1
ATOM 1382 O O . VAL A 1 177 ? -1.886 26.230 4.264 1.00 97.44 177 VAL A O 1
ATOM 1385 N N . TYR A 1 178 ? 0.368 26.168 4.122 1.00 96.06 178 TYR A N 1
ATOM 1386 C CA . TYR A 1 178 ? 0.644 26.935 5.337 1.00 96.06 178 TYR A CA 1
ATOM 1387 C C . TYR A 1 178 ? 0.301 28.428 5.191 1.00 96.06 178 TYR A C 1
ATOM 1389 O O . TYR A 1 178 ? -0.335 29.008 6.069 1.00 96.06 178 TYR A O 1
ATOM 1397 N N . GLU A 1 179 ? 0.682 29.050 4.073 1.00 96.50 179 GLU A N 1
ATOM 1398 C CA . GLU A 1 179 ? 0.444 30.473 3.789 1.00 96.50 179 GLU A CA 1
ATOM 1399 C C . GLU A 1 179 ? -1.020 30.789 3.465 1.00 96.50 179 GLU A C 1
ATOM 1401 O O . GLU A 1 179 ? -1.457 31.926 3.636 1.00 96.50 179 GLU A O 1
ATOM 1406 N N . GLN A 1 180 ? -1.786 29.795 3.007 1.00 96.88 180 GLN A N 1
ATOM 1407 C CA . GLN A 1 180 ? -3.213 29.914 2.700 1.00 96.88 180 GLN A CA 1
ATOM 1408 C C . GLN A 1 180 ? -4.046 29.116 3.712 1.00 96.88 180 GLN A C 1
ATOM 1410 O O . GLN A 1 180 ? -4.723 28.160 3.333 1.00 96.88 180 GLN A O 1
ATOM 1415 N N . PRO A 1 181 ? -4.038 29.482 5.007 1.00 95.06 181 PRO A N 1
ATOM 1416 C CA . PRO A 1 181 ? -4.587 28.648 6.074 1.00 95.06 181 PRO A CA 1
ATOM 1417 C C . PRO A 1 181 ? -6.104 28.465 5.988 1.00 95.06 181 PRO A C 1
ATOM 1419 O O . PRO A 1 181 ? -6.636 27.570 6.642 1.00 95.06 181 PRO A O 1
ATOM 1422 N N . ASP A 1 182 ? -6.804 29.296 5.211 1.00 94.81 182 ASP A N 1
ATOM 1423 C CA . ASP A 1 182 ? -8.265 29.352 5.146 1.00 94.81 182 ASP A CA 1
ATOM 1424 C C . ASP A 1 182 ? -8.888 28.578 3.973 1.00 94.81 182 ASP A C 1
ATOM 1426 O O . ASP A 1 182 ? -10.114 28.483 3.880 1.00 94.81 182 ASP A O 1
ATOM 1430 N N . SER A 1 183 ? -8.081 27.990 3.086 1.00 96.25 183 SER A N 1
ATOM 1431 C CA . SER A 1 183 ? -8.589 27.202 1.959 1.00 96.25 183 SER A CA 1
ATOM 1432 C C . SER A 1 183 ? -7.526 26.275 1.380 1.00 96.25 183 SER A C 1
ATOM 1434 O O . SER A 1 183 ? -6.357 26.640 1.297 1.00 96.25 183 SER A O 1
ATOM 1436 N N . LEU A 1 184 ? -7.929 25.090 0.914 1.00 97.69 184 LEU A N 1
ATOM 1437 C CA . LEU A 1 184 ? -7.060 24.212 0.117 1.00 97.69 184 LEU A CA 1
ATOM 1438 C C . LEU A 1 184 ? -7.073 24.567 -1.379 1.00 97.69 184 LEU A C 1
ATOM 1440 O O . LEU A 1 184 ? -6.246 24.060 -2.136 1.00 97.69 184 LEU A O 1
ATOM 1444 N N . GLN A 1 185 ? -7.974 25.453 -1.814 1.00 97.62 185 GLN A N 1
ATOM 1445 C CA . GLN A 1 185 ? -8.159 25.803 -3.223 1.00 97.62 185 GLN A CA 1
ATOM 1446 C C . GLN A 1 185 ? -6.885 26.345 -3.908 1.00 97.62 185 GLN A C 1
ATOM 1448 O O . GLN A 1 185 ? -6.600 25.912 -5.025 1.00 97.62 185 GLN A O 1
ATOM 1453 N N . PRO A 1 186 ? -6.044 27.185 -3.268 1.00 97.69 186 PRO A N 1
ATOM 1454 C CA . PRO A 1 186 ? -4.792 27.628 -3.886 1.00 97.69 186 PRO A CA 1
ATOM 1455 C C . PRO A 1 186 ? -3.824 26.474 -4.189 1.00 97.69 186 PRO A C 1
ATOM 1457 O O . PRO A 1 186 ? -3.160 26.474 -5.224 1.00 97.69 186 PRO A O 1
ATOM 1460 N N . ALA A 1 187 ? -3.771 25.455 -3.323 1.00 97.00 187 ALA A N 1
ATOM 1461 C CA . ALA A 1 187 ? -2.974 24.255 -3.572 1.00 97.00 187 ALA A CA 1
ATOM 1462 C C . ALA A 1 187 ? -3.593 23.389 -4.685 1.00 97.00 187 ALA A C 1
ATOM 1464 O O . ALA A 1 187 ? -2.875 22.876 -5.544 1.00 97.00 187 ALA A O 1
ATOM 1465 N N . VAL A 1 188 ? -4.924 23.269 -4.718 1.00 96.88 188 VAL A N 1
ATOM 1466 C CA . VAL A 1 188 ? -5.663 22.587 -5.796 1.00 96.88 188 VAL A CA 1
ATOM 1467 C C . VAL A 1 188 ? -5.323 23.195 -7.156 1.00 96.88 188 VAL A C 1
ATOM 1469 O O . VAL A 1 188 ? -4.977 22.462 -8.078 1.00 96.88 188 VAL A O 1
ATOM 1472 N N . GLU A 1 189 ? -5.366 24.519 -7.277 1.00 96.75 189 GLU A N 1
ATOM 1473 C CA . GLU A 1 189 ? -5.121 25.232 -8.533 1.00 96.75 189 GLU A CA 1
ATOM 1474 C C . GLU A 1 189 ? -3.648 25.192 -8.942 1.00 96.75 189 GLU A C 1
ATOM 1476 O O . GLU A 1 189 ? -3.335 24.843 -10.084 1.00 96.75 189 GLU A O 1
ATOM 1481 N N . ARG A 1 190 ? -2.734 25.481 -8.006 1.00 95.12 190 ARG A N 1
ATOM 1482 C CA . ARG A 1 190 ? -1.289 25.521 -8.273 1.00 95.12 190 ARG A CA 1
ATOM 1483 C C . ARG A 1 190 ? -0.740 24.167 -8.713 1.00 95.12 190 ARG A C 1
ATOM 1485 O O . ARG A 1 190 ? 0.026 24.101 -9.671 1.00 95.12 190 ARG A O 1
ATOM 1492 N N . PHE A 1 191 ? -1.138 23.095 -8.031 1.00 94.62 191 PHE A N 1
ATOM 1493 C CA . PHE A 1 191 ? -0.607 21.746 -8.259 1.00 94.62 191 PHE A CA 1
ATOM 1494 C C . PHE A 1 191 ? -1.557 20.858 -9.081 1.00 94.62 191 PHE A C 1
ATOM 1496 O O . PHE A 1 191 ? -1.262 19.683 -9.314 1.00 94.62 191 PHE A O 1
ATOM 1503 N N . LYS A 1 192 ? -2.684 21.416 -9.555 1.00 94.00 192 LYS A N 1
ATOM 1504 C CA . LYS A 1 192 ? -3.729 20.721 -10.331 1.00 94.00 192 LYS A CA 1
ATOM 1505 C C . LYS A 1 192 ? -4.243 19.460 -9.625 1.00 94.00 192 LYS A C 1
ATOM 1507 O O . LYS A 1 192 ? -4.409 18.405 -10.239 1.00 94.00 192 LYS A O 1
ATOM 1512 N N . LEU A 1 193 ? -4.444 19.558 -8.314 1.00 95.25 193 LEU A N 1
ATOM 1513 C CA . LEU A 1 193 ? -4.859 18.434 -7.473 1.00 95.25 193 LEU A CA 1
ATOM 1514 C C . LEU A 1 193 ? -6.373 18.267 -7.488 1.00 95.25 193 LEU A C 1
ATOM 1516 O O . LEU A 1 193 ? -7.121 19.137 -7.924 1.00 95.25 193 LEU A O 1
ATOM 1520 N N . LYS A 1 194 ? -6.839 17.127 -6.984 1.00 94.56 194 LYS A N 1
ATOM 1521 C CA . LYS A 1 194 ? -8.265 16.887 -6.760 1.00 94.56 194 LYS A CA 1
ATOM 1522 C C . LYS A 1 194 ? -8.592 17.198 -5.305 1.00 94.56 194 LYS A C 1
ATOM 1524 O O . LYS A 1 194 ? -8.034 16.561 -4.413 1.00 94.56 194 LYS A O 1
ATOM 1529 N N . LEU A 1 195 ? -9.512 18.135 -5.078 1.00 96.69 195 LEU A N 1
ATOM 1530 C CA . LEU A 1 195 ? -10.102 18.347 -3.758 1.00 96.69 195 LEU A CA 1
ATOM 1531 C C . LEU A 1 195 ? -11.030 17.174 -3.437 1.00 96.69 195 LEU A C 1
ATOM 1533 O O . LEU A 1 195 ? -11.963 16.887 -4.186 1.00 96.69 195 LEU A O 1
ATOM 1537 N N . GLN A 1 196 ? -10.754 16.480 -2.341 1.00 96.44 196 GLN A N 1
ATOM 1538 C CA . GLN A 1 196 ? -11.517 15.321 -1.894 1.00 96.44 196 GLN A CA 1
ATOM 1539 C C . GLN A 1 196 ? -12.296 15.664 -0.629 1.00 96.44 196 GLN A C 1
ATOM 1541 O O . GLN A 1 196 ? -11.854 16.467 0.190 1.00 96.44 196 GLN A O 1
ATOM 1546 N N . GLN A 1 197 ? -13.454 15.030 -0.449 1.00 95.56 197 GLN A N 1
ATOM 1547 C CA . GLN A 1 197 ? -14.257 15.147 0.766 1.00 95.56 197 GLN A CA 1
ATOM 1548 C C . GLN A 1 197 ? -14.365 13.795 1.459 1.00 95.56 197 GLN A C 1
ATOM 1550 O O . GLN A 1 197 ? -14.599 12.769 0.823 1.00 95.56 197 GLN A O 1
ATOM 1555 N N . SER A 1 198 ? -14.203 13.797 2.780 1.00 93.75 198 SER A N 1
ATOM 1556 C CA . SER A 1 198 ? -14.332 12.595 3.599 1.00 93.75 198 SER A CA 1
ATOM 1557 C C . SER A 1 198 ? -15.716 12.490 4.242 1.00 93.75 198 SER A C 1
ATOM 1559 O O . SER A 1 198 ? -16.353 13.499 4.563 1.00 93.75 198 SER A O 1
ATOM 1561 N N . ALA A 1 199 ? -16.101 11.258 4.579 1.00 91.31 199 ALA A N 1
ATOM 1562 C CA . ALA A 1 199 ? -17.140 10.989 5.570 1.00 91.31 199 ALA A CA 1
ATOM 1563 C C . ALA A 1 199 ? -16.696 11.403 6.994 1.00 91.31 199 ALA A C 1
ATOM 1565 O O . ALA A 1 199 ? -15.603 11.944 7.194 1.00 91.31 199 ALA A O 1
ATOM 1566 N N . TRP A 1 200 ? -17.544 11.144 7.994 1.00 90.75 200 TRP A N 1
ATOM 1567 C CA . TRP A 1 200 ? -17.216 11.344 9.407 1.00 90.75 200 TRP A CA 1
ATOM 1568 C C . TRP A 1 200 ? -16.020 10.495 9.830 1.00 90.75 200 TRP A C 1
ATOM 1570 O O . TRP A 1 200 ? -16.014 9.279 9.644 1.00 90.75 200 TRP A O 1
ATOM 1580 N N . ILE A 1 201 ? -15.030 11.145 10.437 1.00 92.06 201 ILE A N 1
ATOM 1581 C CA . ILE A 1 201 ? -13.823 10.497 10.944 1.00 92.06 201 ILE A CA 1
ATOM 1582 C C . ILE A 1 201 ? -13.865 10.578 12.469 1.00 92.06 201 ILE A C 1
ATOM 1584 O O . ILE A 1 201 ? -14.030 11.675 13.002 1.00 92.06 201 ILE A O 1
ATOM 1588 N N . PRO A 1 202 ? -13.773 9.451 13.193 1.00 90.56 202 PRO A N 1
ATOM 1589 C CA . PRO A 1 202 ? -13.655 9.468 14.645 1.00 90.56 202 PRO A CA 1
ATOM 1590 C C . PRO A 1 202 ? -12.231 9.860 15.060 1.00 90.56 202 PRO A C 1
ATOM 1592 O O . PRO A 1 202 ? -11.272 9.547 14.360 1.00 90.56 202 PRO A O 1
ATOM 1595 N N . ARG A 1 203 ? -12.076 10.491 16.233 1.00 90.00 203 ARG A N 1
ATOM 1596 C CA . ARG A 1 203 ? -10.749 10.841 16.777 1.00 90.00 203 ARG A CA 1
ATOM 1597 C C . ARG A 1 203 ? -9.877 9.605 17.028 1.00 90.00 203 ARG A C 1
ATOM 1599 O O . ARG A 1 203 ? -8.696 9.628 16.714 1.00 90.00 203 ARG A O 1
ATOM 1606 N N . ASN A 1 204 ? -10.484 8.535 17.548 1.00 88.75 204 ASN A N 1
ATOM 1607 C CA . ASN A 1 204 ? -9.828 7.257 17.834 1.00 88.75 204 ASN A CA 1
ATOM 1608 C C . ASN A 1 204 ? -10.566 6.119 17.103 1.00 88.75 204 ASN A C 1
ATOM 1610 O O . ASN A 1 204 ? -11.409 5.454 17.712 1.00 88.75 204 ASN A O 1
ATOM 1614 N N . PRO A 1 205 ? -10.327 5.921 15.793 1.00 87.94 205 PRO A N 1
ATOM 1615 C CA . PRO A 1 205 ? -10.939 4.824 15.051 1.00 87.94 205 PRO A CA 1
ATOM 1616 C C . PRO A 1 205 ? -10.423 3.465 15.553 1.00 87.94 205 PRO A C 1
ATOM 1618 O O . PRO A 1 205 ? -9.224 3.334 15.812 1.00 87.94 205 PRO A O 1
ATOM 1621 N N . PRO A 1 206 ? -11.284 2.433 15.655 1.00 87.00 206 PRO A N 1
ATOM 1622 C CA . PRO A 1 206 ? -10.821 1.070 15.899 1.00 87.00 206 PRO A CA 1
ATOM 1623 C C . PRO A 1 206 ? -9.932 0.581 14.736 1.00 87.00 206 PRO A C 1
ATOM 1625 O O . PRO A 1 206 ? -10.075 1.083 13.615 1.00 87.00 206 PRO A O 1
ATOM 1628 N N . PRO A 1 207 ? -9.045 -0.412 14.952 1.00 84.00 207 PRO A N 1
ATOM 1629 C CA . PRO A 1 207 ? -8.078 -0.865 13.943 1.00 84.00 207 PRO A CA 1
ATOM 1630 C C . PRO A 1 207 ? -8.704 -1.205 12.584 1.00 84.00 207 PRO A C 1
ATOM 1632 O O . PRO A 1 207 ? -8.189 -0.831 11.533 1.00 84.00 207 PRO A O 1
ATOM 1635 N N . GLU A 1 208 ? -9.868 -1.847 12.600 1.00 83.69 208 GLU A N 1
ATOM 1636 C CA . GLU A 1 208 ? -10.610 -2.231 11.398 1.00 83.69 208 GLU A CA 1
ATOM 1637 C C . GLU A 1 208 ? -11.294 -1.065 10.666 1.00 83.69 208 GLU A C 1
ATOM 1639 O O . GLU A 1 208 ? -11.526 -1.145 9.458 1.00 83.69 208 GLU A O 1
ATOM 1644 N N . ALA A 1 209 ? -11.549 0.054 11.350 1.00 84.19 209 ALA A N 1
ATOM 1645 C CA . ALA A 1 209 ? -11.966 1.295 10.700 1.00 84.19 209 ALA A CA 1
ATOM 1646 C C . ALA A 1 209 ? -10.771 2.060 10.110 1.00 84.19 209 ALA A C 1
ATOM 1648 O O . ALA A 1 209 ? -10.925 2.703 9.075 1.00 84.19 209 ALA A O 1
ATOM 1649 N N . MET A 1 210 ? -9.584 1.956 10.719 1.00 84.69 210 MET A N 1
ATOM 1650 C CA . MET A 1 210 ? -8.375 2.664 10.283 1.00 84.69 210 MET A CA 1
ATOM 1651 C C . MET A 1 210 ? -8.015 2.358 8.824 1.00 84.69 210 MET A C 1
ATOM 1653 O O . MET A 1 210 ? -7.765 3.271 8.041 1.00 84.69 210 MET A O 1
ATOM 1657 N N . ALA A 1 211 ? -8.076 1.082 8.431 1.00 82.69 211 ALA A N 1
ATOM 1658 C CA . ALA A 1 211 ? -7.776 0.650 7.065 1.00 82.69 211 ALA A CA 1
ATOM 1659 C C . ALA A 1 211 ? -8.706 1.283 6.011 1.00 82.69 211 ALA A C 1
ATOM 1661 O O . ALA A 1 211 ? -8.299 1.504 4.874 1.00 82.69 211 ALA A O 1
ATOM 1662 N N . ARG A 1 212 ? -9.949 1.613 6.385 1.00 87.06 212 ARG A N 1
ATOM 1663 C CA . ARG A 1 212 ? -10.941 2.218 5.480 1.00 87.06 212 ARG A CA 1
ATOM 1664 C C . ARG A 1 212 ? -10.771 3.727 5.325 1.00 87.06 212 ARG A C 1
ATOM 1666 O O . ARG A 1 212 ? -11.310 4.295 4.383 1.00 87.06 212 ARG A O 1
ATOM 1673 N N . LEU A 1 213 ? -10.038 4.372 6.235 1.00 89.12 213 LEU A N 1
ATOM 1674 C CA . LEU A 1 213 ? -9.746 5.806 6.170 1.00 89.12 213 LEU A CA 1
ATOM 1675 C C . LEU A 1 213 ? -8.637 6.132 5.159 1.00 89.12 213 LEU A C 1
ATOM 1677 O O . LEU A 1 213 ? -8.432 7.303 4.838 1.00 89.12 213 LEU A O 1
ATOM 1681 N N . GLY A 1 214 ? -7.927 5.117 4.652 1.00 90.44 214 GLY A N 1
ATOM 1682 C CA . GLY A 1 214 ? -6.849 5.298 3.686 1.00 90.44 214 GLY A CA 1
ATOM 1683 C C . GLY A 1 214 ? -5.791 6.285 4.209 1.00 90.44 214 GLY A C 1
ATOM 1684 O O . GLY A 1 214 ? -5.387 6.173 5.369 1.00 90.44 214 GLY A O 1
ATOM 1685 N N . PRO A 1 215 ? -5.370 7.282 3.407 1.00 92.44 215 PRO A N 1
ATOM 1686 C CA . PRO A 1 215 ? -4.397 8.299 3.821 1.00 92.44 215 PRO A CA 1
ATOM 1687 C C . PRO A 1 215 ? -4.768 9.069 5.101 1.00 92.44 215 PRO A C 1
ATOM 1689 O O . PRO A 1 215 ? -3.885 9.467 5.859 1.00 92.44 215 PRO A O 1
ATOM 1692 N N . LEU A 1 216 ? -6.065 9.242 5.384 1.00 94.31 216 LEU A N 1
ATOM 1693 C CA . LEU A 1 216 ? -6.553 9.942 6.580 1.00 94.31 216 LEU A CA 1
ATOM 1694 C C . LEU A 1 216 ? -6.443 9.098 7.857 1.00 94.31 216 LEU A C 1
ATOM 1696 O O . LEU A 1 216 ? -6.599 9.634 8.948 1.00 94.31 216 LEU A O 1
ATOM 1700 N N . GLY A 1 217 ? -6.176 7.793 7.739 1.00 92.69 217 GLY A N 1
ATOM 1701 C CA . GLY A 1 217 ? -5.903 6.905 8.872 1.00 92.69 217 GLY A CA 1
ATOM 1702 C C . GLY A 1 217 ? -4.472 7.016 9.411 1.00 92.69 217 GLY A C 1
ATOM 1703 O O . GLY A 1 217 ? -4.119 6.348 10.380 1.00 92.69 217 GLY A O 1
ATOM 1704 N N . ASN A 1 218 ? -3.615 7.839 8.802 1.00 94.06 218 ASN A N 1
ATOM 1705 C CA . ASN A 1 218 ? -2.274 8.068 9.324 1.00 94.06 218 ASN A CA 1
ATOM 1706 C C . ASN A 1 218 ? -2.341 8.769 10.697 1.00 94.06 218 ASN A C 1
ATOM 1708 O O . ASN A 1 218 ? -3.044 9.764 10.866 1.00 94.06 218 ASN A O 1
ATOM 1712 N N . ALA A 1 219 ? -1.578 8.279 11.678 1.00 93.00 219 ALA A N 1
ATOM 1713 C CA . ALA A 1 219 ? -1.618 8.796 13.047 1.00 93.00 219 ALA A CA 1
ATOM 1714 C C . ALA A 1 219 ? -1.251 10.290 13.151 1.00 93.00 219 ALA A C 1
ATOM 1716 O O . ALA A 1 219 ? -1.877 11.019 13.922 1.00 93.00 219 ALA A O 1
ATOM 1717 N N . LYS A 1 220 ? -0.277 10.764 12.359 1.00 95.44 220 LYS A N 1
ATOM 1718 C CA . LYS A 1 220 ? 0.094 12.187 12.311 1.00 95.44 220 LYS A CA 1
ATOM 1719 C C . LYS A 1 220 ? -1.022 13.017 11.681 1.00 95.44 220 LYS A C 1
ATOM 1721 O O . LYS A 1 220 ? -1.384 14.051 12.236 1.00 95.44 220 LYS A O 1
ATOM 1726 N N . ALA A 1 221 ? -1.617 12.524 10.592 1.00 96.12 221 ALA A N 1
ATOM 1727 C CA . ALA A 1 221 ? -2.759 13.171 9.946 1.00 96.12 221 ALA A CA 1
ATOM 1728 C C . ALA A 1 221 ? -3.947 13.311 10.907 1.00 96.12 221 ALA A C 1
ATOM 1730 O O . ALA A 1 221 ? -4.461 14.413 11.079 1.00 96.12 221 ALA A O 1
ATOM 1731 N N . LEU A 1 222 ? -4.331 12.235 11.604 1.00 95.19 222 LEU A N 1
ATOM 1732 C CA . LEU A 1 222 ? -5.389 12.276 12.619 1.00 95.19 222 LEU A CA 1
ATOM 1733 C C . LEU A 1 222 ? -5.065 13.273 13.738 1.00 95.19 222 LEU A C 1
ATOM 1735 O O . LEU A 1 222 ? -5.921 14.075 14.107 1.00 95.19 222 LEU A O 1
ATOM 1739 N N . SER A 1 223 ? -3.835 13.267 14.254 1.00 95.69 223 SER A N 1
ATOM 1740 C CA . SER A 1 223 ? -3.411 14.213 15.291 1.00 95.69 223 SER A CA 1
ATOM 1741 C C . SER A 1 223 ? -3.569 15.670 14.840 1.00 95.69 223 SER A C 1
ATOM 1743 O O . SER A 1 223 ? -4.155 16.477 15.562 1.00 95.69 223 SER A O 1
ATOM 1745 N N . ALA A 1 224 ? -3.117 16.000 13.627 1.00 96.81 224 ALA A N 1
ATOM 1746 C CA . ALA A 1 224 ? -3.221 17.348 13.077 1.00 96.81 224 ALA A CA 1
ATOM 1747 C C . ALA A 1 224 ? -4.676 17.759 12.807 1.00 96.81 224 ALA A C 1
ATOM 1749 O O . ALA A 1 224 ? -5.096 18.833 13.230 1.00 96.81 224 ALA A O 1
ATOM 1750 N N . ILE A 1 225 ? -5.474 16.878 12.195 1.00 96.31 225 ILE A N 1
ATOM 1751 C CA . ILE A 1 225 ? -6.909 17.083 11.939 1.00 96.31 225 ILE A CA 1
ATOM 1752 C C . ILE A 1 225 ? -7.663 17.418 13.232 1.00 96.31 225 ILE A C 1
ATOM 1754 O O . ILE A 1 225 ? -8.543 18.278 13.237 1.00 96.31 225 ILE A O 1
ATOM 1758 N N . PHE A 1 226 ? -7.339 16.730 14.330 1.00 95.81 226 PHE A N 1
ATOM 1759 C CA . PHE A 1 226 ? -7.993 16.925 15.622 1.00 95.81 226 PHE A CA 1
ATOM 1760 C C . PHE A 1 226 ? -7.291 17.945 16.533 1.00 95.81 226 PHE A C 1
ATOM 1762 O O . PHE A 1 226 ? -7.648 18.041 17.714 1.00 95.81 226 PHE A O 1
ATOM 1769 N N . SER A 1 227 ? -6.327 18.705 16.007 1.00 96.00 227 SER A N 1
ATOM 1770 C CA . SER A 1 227 ? -5.659 19.792 16.724 1.00 96.00 227 SER A CA 1
ATOM 1771 C C . SER A 1 227 ? -6.611 20.959 17.009 1.00 96.00 227 SER A C 1
ATOM 1773 O O . SER A 1 227 ? -7.656 21.117 16.369 1.00 96.00 227 SER A O 1
ATOM 1775 N N . GLU A 1 228 ? -6.257 21.802 17.985 1.00 93.81 228 GLU A N 1
ATOM 1776 C CA . GLU A 1 228 ? -7.039 23.007 18.284 1.00 93.81 228 GLU A CA 1
ATOM 1777 C C . GLU A 1 228 ? -7.096 23.951 17.077 1.00 93.81 228 GLU A C 1
ATOM 1779 O O . GLU A 1 228 ? -8.155 24.498 16.780 1.00 93.81 228 GLU A O 1
ATOM 1784 N N . ASP A 1 229 ? -5.995 24.092 16.342 1.00 93.81 229 ASP A N 1
ATOM 1785 C CA . ASP A 1 229 ? -5.911 24.997 15.198 1.00 93.81 229 ASP A CA 1
ATOM 1786 C C . ASP A 1 229 ? -6.831 24.549 14.048 1.00 93.81 229 ASP A C 1
ATOM 1788 O O . ASP A 1 229 ? -7.613 25.342 13.517 1.00 93.81 229 ASP A O 1
ATOM 1792 N N . SER A 1 230 ? -6.856 23.250 13.740 1.00 95.50 230 SER A N 1
ATOM 1793 C CA . SER A 1 230 ? -7.744 22.707 12.708 1.00 95.50 230 SER A CA 1
ATOM 1794 C C . SER A 1 230 ? -9.217 22.692 13.126 1.00 95.50 230 SER A C 1
ATOM 1796 O O . SER A 1 230 ? -10.092 22.982 12.311 1.00 95.50 230 SER A O 1
ATOM 1798 N N . ILE A 1 231 ? -9.536 22.389 14.390 1.00 94.62 231 ILE A N 1
ATOM 1799 C CA . ILE A 1 231 ? -10.934 22.332 14.853 1.00 94.62 231 ILE A CA 1
ATOM 1800 C C . ILE A 1 231 ? -11.513 23.729 15.096 1.00 94.62 231 ILE A C 1
ATOM 1802 O O . ILE A 1 231 ? -12.634 24.015 14.663 1.00 94.62 231 ILE A O 1
ATOM 1806 N N . LYS A 1 232 ? -10.786 24.565 15.843 1.00 92.50 232 LYS A N 1
ATOM 1807 C CA . LYS A 1 232 ? -11.279 25.820 16.424 1.00 92.50 232 LYS A CA 1
ATOM 1808 C C . LYS A 1 232 ? -11.022 26.997 15.494 1.00 92.50 232 LYS A C 1
ATOM 1810 O O . LYS A 1 232 ? -11.947 27.756 15.223 1.00 92.50 232 LYS A O 1
ATOM 1815 N N . ASN A 1 233 ? -9.805 27.093 14.958 1.00 92.88 233 ASN A N 1
ATOM 1816 C CA . ASN A 1 233 ? -9.423 28.155 14.022 1.00 92.88 233 ASN A CA 1
ATOM 1817 C C . ASN A 1 233 ? -9.729 27.781 12.567 1.00 92.88 233 ASN A C 1
ATOM 1819 O O . ASN A 1 233 ? -9.533 28.598 11.674 1.00 92.88 233 ASN A O 1
ATOM 1823 N N . LYS A 1 234 ? -10.219 26.554 12.333 1.00 93.81 234 LYS A N 1
ATOM 1824 C CA . LYS A 1 234 ? -10.577 26.023 11.015 1.00 93.81 234 LYS A CA 1
ATOM 1825 C C . LYS A 1 234 ? -9.426 26.053 10.024 1.00 93.81 234 LYS A C 1
ATOM 1827 O O . LYS A 1 234 ? -9.688 26.019 8.834 1.00 93.81 234 LYS A O 1
ATOM 1832 N N . ARG A 1 235 ? -8.174 26.081 10.482 1.00 96.38 235 ARG A N 1
ATOM 1833 C CA . ARG A 1 235 ? -7.020 26.160 9.588 1.00 96.38 235 ARG A CA 1
ATOM 1834 C C . ARG A 1 235 ? -6.747 24.836 8.889 1.00 96.38 235 ARG A C 1
ATOM 1836 O O . ARG A 1 235 ? -7.083 23.761 9.399 1.00 96.38 235 ARG A O 1
ATOM 1843 N N . ASN A 1 236 ? -6.125 24.927 7.720 1.00 98.00 236 ASN A N 1
ATOM 1844 C CA . ASN A 1 236 ? -5.543 23.769 7.058 1.00 98.00 236 ASN A CA 1
ATOM 1845 C C . ASN A 1 236 ? -4.535 23.092 7.999 1.00 98.00 236 ASN A C 1
ATOM 1847 O O . ASN A 1 236 ? -3.832 23.760 8.756 1.00 98.00 236 ASN A O 1
ATOM 1851 N N . THR A 1 237 ? -4.448 21.766 7.948 1.00 98.00 237 THR A N 1
ATOM 1852 C CA . THR A 1 237 ? -3.321 21.054 8.552 1.00 98.00 237 THR A CA 1
ATOM 1853 C C . THR A 1 237 ? -2.037 21.411 7.813 1.00 98.00 237 THR A C 1
ATOM 1855 O O . THR A 1 237 ? -2.071 21.786 6.640 1.00 98.00 237 THR A O 1
ATOM 1858 N N . GLU A 1 238 ? -0.894 21.197 8.458 1.00 96.75 238 GLU A N 1
ATOM 1859 C CA . GLU A 1 238 ? 0.376 21.119 7.736 1.00 96.75 238 GLU A CA 1
ATOM 1860 C C . GLU A 1 238 ? 0.334 20.019 6.655 1.00 96.75 238 GLU A C 1
ATOM 1862 O O . GLU A 1 238 ? -0.544 19.145 6.660 1.00 96.75 238 GLU A O 1
ATOM 1867 N N . ALA A 1 239 ? 1.282 20.070 5.720 1.00 97.81 239 ALA A N 1
ATOM 1868 C CA . ALA A 1 239 ? 1.487 18.998 4.758 1.00 97.81 239 ALA A CA 1
ATOM 1869 C C . ALA A 1 239 ? 2.164 17.811 5.455 1.00 97.81 239 ALA A C 1
ATOM 1871 O O . ALA A 1 239 ? 3.322 17.877 5.863 1.00 97.81 239 ALA A O 1
ATOM 1872 N N . ILE A 1 240 ? 1.426 16.717 5.599 1.00 98.00 240 ILE A N 1
ATOM 1873 C CA . ILE A 1 240 ? 1.842 15.550 6.372 1.00 98.00 240 ILE A CA 1
ATOM 1874 C C . ILE A 1 240 ? 2.217 14.434 5.417 1.00 98.00 240 ILE A C 1
ATOM 1876 O O . ILE A 1 240 ? 1.403 14.012 4.597 1.00 98.00 240 ILE A O 1
ATOM 1880 N N . GLU A 1 241 ? 3.427 13.905 5.556 1.00 97.00 241 GLU A N 1
ATOM 1881 C CA . GLU A 1 241 ? 3.816 12.691 4.848 1.00 97.00 241 GLU A CA 1
ATOM 1882 C C . GLU A 1 241 ? 3.079 11.483 5.438 1.00 97.00 241 GLU A C 1
ATOM 1884 O O . GLU A 1 241 ? 3.308 11.069 6.580 1.00 97.00 241 GLU A O 1
ATOM 1889 N N . VAL A 1 242 ? 2.150 10.937 4.653 1.00 96.25 242 VAL A N 1
ATOM 1890 C CA . VAL A 1 242 ? 1.284 9.819 5.061 1.00 96.25 242 VAL A CA 1
ATOM 1891 C C . VAL A 1 242 ? 1.749 8.476 4.503 1.00 96.25 242 VAL A C 1
ATOM 1893 O O . VAL A 1 242 ? 1.394 7.436 5.057 1.00 96.25 242 VAL A O 1
ATOM 1896 N N . ALA A 1 243 ? 2.559 8.514 3.444 1.00 95.56 243 ALA A N 1
ATOM 1897 C CA . ALA A 1 243 ? 3.252 7.399 2.807 1.00 95.56 243 ALA A CA 1
ATOM 1898 C C . ALA A 1 243 ? 4.446 7.950 1.995 1.00 95.56 243 ALA A C 1
ATOM 1900 O O . ALA A 1 243 ? 4.443 9.146 1.686 1.00 95.56 243 ALA A O 1
ATOM 1901 N N . PRO A 1 244 ? 5.429 7.114 1.600 1.00 94.88 244 PRO A N 1
ATOM 1902 C CA . PRO A 1 244 ? 6.540 7.566 0.767 1.00 94.88 244 PRO A CA 1
ATOM 1903 C C . PRO A 1 244 ? 6.047 8.301 -0.482 1.00 94.88 244 PRO A C 1
ATOM 1905 O O . PRO A 1 244 ? 5.184 7.801 -1.209 1.00 94.88 244 PRO A O 1
ATOM 1908 N N . ASN A 1 245 ? 6.597 9.489 -0.728 1.00 94.88 245 ASN A N 1
ATOM 1909 C CA . ASN A 1 245 ? 6.225 10.356 -1.850 1.00 94.88 245 ASN A CA 1
ATOM 1910 C C . ASN A 1 245 ? 4.729 10.734 -1.897 1.00 94.88 245 ASN A C 1
ATOM 1912 O O . ASN A 1 245 ? 4.149 10.860 -2.980 1.00 94.88 245 ASN A O 1
ATOM 1916 N N . THR A 1 246 ? 4.088 10.860 -0.730 1.00 97.31 246 THR A N 1
ATOM 1917 C CA . THR A 1 246 ? 2.677 11.246 -0.596 1.00 97.31 246 THR A CA 1
ATOM 1918 C C . THR A 1 246 ? 2.485 12.190 0.589 1.00 97.31 246 THR A C 1
ATOM 1920 O O . THR A 1 246 ? 2.555 11.777 1.749 1.00 97.31 246 THR A O 1
ATOM 1923 N N . LEU A 1 247 ? 2.184 13.453 0.288 1.00 98.31 247 LEU A N 1
ATOM 1924 C CA . LEU A 1 247 ? 1.803 14.472 1.260 1.00 98.31 247 LEU A CA 1
ATOM 1925 C C . LEU A 1 247 ? 0.283 14.640 1.294 1.00 98.31 247 LEU A C 1
ATOM 1927 O O . LEU A 1 247 ? -0.388 14.605 0.262 1.00 98.31 247 LEU A O 1
ATOM 1931 N N . LEU A 1 248 ? -0.251 14.859 2.489 1.00 98.38 248 LEU A N 1
ATOM 1932 C CA . LEU A 1 248 ? -1.661 15.114 2.743 1.00 98.38 248 LEU A CA 1
ATOM 1933 C C . LEU A 1 248 ? -1.823 16.446 3.466 1.00 98.38 248 LEU A C 1
ATOM 1935 O O . LEU A 1 248 ? -1.163 16.686 4.472 1.00 98.38 248 LEU A O 1
ATOM 1939 N N . ALA A 1 249 ? -2.756 17.266 2.994 1.00 98.31 249 ALA A N 1
ATOM 1940 C CA . ALA A 1 249 ? -3.250 18.428 3.723 1.00 98.31 249 ALA A CA 1
ATOM 1941 C C . ALA A 1 249 ? -4.774 18.358 3.820 1.00 98.31 249 ALA A C 1
ATOM 1943 O O . ALA A 1 249 ? -5.442 18.014 2.844 1.00 98.31 249 ALA A O 1
ATOM 1944 N N . ALA A 1 250 ? -5.328 18.671 4.988 1.00 98.06 250 ALA A N 1
ATOM 1945 C CA . ALA A 1 250 ? -6.758 18.584 5.261 1.00 98.06 250 ALA A CA 1
ATOM 1946 C C . ALA A 1 250 ? -7.300 19.867 5.896 1.00 98.06 250 ALA A C 1
ATOM 1948 O O . ALA A 1 250 ? -6.581 20.602 6.565 1.00 98.06 250 ALA A O 1
ATOM 1949 N N . ARG A 1 251 ? -8.600 20.113 5.728 1.00 97.44 251 ARG A N 1
ATOM 1950 C CA . ARG A 1 251 ? -9.335 21.218 6.349 1.00 97.44 251 ARG A CA 1
ATOM 1951 C C . ARG A 1 251 ? -10.635 20.718 6.967 1.00 97.44 251 ARG A C 1
ATOM 1953 O O . ARG A 1 251 ? -11.488 20.111 6.311 1.00 97.44 251 ARG A O 1
ATOM 1960 N N . VAL A 1 252 ? -10.822 20.998 8.255 1.00 97.00 252 VAL A N 1
ATOM 1961 C CA . VAL A 1 252 ? -11.990 20.532 9.012 1.00 97.00 252 VAL A CA 1
ATOM 1962 C C . VAL A 1 252 ? -13.198 21.435 8.770 1.00 97.00 252 VAL A C 1
ATOM 1964 O O . VAL A 1 252 ? -13.364 22.465 9.415 1.00 97.00 252 VAL A O 1
ATOM 1967 N N . ILE A 1 253 ? -14.105 20.992 7.902 1.00 94.94 253 ILE A N 1
ATOM 1968 C CA . ILE A 1 253 ? -15.377 21.681 7.627 1.00 94.94 253 ILE A CA 1
ATOM 1969 C C . ILE A 1 253 ? -16.298 21.650 8.863 1.00 94.94 253 ILE A C 1
ATOM 1971 O O . ILE A 1 253 ? -16.580 22.682 9.470 1.00 94.94 253 ILE A O 1
ATOM 1975 N N . GLU A 1 254 ? -16.693 20.459 9.318 1.00 94.38 254 GLU A N 1
ATOM 1976 C CA . GLU A 1 254 ? -17.589 20.254 10.467 1.00 94.38 254 GLU A CA 1
ATOM 1977 C C . GLU A 1 254 ? -16.868 19.446 11.558 1.00 94.38 254 GLU A C 1
ATOM 1979 O O . GLU A 1 254 ? -16.127 18.509 11.256 1.00 94.38 254 GLU A O 1
ATOM 1984 N N . HIS A 1 255 ? -17.075 19.813 12.827 1.00 93.38 255 HIS A N 1
ATOM 1985 C CA . HIS A 1 255 ? -16.568 19.075 13.986 1.00 93.38 255 HIS A CA 1
ATOM 1986 C C . HIS A 1 255 ? -17.698 18.863 14.990 1.00 93.38 255 HIS A C 1
ATOM 1988 O O . HIS A 1 255 ? -18.367 19.819 15.384 1.00 93.38 255 HIS A O 1
ATOM 1994 N N . ARG A 1 256 ? -17.874 17.614 15.429 1.00 90.00 256 ARG A N 1
ATOM 1995 C CA . ARG A 1 256 ? -18.820 17.247 16.483 1.00 90.00 256 ARG A CA 1
ATOM 1996 C C . ARG A 1 256 ? -18.041 16.882 17.743 1.00 90.00 256 ARG A C 1
ATOM 1998 O O . ARG A 1 256 ? -17.321 15.882 17.715 1.00 90.00 256 ARG A O 1
ATOM 2005 N N . PRO A 1 257 ? -18.150 17.675 18.825 1.00 84.75 257 PRO A N 1
ATOM 2006 C CA . PRO A 1 257 ? -17.494 17.336 20.076 1.00 84.75 257 PRO A CA 1
ATOM 2007 C C . PRO A 1 257 ? -18.065 16.030 20.628 1.00 84.75 257 PRO A C 1
ATOM 2009 O O . PRO A 1 257 ? -19.227 15.693 20.392 1.00 84.75 257 PRO A O 1
ATOM 2012 N N . ALA A 1 258 ? -17.247 15.306 21.391 1.00 79.56 258 ALA A N 1
ATOM 2013 C CA . ALA A 1 258 ? -17.734 14.167 22.150 1.00 79.56 258 ALA A CA 1
ATOM 2014 C C . ALA A 1 258 ? -18.844 14.644 23.096 1.00 79.56 258 ALA A C 1
ATOM 2016 O O . ALA A 1 258 ? -18.616 15.493 23.957 1.00 79.56 258 ALA A O 1
ATOM 2017 N N . SER A 1 259 ? -20.046 14.107 22.918 1.00 77.88 259 SER A N 1
ATOM 2018 C CA . SER A 1 259 ? -21.188 14.374 23.782 1.00 77.88 259 SER A CA 1
ATOM 2019 C C . SER A 1 259 ? -21.615 13.088 24.467 1.00 77.88 259 SER A C 1
ATOM 2021 O O . SER A 1 259 ? -21.540 12.001 23.888 1.00 77.88 259 SER A O 1
ATOM 2023 N N . VAL A 1 260 ? -22.118 13.213 25.692 1.00 77.75 260 VAL A N 1
ATOM 2024 C CA . VAL A 1 260 ? -22.830 12.110 26.336 1.00 77.75 260 VAL A CA 1
ATOM 2025 C C . VAL A 1 260 ? -24.023 11.761 25.447 1.00 77.75 260 VAL A C 1
ATOM 2027 O O . VAL A 1 260 ? -24.800 12.641 25.072 1.00 77.75 260 VAL A O 1
ATOM 2030 N N . ARG A 1 261 ? -24.132 10.488 25.049 1.00 81.06 261 ARG A N 1
ATOM 2031 C CA . ARG A 1 261 ? -25.285 10.016 24.275 1.00 81.06 261 ARG A CA 1
ATOM 2032 C C . ARG A 1 261 ? -26.548 10.268 25.118 1.00 81.06 261 ARG A C 1
ATOM 2034 O O . ARG A 1 261 ? -26.535 9.896 26.293 1.00 81.06 261 ARG A O 1
ATOM 2041 N N . PRO A 1 262 ? -27.606 10.907 24.578 1.00 86.94 262 PRO A N 1
ATOM 2042 C CA . PRO A 1 262 ? -28.827 11.156 25.339 1.00 86.94 262 PRO A CA 1
ATOM 2043 C C . PRO A 1 262 ? -29.389 9.856 25.909 1.00 86.94 262 PRO A C 1
ATOM 2045 O O . PRO A 1 262 ? -29.320 8.825 25.240 1.00 86.94 262 PRO A O 1
ATOM 2048 N N . PHE A 1 263 ? -29.975 9.918 27.109 1.00 86.62 263 PHE A N 1
ATOM 2049 C CA . PHE A 1 263 ? -30.545 8.743 27.775 1.00 86.62 263 PHE A CA 1
ATOM 2050 C C . PHE A 1 263 ? -31.491 7.965 26.851 1.00 86.62 263 PHE A C 1
ATOM 2052 O O . PHE A 1 263 ? -31.347 6.756 26.739 1.00 86.62 263 PHE A O 1
ATOM 2059 N N . GLU A 1 264 ? -32.351 8.653 26.095 1.00 89.94 264 GLU A N 1
ATOM 2060 C CA . GLU A 1 264 ? -33.279 8.030 25.137 1.00 89.94 264 GLU A CA 1
ATOM 2061 C C . GLU A 1 264 ? -32.589 7.168 24.068 1.00 89.94 264 GLU A C 1
ATOM 2063 O O . GLU A 1 264 ? -33.137 6.155 23.644 1.00 89.94 264 GLU A O 1
ATOM 2068 N N . VAL A 1 265 ? -31.370 7.532 23.651 1.00 83.50 265 VAL A N 1
ATOM 2069 C CA . VAL A 1 265 ? -30.604 6.785 22.638 1.00 83.50 265 VAL A CA 1
ATOM 2070 C C . VAL A 1 265 ? -29.969 5.533 23.240 1.00 83.50 265 VAL A C 1
ATOM 2072 O O . VAL A 1 265 ? -29.879 4.511 22.569 1.00 83.50 265 VAL A O 1
ATOM 2075 N N . VAL A 1 266 ? -29.528 5.603 24.499 1.00 91.62 266 VAL A N 1
ATOM 2076 C CA . VAL A 1 266 ? -28.845 4.492 25.186 1.00 91.62 266 VAL A CA 1
ATOM 2077 C C . VAL A 1 266 ? -29.765 3.668 26.080 1.00 91.62 266 VAL A C 1
ATOM 2079 O O . VAL A 1 266 ? -29.321 2.682 26.659 1.00 91.62 266 VAL A O 1
ATOM 2082 N N . LYS A 1 267 ? -31.039 4.045 26.207 1.00 92.69 267 LYS A N 1
ATOM 2083 C CA . LYS A 1 267 ? -32.001 3.413 27.113 1.00 92.69 267 LYS A CA 1
ATOM 2084 C C . LYS A 1 267 ? -32.095 1.907 26.889 1.00 92.69 267 LYS A C 1
ATOM 2086 O O . LYS A 1 267 ? -31.994 1.154 27.849 1.00 92.69 267 LYS A O 1
ATOM 2091 N N . SER A 1 268 ? -32.213 1.466 25.638 1.00 91.88 268 SER A N 1
ATOM 2092 C CA . SER A 1 268 ? -32.292 0.039 25.298 1.00 91.88 268 SER A CA 1
ATOM 2093 C C . SER A 1 268 ? -31.001 -0.722 25.628 1.00 91.88 268 SER A C 1
ATOM 2095 O O . SER A 1 268 ? -31.064 -1.841 26.133 1.00 91.88 268 SER A O 1
ATOM 2097 N N . GLU A 1 269 ? -29.831 -0.113 25.406 1.00 89.31 269 GLU A N 1
ATOM 2098 C CA . GLU A 1 269 ? -28.528 -0.678 25.795 1.00 89.31 269 GLU A CA 1
ATOM 2099 C C . GLU A 1 269 ? -28.417 -0.816 27.325 1.00 89.31 269 GLU A C 1
ATOM 2101 O O . GLU A 1 269 ? -27.960 -1.844 27.835 1.00 89.31 269 GLU A O 1
ATOM 2106 N N . ILE A 1 270 ? -28.868 0.200 28.070 1.00 89.88 270 ILE A N 1
ATOM 2107 C CA . ILE A 1 270 ? -28.880 0.202 29.538 1.00 89.88 270 ILE A CA 1
ATOM 2108 C C . ILE A 1 270 ? -29.848 -0.858 30.066 1.00 89.88 270 ILE A C 1
ATOM 2110 O O . ILE A 1 270 ? -29.465 -1.646 30.925 1.00 89.88 270 ILE A O 1
ATOM 2114 N N . GLU A 1 271 ? -31.075 -0.917 29.547 1.00 94.19 271 GLU A N 1
ATOM 2115 C CA . GLU A 1 271 ? -32.074 -1.920 29.933 1.00 94.19 271 GLU A CA 1
ATOM 2116 C C . GLU A 1 271 ? -31.563 -3.343 29.690 1.00 94.19 271 GLU A C 1
ATOM 2118 O O . GLU A 1 271 ? -31.671 -4.189 30.577 1.00 94.19 271 GLU A O 1
ATOM 2123 N N . ALA A 1 272 ? -30.944 -3.602 28.533 1.00 90.75 272 ALA A N 1
ATOM 2124 C CA . ALA A 1 272 ? -30.335 -4.896 28.234 1.00 90.75 272 ALA A CA 1
ATOM 2125 C C . ALA A 1 272 ? -29.214 -5.242 29.227 1.00 90.75 272 ALA A C 1
ATOM 2127 O O . ALA A 1 272 ? -29.161 -6.361 29.737 1.00 90.75 272 ALA A O 1
ATOM 2128 N N . THR A 1 273 ? -28.361 -4.268 29.554 1.00 89.00 273 THR A N 1
ATOM 2129 C CA . THR A 1 273 ? -27.267 -4.442 30.518 1.00 89.00 273 THR A CA 1
ATOM 2130 C C . THR A 1 273 ? -27.795 -4.729 31.924 1.00 89.00 273 THR A C 1
ATOM 2132 O O . THR A 1 273 ? -27.356 -5.680 32.567 1.00 89.00 273 THR A O 1
ATOM 2135 N N . LEU A 1 274 ? -28.764 -3.947 32.405 1.00 92.62 274 LEU A N 1
ATOM 2136 C CA . LEU A 1 274 ? -29.364 -4.123 33.729 1.00 92.62 274 LEU A CA 1
ATOM 2137 C C . LEU A 1 274 ? -30.126 -5.444 33.834 1.00 92.62 274 LEU A C 1
ATOM 2139 O O . LEU A 1 274 ? -30.052 -6.114 34.862 1.00 92.62 274 LEU A O 1
ATOM 2143 N N . LYS A 1 275 ? -30.825 -5.848 32.768 1.00 91.94 275 LYS A N 1
ATOM 2144 C CA . LYS A 1 275 ? -31.504 -7.142 32.712 1.00 91.94 275 LYS A CA 1
ATOM 2145 C C . LYS A 1 275 ? -30.500 -8.289 32.805 1.00 91.94 275 LYS A C 1
ATOM 2147 O O . LYS A 1 275 ? -30.683 -9.161 33.647 1.00 91.94 275 LYS A O 1
ATOM 2152 N N . ALA A 1 276 ? -29.416 -8.245 32.030 1.00 87.62 276 ALA A N 1
ATOM 2153 C CA . ALA A 1 276 ? -28.352 -9.247 32.096 1.00 87.62 276 ALA A CA 1
ATOM 2154 C C . ALA A 1 276 ? -27.702 -9.307 33.493 1.00 87.62 276 ALA A C 1
ATOM 2156 O O . ALA A 1 276 ? -27.494 -10.388 34.040 1.00 87.62 276 ALA A O 1
ATOM 2157 N N . GLN A 1 277 ? -27.447 -8.152 34.118 1.00 88.31 277 GLN A N 1
ATOM 2158 C CA . GLN A 1 277 ? -26.936 -8.084 35.491 1.00 88.31 277 GLN A CA 1
ATOM 2159 C C . GLN A 1 277 ? -27.919 -8.679 36.510 1.00 88.31 277 GLN A C 1
ATOM 2161 O O . GLN A 1 277 ? -27.507 -9.423 37.401 1.00 88.31 277 GLN A O 1
ATOM 2166 N N . GLY A 1 278 ? -29.215 -8.385 36.372 1.00 90.56 278 GLY A N 1
ATOM 2167 C CA . GLY A 1 278 ? -30.270 -8.948 37.214 1.00 90.56 278 GLY A CA 1
ATOM 2168 C C . GLY A 1 278 ? -30.400 -10.464 37.056 1.00 90.56 278 GLY A C 1
ATOM 2169 O O . GLY A 1 278 ? -30.451 -11.183 38.052 1.00 90.56 278 GLY A O 1
ATOM 2170 N N . GLU A 1 279 ? -30.381 -10.965 35.820 1.00 89.62 279 GLU A N 1
ATOM 2171 C CA . GLU A 1 279 ? -30.384 -12.399 35.510 1.00 89.62 279 GLU A CA 1
ATOM 2172 C C . GLU A 1 279 ? -29.166 -13.106 36.118 1.00 89.62 279 GLU A C 1
ATOM 2174 O O . GLU A 1 279 ? -29.315 -14.137 36.776 1.00 89.62 279 GLU A O 1
ATOM 2179 N N . ALA A 1 280 ? -27.970 -12.525 35.986 1.00 88.44 280 ALA A N 1
ATOM 2180 C CA . ALA A 1 280 ? -26.752 -13.068 36.578 1.00 88.44 280 ALA A CA 1
ATOM 2181 C C . ALA A 1 280 ? -26.809 -13.090 38.117 1.00 88.44 280 ALA A C 1
ATOM 2183 O O . ALA A 1 280 ? -26.389 -14.072 38.739 1.00 88.44 280 ALA A O 1
ATOM 2184 N N . ALA A 1 281 ? -27.359 -12.044 38.743 1.00 89.25 281 ALA A N 1
ATOM 2185 C CA . ALA A 1 281 ? -27.538 -11.979 40.192 1.00 89.25 281 ALA A CA 1
ATOM 2186 C C . ALA A 1 281 ? -28.533 -13.037 40.699 1.00 89.25 281 ALA A C 1
ATOM 2188 O O . ALA A 1 281 ? -28.253 -13.723 41.686 1.00 89.25 281 ALA A O 1
ATOM 2189 N N . LEU A 1 282 ? -29.658 -13.223 40.000 1.00 91.56 282 LEU A N 1
ATOM 2190 C CA . LEU A 1 282 ? -30.644 -14.258 40.320 1.00 91.56 282 LEU A CA 1
ATOM 2191 C C . LEU A 1 282 ? -30.068 -15.666 40.136 1.00 91.56 282 LEU A C 1
ATOM 2193 O O . LEU A 1 282 ? -30.206 -16.499 41.032 1.00 91.56 282 LEU A O 1
ATOM 2197 N N . ALA A 1 283 ? -29.365 -15.922 39.028 1.00 90.69 283 ALA A N 1
ATOM 2198 C CA . ALA A 1 283 ? -28.695 -17.198 38.779 1.00 90.69 283 ALA A CA 1
ATOM 2199 C C . ALA A 1 283 ? -27.669 -17.522 39.874 1.00 90.69 283 ALA A C 1
ATOM 2201 O O . ALA A 1 283 ? -27.577 -18.663 40.329 1.00 90.69 283 ALA A O 1
ATOM 2202 N N . ARG A 1 284 ? -26.933 -16.509 40.346 1.00 90.44 284 ARG A N 1
ATOM 2203 C CA . ARG A 1 284 ? -25.998 -16.648 41.462 1.00 90.44 284 ARG A CA 1
ATOM 2204 C C . ARG A 1 284 ? -26.690 -16.981 42.772 1.00 90.44 284 ARG A C 1
ATOM 2206 O O . ARG A 1 284 ? -26.287 -17.944 43.415 1.00 90.44 284 ARG A O 1
ATOM 2213 N N . SER A 1 285 ? -27.725 -16.235 43.145 1.00 92.06 285 SER A N 1
ATOM 2214 C CA . SER A 1 285 ? -28.471 -16.503 44.377 1.00 92.06 285 SER A CA 1
ATOM 2215 C C . SER A 1 285 ? -29.087 -17.907 44.368 1.00 92.06 285 SER A C 1
ATOM 2217 O O . SER A 1 285 ? -28.914 -18.661 45.325 1.00 92.06 285 SER A O 1
ATOM 2219 N N . ALA A 1 286 ? -29.715 -18.305 43.256 1.00 92.69 286 ALA A N 1
ATOM 2220 C CA . ALA A 1 286 ? -30.280 -19.642 43.089 1.00 92.69 286 ALA A CA 1
ATOM 2221 C C . ALA A 1 286 ? -29.204 -20.740 43.146 1.00 92.69 286 ALA A C 1
ATOM 2223 O O . ALA A 1 286 ? -29.389 -21.762 43.807 1.00 92.69 286 ALA A O 1
ATOM 2224 N N . GLY A 1 287 ? -28.061 -20.525 42.490 1.00 92.75 287 GLY A N 1
ATOM 2225 C CA . GLY A 1 287 ? -26.932 -21.450 42.514 1.00 92.75 287 GLY A CA 1
ATOM 2226 C C . GLY A 1 287 ? -26.313 -21.607 43.904 1.00 92.75 287 GLY A C 1
ATOM 2227 O O . GLY A 1 287 ? -26.050 -22.729 44.329 1.00 92.75 287 GLY A O 1
ATOM 2228 N N . GLU A 1 288 ? -26.121 -20.514 44.642 1.00 93.00 288 GLU A N 1
ATOM 2229 C CA . GLU A 1 288 ? -25.599 -20.533 46.014 1.00 93.00 288 GLU A CA 1
ATOM 2230 C C . GLU A 1 288 ? -26.569 -21.232 46.981 1.00 93.00 288 GLU A C 1
ATOM 2232 O O . GLU A 1 288 ? -26.136 -22.069 47.779 1.00 93.00 288 GLU A O 1
ATOM 2237 N N . ALA A 1 289 ? -27.876 -20.971 46.865 1.00 94.19 289 ALA A N 1
ATOM 2238 C CA . ALA A 1 289 ? -28.903 -21.665 47.643 1.00 94.19 289 ALA A CA 1
ATOM 2239 C C . ALA A 1 289 ? -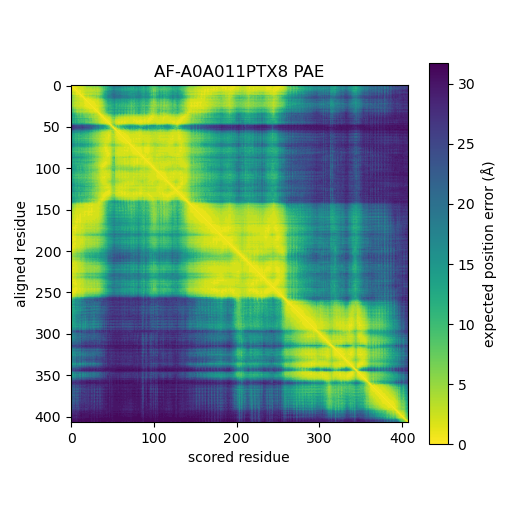28.904 -23.174 47.348 1.00 94.19 289 ALA A C 1
ATOM 2241 O O . ALA A 1 289 ? -28.834 -23.997 48.263 1.00 94.19 289 ALA A O 1
ATOM 2242 N N . ARG A 1 290 ? -28.877 -23.550 46.063 1.00 95.00 290 ARG A N 1
ATOM 2243 C CA . ARG A 1 290 ? -28.853 -24.957 45.654 1.00 95.00 290 ARG A CA 1
ATOM 2244 C C . ARG A 1 290 ? -27.575 -25.672 46.092 1.00 95.00 290 ARG A C 1
ATOM 2246 O O . ARG A 1 290 ? -27.621 -26.833 46.493 1.00 95.00 290 ARG A O 1
ATOM 2253 N N . LEU A 1 291 ? -26.433 -24.986 46.054 1.00 94.81 291 LEU A N 1
ATOM 2254 C CA . LEU A 1 291 ? -25.173 -25.507 46.579 1.00 94.81 291 LEU A CA 1
ATOM 2255 C C . LEU A 1 291 ? -25.265 -25.804 48.080 1.00 94.81 291 LEU A C 1
ATOM 2257 O O . LEU A 1 291 ? -24.755 -26.832 48.528 1.00 94.81 291 LEU A O 1
ATOM 2261 N N . ALA A 1 292 ? -25.889 -24.910 48.852 1.00 94.62 292 ALA A N 1
ATOM 2262 C CA . ALA A 1 292 ? -26.070 -25.094 50.287 1.00 94.62 292 ALA A CA 1
ATOM 2263 C C . ALA A 1 292 ? -26.930 -26.333 50.591 1.00 94.62 292 ALA A C 1
ATOM 2265 O O . ALA A 1 292 ? -26.526 -27.157 51.411 1.00 94.62 292 ALA A O 1
ATOM 2266 N N . GLU A 1 293 ? -28.044 -26.522 49.875 1.00 94.88 293 GLU A N 1
ATOM 2267 C CA . GLU A 1 293 ? -28.898 -27.714 49.998 1.00 94.88 293 GLU A CA 1
ATOM 2268 C C . GLU A 1 293 ? -28.141 -29.012 49.684 1.00 94.88 293 GLU A C 1
ATOM 2270 O O . GLU A 1 293 ? -28.193 -29.970 50.456 1.00 94.88 293 GLU A O 1
ATOM 2275 N N . LEU A 1 294 ? -27.395 -29.042 48.572 1.00 94.12 294 LEU A N 1
ATOM 2276 C CA . LEU A 1 294 ? -26.613 -30.215 48.164 1.00 94.12 294 LEU A CA 1
ATOM 2277 C C . LEU A 1 294 ? -25.545 -30.577 49.206 1.00 94.12 294 LEU A C 1
ATOM 2279 O O . LEU A 1 294 ? -25.311 -31.754 49.478 1.00 94.12 294 LEU A O 1
ATOM 2283 N N . ARG A 1 295 ? -24.914 -29.575 49.829 1.00 92.56 295 ARG A N 1
ATOM 2284 C CA . ARG A 1 295 ? -23.916 -29.780 50.893 1.00 92.56 295 ARG A CA 1
ATOM 2285 C C . ARG A 1 295 ? -24.519 -30.297 52.197 1.00 92.56 295 ARG A C 1
ATOM 2287 O O . ARG A 1 295 ? -23.822 -30.978 52.941 1.00 92.56 295 ARG A O 1
ATOM 2294 N N . GLN A 1 296 ? -25.789 -30.003 52.464 1.00 92.69 296 GLN A N 1
ATOM 2295 C CA . GLN A 1 296 ? -26.521 -30.510 53.629 1.00 92.69 296 GLN A CA 1
ATOM 2296 C C . GLN A 1 296 ? -27.135 -31.904 53.397 1.00 92.69 296 GLN A C 1
ATOM 2298 O O . GLN A 1 296 ? -27.776 -32.443 54.294 1.00 92.69 296 GLN A O 1
ATOM 2303 N N . GLY A 1 297 ? -26.924 -32.509 52.222 1.00 89.56 297 GLY A N 1
ATOM 2304 C CA . GLY A 1 297 ? -27.468 -33.826 51.881 1.00 89.56 297 GLY A CA 1
ATOM 2305 C C . GLY A 1 297 ? -28.900 -33.791 51.340 1.00 89.56 297 GLY A C 1
ATOM 2306 O O . GLY A 1 297 ? -29.579 -34.816 51.358 1.00 89.56 297 GLY A O 1
ATOM 2307 N N . GLY A 1 298 ? -29.368 -32.634 50.860 1.00 89.06 298 GLY A N 1
ATOM 2308 C CA . GLY A 1 298 ? -30.645 -32.518 50.160 1.00 89.06 298 GLY A CA 1
ATOM 2309 C C . GLY A 1 298 ? -30.691 -33.344 48.867 1.00 89.06 298 GLY A C 1
ATOM 2310 O O . GLY A 1 298 ? -29.662 -33.746 48.321 1.00 89.06 298 GLY A O 1
ATOM 2311 N N . ALA A 1 299 ? -31.901 -33.590 48.354 1.00 89.75 299 ALA A N 1
ATOM 2312 C CA . ALA A 1 299 ? -32.098 -34.373 47.135 1.00 89.75 299 ALA A CA 1
ATOM 2313 C C . ALA A 1 299 ? -31.384 -33.730 45.932 1.00 89.75 299 ALA A C 1
ATOM 2315 O O . ALA A 1 299 ? -31.629 -32.562 45.624 1.00 89.75 299 ALA A O 1
ATOM 2316 N N . ASP A 1 300 ? -30.541 -34.495 45.231 1.00 91.56 300 ASP A N 1
ATOM 2317 C CA . ASP A 1 300 ? -29.839 -34.054 44.020 1.00 91.56 300 ASP A CA 1
ATOM 2318 C C . ASP A 1 300 ? -30.737 -34.214 42.783 1.00 91.56 300 ASP A C 1
ATOM 2320 O O . ASP A 1 300 ? -30.868 -35.294 42.215 1.00 91.56 300 ASP A O 1
ATOM 2324 N N . THR A 1 301 ? -31.376 -33.114 42.391 1.00 91.00 301 THR A N 1
ATOM 2325 C CA . THR A 1 301 ? -32.258 -33.003 41.215 1.00 91.00 301 THR A CA 1
ATOM 2326 C C . THR A 1 301 ? -31.624 -32.184 40.090 1.00 91.00 301 THR A C 1
ATOM 2328 O O . THR A 1 301 ? -32.303 -31.796 39.140 1.00 91.00 301 THR A O 1
ATOM 2331 N N . VAL A 1 302 ? -30.332 -31.859 40.204 1.00 91.38 302 VAL A N 1
ATOM 2332 C CA . VAL A 1 302 ? -29.639 -31.031 39.216 1.00 91.38 302 VAL A CA 1
ATOM 2333 C C . VAL A 1 302 ? -29.358 -31.860 37.960 1.00 91.38 302 VAL A C 1
ATOM 2335 O O . VAL A 1 302 ? -28.849 -32.978 38.030 1.00 91.38 302 VAL A O 1
ATOM 2338 N N . ALA A 1 303 ? -29.666 -31.301 36.788 1.00 92.75 303 ALA A N 1
ATOM 2339 C CA . ALA A 1 303 ? -29.325 -31.902 35.502 1.00 92.75 303 ALA A CA 1
ATOM 2340 C C . ALA A 1 303 ? -27.828 -31.703 35.204 1.00 92.75 303 ALA A C 1
ATOM 2342 O O . ALA A 1 303 ? -27.415 -30.691 34.637 1.00 92.75 303 ALA A O 1
ATOM 2343 N N . TRP A 1 304 ? -26.997 -32.654 35.631 1.00 94.06 304 TRP A N 1
ATOM 2344 C CA . TRP A 1 304 ? -25.546 -32.582 35.458 1.00 94.06 304 TRP A CA 1
ATOM 2345 C C . TRP A 1 304 ? -25.113 -32.866 34.015 1.00 94.06 304 TRP A C 1
ATOM 2347 O O . TRP A 1 304 ? -25.586 -33.804 33.375 1.00 94.06 304 TRP A O 1
ATOM 2357 N N . ALA A 1 305 ? -24.143 -32.090 33.527 1.00 92.69 305 ALA A N 1
ATOM 2358 C CA . ALA A 1 305 ? -23.435 -32.396 32.287 1.00 92.69 305 ALA A CA 1
ATOM 2359 C C . ALA A 1 305 ? -22.619 -33.706 32.414 1.00 92.69 305 ALA A C 1
ATOM 2361 O O . ALA A 1 305 ? -22.317 -34.135 33.535 1.00 92.69 305 ALA A O 1
ATOM 2362 N N . PRO A 1 306 ? -22.209 -34.333 31.290 1.00 93.44 306 PRO A N 1
ATOM 2363 C CA . PRO A 1 306 ? -21.378 -35.533 31.319 1.00 93.44 306 PRO A CA 1
ATOM 2364 C C . PRO A 1 306 ? -20.106 -35.351 32.151 1.00 93.44 306 PRO A C 1
ATOM 2366 O O . PRO A 1 306 ? -19.485 -34.285 32.149 1.00 93.44 306 PRO A O 1
ATOM 2369 N N . VAL A 1 307 ? -19.696 -36.416 32.841 1.00 92.62 307 VAL A N 1
ATOM 2370 C CA . VAL A 1 307 ? -18.501 -36.404 33.691 1.00 92.62 307 VAL A CA 1
ATOM 2371 C C . VAL A 1 307 ? -17.260 -36.126 32.843 1.00 92.62 307 VAL A C 1
ATOM 2373 O O . VAL A 1 307 ? -16.995 -36.813 31.858 1.00 92.62 307 VAL A O 1
ATOM 2376 N N . ARG A 1 308 ? -16.469 -35.130 33.253 1.00 91.00 308 ARG A N 1
ATOM 2377 C CA . ARG A 1 308 ? -15.218 -34.735 32.592 1.00 91.00 308 ARG A CA 1
ATOM 2378 C C . ARG A 1 308 ? -14.037 -34.855 33.547 1.00 91.00 308 ARG A C 1
ATOM 2380 O O . ARG A 1 308 ? -14.145 -34.517 34.724 1.00 91.00 308 ARG A O 1
ATOM 2387 N N . LYS A 1 309 ? -12.888 -35.297 33.026 1.00 89.62 309 LYS A N 1
ATOM 2388 C CA . LYS A 1 309 ? -11.616 -35.285 33.760 1.00 89.62 309 LYS A CA 1
ATOM 2389 C C . LYS A 1 309 ? -11.004 -33.890 33.673 1.00 89.62 309 LYS A C 1
ATOM 2391 O O . LYS A 1 309 ? -10.752 -33.399 32.578 1.00 89.62 309 LYS A O 1
ATOM 2396 N N . LEU A 1 310 ? -10.753 -33.280 34.826 1.00 89.25 310 LEU A N 1
ATOM 2397 C CA . LEU A 1 310 ? -10.159 -31.950 34.940 1.00 89.25 310 LEU A CA 1
ATOM 2398 C C . LEU A 1 310 ? -8.788 -32.054 35.611 1.00 89.25 310 LEU A C 1
ATOM 2400 O O . LEU A 1 310 ? -8.593 -32.871 36.511 1.00 89.25 310 LEU A O 1
ATOM 2404 N N . SER A 1 311 ? -7.839 -31.228 35.172 1.00 85.50 311 SER A N 1
ATOM 2405 C CA . SER A 1 311 ? -6.485 -31.169 35.728 1.00 85.50 311 SER A CA 1
ATOM 2406 C C . SER A 1 311 ? -6.060 -29.722 35.935 1.00 85.50 311 SER A C 1
ATOM 2408 O O . SER A 1 311 ? -6.286 -28.881 35.068 1.00 85.50 311 SER A O 1
ATOM 2410 N N . ARG A 1 312 ? -5.368 -29.445 37.049 1.00 79.81 312 ARG A N 1
ATOM 2411 C CA . ARG A 1 312 ? -4.695 -28.152 37.278 1.00 79.81 312 ARG A CA 1
ATOM 2412 C C . ARG A 1 312 ? -3.646 -27.841 36.198 1.00 79.81 312 ARG A C 1
ATOM 2414 O O . ARG A 1 312 ? -3.262 -26.690 36.050 1.00 79.81 312 ARG A O 1
ATOM 2421 N N . GLN A 1 313 ? -3.191 -28.857 35.459 1.00 76.81 313 GLN A N 1
ATOM 2422 C CA . GLN A 1 313 ? -2.198 -28.733 34.389 1.00 76.81 313 GLN A CA 1
ATOM 2423 C C . GLN A 1 313 ? -2.794 -28.335 33.030 1.00 76.81 313 GLN A C 1
ATOM 2425 O O . GLN A 1 313 ? -2.035 -27.983 32.134 1.00 76.81 313 GLN A O 1
ATOM 2430 N N . ASP A 1 314 ? -4.120 -28.374 32.858 1.00 78.19 314 ASP A N 1
ATOM 2431 C CA . ASP A 1 314 ? -4.781 -27.938 31.619 1.00 78.19 314 ASP A CA 1
ATOM 2432 C C . ASP A 1 314 ? -5.795 -26.820 31.917 1.00 78.19 314 ASP A C 1
ATOM 2434 O O . ASP A 1 314 ? -7.008 -27.053 31.954 1.00 78.19 314 ASP A O 1
ATOM 2438 N N . PRO A 1 315 ? -5.315 -25.585 32.164 1.00 63.81 315 PRO A N 1
ATOM 2439 C CA . PRO A 1 315 ? -6.159 -24.468 32.588 1.00 63.81 315 PRO A CA 1
ATOM 2440 C C . PRO A 1 315 ? -7.146 -24.010 31.507 1.00 63.81 315 PRO A C 1
ATOM 2442 O O . PRO A 1 315 ? -8.097 -23.300 31.812 1.00 63.81 315 PRO A O 1
ATOM 2445 N N . ARG A 1 316 ? -6.977 -24.444 30.251 1.00 74.00 316 ARG A N 1
ATOM 2446 C CA . ARG A 1 316 ? -7.847 -24.065 29.124 1.00 74.00 316 ARG A CA 1
ATOM 2447 C C . ARG A 1 316 ? -9.289 -24.549 29.277 1.00 74.00 316 ARG A C 1
ATOM 2449 O O . ARG A 1 316 ? -10.170 -24.049 28.587 1.00 74.00 316 ARG A O 1
ATOM 2456 N N . GLN A 1 317 ? -9.538 -25.522 30.154 1.00 75.44 317 GLN A N 1
ATOM 2457 C CA . GLN A 1 317 ? -10.865 -26.112 30.329 1.00 75.44 317 GLN A CA 1
ATOM 2458 C C . GLN A 1 317 ? -11.710 -25.448 31.426 1.00 75.44 317 GLN A C 1
ATOM 2460 O O . GLN A 1 317 ? -12.881 -25.800 31.560 1.00 75.44 317 GLN A O 1
ATOM 2465 N N . LEU A 1 318 ? -11.150 -24.524 32.221 1.00 81.38 318 LEU A N 1
ATOM 2466 C CA . LEU A 1 318 ? -11.826 -23.932 33.380 1.00 81.38 318 LEU A CA 1
ATOM 2467 C C . LEU A 1 318 ? -11.579 -22.427 33.482 1.00 81.38 318 LEU A C 1
ATOM 2469 O O . LEU A 1 318 ? -10.475 -21.945 33.250 1.00 81.38 318 LEU A O 1
ATOM 2473 N N . SER A 1 319 ? -12.592 -21.687 33.935 1.00 86.00 319 SER A N 1
ATOM 2474 C CA . SER A 1 319 ? -12.377 -20.308 34.376 1.00 86.00 319 SER A CA 1
ATOM 2475 C C . SER A 1 319 ? -11.528 -20.283 35.661 1.00 86.00 319 SER A C 1
ATOM 2477 O O . SER A 1 319 ? -11.584 -21.230 36.455 1.00 86.00 319 SER A O 1
ATOM 2479 N N . PRO A 1 320 ? -10.788 -19.194 35.946 1.00 86.50 320 PRO A N 1
ATOM 2480 C CA . PRO A 1 320 ? -10.000 -19.084 37.178 1.00 86.50 320 PRO A CA 1
ATOM 2481 C C . PRO A 1 320 ? -10.831 -19.248 38.462 1.00 86.50 320 PRO A C 1
ATOM 2483 O O . PRO A 1 320 ? -10.360 -19.807 39.453 1.00 86.50 320 PRO A O 1
ATOM 2486 N N . ALA A 1 321 ? -12.084 -18.782 38.459 1.00 88.38 321 ALA A N 1
ATOM 2487 C CA . ALA A 1 321 ? -13.004 -18.958 39.581 1.00 88.38 321 ALA A CA 1
ATOM 2488 C C . ALA A 1 321 ? -13.402 -20.432 39.768 1.00 88.38 321 ALA A C 1
ATOM 2490 O O . ALA A 1 321 ? -13.345 -20.940 40.887 1.00 88.38 321 ALA A O 1
ATOM 2491 N N . ALA A 1 322 ? -13.728 -21.131 38.676 1.00 89.88 322 ALA A N 1
ATOM 2492 C CA . ALA A 1 322 ? -14.072 -22.550 38.704 1.00 89.88 322 ALA A CA 1
ATOM 2493 C C . ALA A 1 322 ? -12.890 -23.420 39.143 1.00 89.88 322 ALA A C 1
ATOM 2495 O O . ALA A 1 322 ? -13.046 -24.277 40.008 1.00 89.88 322 ALA A O 1
ATOM 2496 N N . ALA A 1 323 ? -11.693 -23.165 38.607 1.00 89.62 323 ALA A N 1
ATOM 2497 C CA . ALA A 1 323 ? -10.486 -23.891 38.989 1.00 89.62 323 ALA A CA 1
ATOM 2498 C C . ALA A 1 323 ? -10.203 -23.760 40.494 1.00 89.62 323 ALA A C 1
ATOM 2500 O O . ALA A 1 323 ? -9.954 -24.763 41.164 1.00 89.62 323 ALA A O 1
ATOM 2501 N N . ARG A 1 324 ? -10.303 -22.544 41.049 1.00 89.38 324 ARG A N 1
ATOM 2502 C CA . ARG A 1 324 ? -10.154 -22.332 42.496 1.00 89.38 324 ARG A CA 1
ATOM 2503 C C . ARG A 1 324 ? -11.186 -23.131 43.285 1.00 89.38 324 ARG A C 1
ATOM 2505 O O . ARG A 1 324 ? -10.781 -23.914 44.132 1.00 89.38 324 ARG A O 1
ATOM 2512 N N . ALA A 1 325 ? -12.471 -23.000 42.957 1.00 92.12 325 ALA A N 1
ATOM 2513 C CA . ALA A 1 325 ? -13.549 -23.677 43.676 1.00 92.12 325 ALA A CA 1
ATOM 2514 C C . ALA A 1 325 ? -13.438 -25.213 43.635 1.00 92.12 325 ALA A C 1
ATOM 2516 O O . ALA A 1 325 ? -13.560 -25.862 44.669 1.00 92.12 325 ALA A O 1
ATOM 2517 N N . ILE A 1 326 ? -13.190 -25.802 42.459 1.00 92.12 326 ILE A N 1
ATOM 2518 C CA . ILE A 1 326 ? -13.120 -27.262 42.269 1.00 92.12 326 ILE A CA 1
ATOM 2519 C C . ILE A 1 326 ? -11.936 -27.852 43.018 1.00 92.12 326 ILE A C 1
ATOM 2521 O O . ILE A 1 326 ? -12.083 -28.840 43.733 1.00 92.12 326 ILE A O 1
ATOM 2525 N N . PHE A 1 327 ? -10.753 -27.261 42.863 1.00 90.88 327 PHE A N 1
ATOM 2526 C CA . PHE A 1 327 ? -9.549 -27.867 43.410 1.00 90.88 327 PHE A CA 1
ATOM 2527 C C . PHE A 1 327 ? -9.239 -27.456 44.860 1.00 90.88 327 PHE A C 1
ATOM 2529 O O . PHE A 1 327 ? -8.243 -27.934 45.407 1.00 90.88 327 PHE A O 1
ATOM 2536 N N . SER A 1 328 ? -10.048 -26.587 45.473 1.00 91.00 328 SER A N 1
ATOM 2537 C CA . SER A 1 328 ? -10.041 -26.312 46.919 1.00 91.00 328 SER A CA 1
ATOM 2538 C C . SER A 1 328 ? -11.182 -27.012 47.668 1.00 91.00 328 SER A C 1
ATOM 2540 O O . SER A 1 328 ? -11.414 -26.712 48.837 1.00 91.00 328 SER A O 1
ATOM 2542 N N . ALA A 1 329 ? -11.952 -27.871 46.994 1.00 93.12 329 ALA A N 1
ATOM 2543 C CA . ALA A 1 329 ? -13.082 -28.563 47.596 1.00 93.12 329 ALA A CA 1
ATOM 2544 C C . ALA A 1 329 ? -12.630 -29.561 48.673 1.00 93.12 329 ALA A C 1
ATOM 2546 O O . ALA A 1 329 ? -11.631 -30.261 48.500 1.00 93.12 329 ALA A O 1
ATOM 2547 N N . ASP A 1 330 ? -13.415 -29.680 49.744 1.00 91.81 330 ASP A N 1
ATOM 2548 C CA . ASP A 1 330 ? -13.308 -30.812 50.659 1.00 91.81 330 ASP A CA 1
ATOM 2549 C C . ASP A 1 330 ? -13.844 -32.073 49.962 1.00 91.81 330 ASP A C 1
ATOM 2551 O O . ASP A 1 330 ? -15.020 -32.152 49.607 1.00 91.81 330 ASP A O 1
ATOM 2555 N N . VAL A 1 331 ? -12.955 -33.040 49.735 1.00 92.81 331 VAL A N 1
ATOM 2556 C CA . VAL A 1 331 ? -13.222 -34.282 48.996 1.00 92.81 331 VAL A CA 1
ATOM 2557 C C . VAL A 1 331 ? -13.111 -35.534 49.872 1.00 92.81 331 VAL A C 1
ATOM 2559 O O . VAL A 1 331 ? -13.046 -36.641 49.341 1.00 92.81 331 VAL A O 1
ATOM 2562 N N . HIS A 1 332 ? -13.110 -35.393 51.206 1.00 90.56 332 HIS A N 1
ATOM 2563 C CA . HIS A 1 332 ? -13.077 -36.546 52.121 1.00 90.56 332 HIS A CA 1
ATOM 2564 C C . HIS A 1 332 ? -14.341 -37.414 52.009 1.00 90.56 332 HIS A C 1
ATOM 2566 O O . HIS A 1 332 ? -14.296 -38.618 52.260 1.00 90.56 332 HIS A O 1
ATOM 2572 N N . LYS A 1 333 ? -15.470 -36.813 51.612 1.00 89.62 333 LYS A N 1
ATOM 2573 C CA . LYS A 1 333 ? -16.723 -37.504 51.285 1.00 89.62 333 LYS A CA 1
ATOM 2574 C C . LYS A 1 333 ? -17.151 -37.124 49.873 1.00 89.62 333 LYS A C 1
ATOM 2576 O O . LYS A 1 333 ? -17.192 -35.944 49.535 1.00 89.62 333 LYS A O 1
ATOM 2581 N N . LEU A 1 334 ? -17.476 -38.128 49.060 1.00 92.56 334 LEU A N 1
ATOM 2582 C CA . LEU A 1 334 ? -17.952 -37.943 47.691 1.00 92.56 334 LEU A CA 1
ATOM 2583 C C . LEU A 1 334 ? -19.412 -38.413 47.554 1.00 92.56 334 LEU A C 1
ATOM 2585 O O . LEU A 1 334 ? -19.788 -39.387 48.207 1.00 92.56 334 LEU A O 1
ATOM 2589 N N . PRO A 1 335 ? -20.222 -37.770 46.690 1.00 93.56 335 PRO A N 1
ATOM 2590 C CA . PRO A 1 335 ? -19.868 -36.622 45.851 1.00 93.56 335 PRO A CA 1
ATOM 2591 C C . PRO A 1 335 ? -19.696 -35.320 46.651 1.00 93.56 335 PRO A C 1
ATOM 2593 O O . PRO A 1 335 ? -20.451 -35.055 47.581 1.00 93.56 335 PRO A O 1
ATOM 2596 N N . ALA A 1 336 ? -18.717 -34.501 46.259 1.00 95.00 336 ALA A N 1
ATOM 2597 C CA . ALA A 1 336 ? -18.513 -33.163 46.814 1.00 95.00 336 ALA A CA 1
ATOM 2598 C C . ALA A 1 336 ? -19.057 -32.099 45.853 1.00 95.00 336 ALA A C 1
ATOM 2600 O O . ALA A 1 336 ? -18.918 -32.224 44.634 1.00 95.00 336 ALA A O 1
ATOM 2601 N N . TYR A 1 337 ? -19.657 -31.042 46.398 1.00 96.06 337 TYR A N 1
ATOM 2602 C CA . TYR A 1 337 ? -20.291 -29.984 45.611 1.00 96.06 337 TYR A CA 1
ATOM 2603 C C . TYR A 1 337 ? -19.618 -28.635 45.848 1.00 96.06 337 TYR A C 1
ATOM 2605 O O . TYR A 1 337 ? -19.392 -28.208 46.990 1.00 96.06 337 TYR A O 1
ATOM 2613 N N . VAL A 1 338 ? -19.343 -27.927 44.757 1.00 95.44 338 VAL A N 1
ATOM 2614 C CA . VAL A 1 338 ? -18.849 -26.547 44.775 1.00 95.44 338 VAL A CA 1
ATOM 2615 C C . VAL A 1 338 ? -19.558 -25.715 43.718 1.00 95.44 338 VAL A C 1
ATOM 2617 O O . VAL A 1 338 ? -20.187 -26.254 42.812 1.00 95.44 338 VAL A O 1
ATOM 2620 N N . GLY A 1 339 ? -19.442 -24.398 43.822 1.00 93.75 339 GLY A N 1
ATOM 2621 C CA . GLY A 1 339 ? -19.972 -23.480 42.829 1.00 93.75 339 GLY A CA 1
ATOM 2622 C C . GLY A 1 339 ? -19.000 -22.342 42.565 1.00 93.75 339 GLY A C 1
ATOM 2623 O O . GLY A 1 339 ? -18.171 -22.012 43.416 1.00 93.75 339 GLY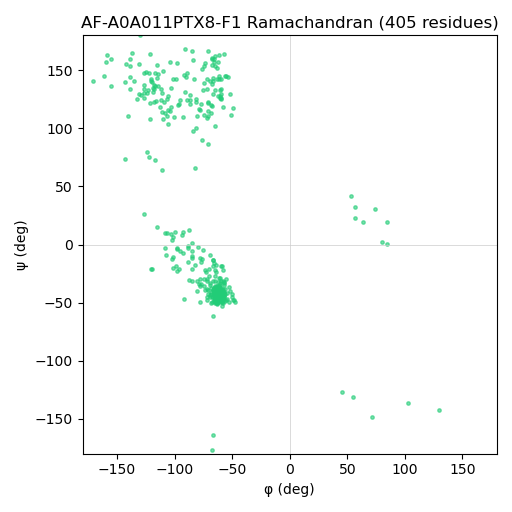 A O 1
ATOM 2624 N N . ALA A 1 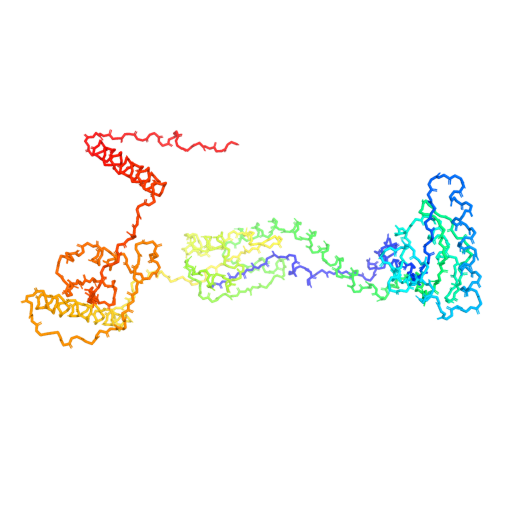340 ? -19.078 -21.772 41.368 1.00 92.25 340 ALA A N 1
ATOM 2625 C CA . ALA A 1 340 ? -18.268 -20.631 40.976 1.00 92.25 340 ALA A CA 1
ATOM 2626 C C . ALA A 1 340 ? -19.062 -19.676 40.085 1.00 92.25 340 ALA A C 1
ATOM 2628 O O . ALA A 1 340 ? -19.783 -20.105 39.183 1.00 92.25 340 ALA A O 1
ATOM 2629 N N . ALA A 1 341 ? -18.867 -18.377 40.310 1.00 87.12 341 ALA A N 1
ATOM 2630 C CA . ALA A 1 341 ? -19.368 -17.343 39.416 1.00 87.12 341 ALA A CA 1
ATOM 2631 C C . ALA A 1 341 ? -18.609 -17.373 38.079 1.00 87.12 341 ALA A C 1
ATOM 2633 O O . ALA A 1 341 ? -17.388 -17.561 38.042 1.00 87.12 341 ALA A O 1
ATOM 2634 N N . THR A 1 342 ? -19.329 -17.157 36.984 1.00 78.75 342 THR A N 1
ATOM 2635 C CA . THR A 1 342 ? -18.795 -17.135 35.620 1.00 78.75 342 THR A CA 1
ATOM 2636 C C . THR A 1 342 ? -18.974 -15.752 35.010 1.00 78.75 342 THR A C 1
ATOM 2638 O O . THR A 1 342 ? -19.821 -15.583 34.145 1.00 78.75 342 THR A O 1
ATOM 2641 N N . GLY A 1 343 ? -18.188 -14.766 35.463 1.00 71.25 343 GLY A N 1
ATOM 2642 C CA . GLY A 1 343 ? -18.207 -13.398 34.916 1.00 71.25 343 GLY A CA 1
ATOM 2643 C C . GLY A 1 343 ? -19.629 -12.857 34.716 1.00 71.25 343 GLY A C 1
ATOM 2644 O O . GLY A 1 343 ? -20.452 -12.948 35.625 1.00 71.25 343 GLY A O 1
ATOM 2645 N N . ASP A 1 344 ? -19.915 -12.386 33.502 1.00 65.31 344 ASP A N 1
ATOM 2646 C CA . ASP A 1 344 ? -21.212 -11.819 33.096 1.00 65.31 344 ASP A CA 1
ATOM 2647 C C . ASP A 1 344 ? -22.315 -12.877 32.865 1.00 65.31 344 ASP A C 1
ATOM 2649 O O . ASP A 1 344 ? -23.465 -12.535 32.613 1.00 65.31 344 ASP A O 1
ATOM 2653 N N . ALA A 1 345 ? -21.985 -14.172 32.945 1.00 59.84 345 ALA A N 1
ATOM 2654 C CA . ALA A 1 345 ? -22.829 -15.292 32.517 1.00 59.84 345 ALA A CA 1
ATOM 2655 C C . ALA A 1 345 ? -23.467 -16.104 33.669 1.00 59.84 345 ALA A C 1
ATOM 2657 O O . ALA A 1 345 ? -24.029 -17.170 33.427 1.00 59.84 345 ALA A O 1
ATOM 2658 N N . GLY A 1 346 ? -23.382 -15.644 34.924 1.00 77.69 346 GLY A N 1
ATOM 2659 C CA . GLY A 1 346 ? -24.101 -16.253 36.056 1.00 77.69 346 GLY A CA 1
ATOM 2660 C C . GLY A 1 346 ? -23.252 -17.142 36.977 1.00 77.69 346 GLY A C 1
ATOM 2661 O O . GLY A 1 346 ? -22.159 -16.752 37.396 1.00 77.69 346 GLY A O 1
ATOM 2662 N N . TYR A 1 347 ? -23.782 -18.307 37.372 1.00 90.50 347 TYR A N 1
ATOM 2663 C CA . TYR A 1 347 ? -23.202 -19.191 38.396 1.00 90.50 347 TYR A CA 1
ATOM 2664 C C . TYR A 1 347 ? -23.305 -20.661 38.000 1.00 90.50 347 TYR A C 1
ATOM 2666 O O . TYR A 1 347 ? -24.362 -21.130 37.584 1.00 90.50 347 TYR A O 1
ATOM 2674 N N . VAL A 1 348 ? -22.207 -21.398 38.160 1.00 91.88 348 VAL A N 1
ATOM 2675 C CA . VAL A 1 348 ? -22.109 -22.807 37.764 1.00 91.88 348 VAL A CA 1
ATOM 2676 C C . VAL A 1 348 ? -21.830 -23.672 38.982 1.00 91.88 348 VAL A C 1
ATOM 2678 O O . VAL A 1 348 ? -20.915 -23.390 39.757 1.00 91.88 348 VAL A O 1
ATOM 2681 N N . LEU A 1 349 ? -22.602 -24.751 39.117 1.00 93.88 349 LEU A N 1
ATOM 2682 C CA . LEU A 1 349 ? -22.376 -25.811 40.093 1.00 93.88 349 LEU A CA 1
ATOM 2683 C C . LEU A 1 349 ? -21.484 -26.902 39.504 1.00 93.88 349 LEU A C 1
ATOM 2685 O O . LEU A 1 349 ? -21.610 -27.271 38.338 1.00 93.88 349 LEU A O 1
ATOM 2689 N N . TYR A 1 350 ? -20.630 -27.471 40.345 1.00 93.62 350 TYR A N 1
ATOM 2690 C CA . TYR A 1 350 ? -19.762 -28.587 40.005 1.00 93.62 350 TYR A CA 1
ATOM 2691 C C . TYR A 1 350 ? -19.961 -29.716 41.009 1.00 93.62 350 TYR A C 1
ATOM 2693 O O . TYR A 1 350 ? -19.895 -29.505 42.223 1.00 93.62 350 TYR A O 1
ATOM 2701 N N . LYS A 1 351 ? -20.158 -30.924 40.479 1.00 95.50 351 LYS A N 1
ATOM 2702 C CA . LYS A 1 351 ? -20.228 -32.171 41.237 1.00 95.50 351 LYS A CA 1
ATOM 2703 C C . LYS A 1 351 ? -18.949 -32.969 41.030 1.00 95.50 351 LYS A C 1
ATOM 2705 O O . LYS A 1 351 ? -18.651 -33.429 39.929 1.00 95.50 351 LYS A O 1
ATOM 2710 N N . ILE A 1 352 ? -18.199 -33.153 42.104 1.00 95.12 352 ILE A N 1
ATOM 2711 C CA . ILE A 1 352 ? -16.971 -33.939 42.124 1.00 95.12 352 ILE A CA 1
ATOM 2712 C C . ILE A 1 352 ? -17.356 -35.359 42.521 1.00 95.12 352 ILE A C 1
ATOM 2714 O O . ILE A 1 352 ? -17.740 -35.612 43.658 1.00 95.12 352 ILE A O 1
ATOM 2718 N N . VAL A 1 353 ? -17.275 -36.286 41.567 1.00 95.69 353 VAL A N 1
ATOM 2719 C CA . VAL A 1 353 ? -17.662 -37.697 41.765 1.00 95.69 353 VAL A CA 1
ATOM 2720 C C . VAL A 1 353 ? -16.476 -38.613 42.056 1.00 95.69 353 VAL A C 1
ATOM 2722 O O . VAL A 1 353 ? -16.651 -39.683 42.627 1.00 95.69 353 VAL A O 1
ATOM 2725 N N . LYS A 1 354 ? -15.267 -38.212 41.650 1.00 94.06 354 LYS A N 1
ATOM 2726 C CA . LYS A 1 354 ? -14.039 -38.990 41.825 1.00 94.06 354 LYS A CA 1
ATOM 2727 C C . LYS A 1 354 ? -12.831 -38.066 41.837 1.00 94.06 354 LYS A C 1
ATOM 2729 O O . LYS A 1 354 ? -12.715 -37.192 40.979 1.00 94.06 354 LYS A O 1
ATOM 2734 N N . VAL A 1 355 ? -11.910 -38.314 42.762 1.00 91.62 355 VAL A N 1
ATOM 2735 C CA . VAL A 1 355 ? -10.574 -37.712 42.763 1.00 91.62 355 VAL A CA 1
ATOM 2736 C C . VAL A 1 355 ? -9.581 -38.779 42.326 1.00 91.62 355 VAL A C 1
ATOM 2738 O O . VAL A 1 355 ? -9.585 -39.890 42.852 1.00 91.62 355 VAL A O 1
ATOM 2741 N N . VAL A 1 356 ? -8.761 -38.459 41.328 1.00 87.94 356 VAL A N 1
ATOM 2742 C CA . VAL A 1 356 ? -7.685 -39.336 40.857 1.00 87.94 356 VAL A CA 1
ATOM 2743 C C . VAL A 1 356 ? -6.375 -38.741 41.339 1.00 87.94 356 VAL A C 1
ATOM 2745 O O . VAL A 1 356 ? -5.977 -37.678 40.864 1.00 87.94 356 VAL A O 1
ATOM 2748 N N . GLN A 1 357 ? -5.735 -39.420 42.287 1.00 79.69 357 GLN A N 1
ATOM 2749 C CA . GLN A 1 357 ? -4.368 -39.106 42.681 1.00 79.69 357 GLN A CA 1
ATOM 2750 C C . GLN A 1 357 ? -3.399 -39.793 41.710 1.00 79.69 357 GLN A C 1
ATOM 2752 O O . GLN A 1 357 ? -3.688 -40.905 41.260 1.00 79.69 357 GLN A O 1
ATOM 2757 N N . PRO A 1 358 ? -2.278 -39.156 41.348 1.00 72.81 358 PRO A N 1
ATOM 2758 C CA . PRO A 1 358 ? -1.229 -39.834 40.599 1.00 72.81 358 PRO A CA 1
ATOM 2759 C C . PRO A 1 358 ? -0.643 -40.990 41.429 1.00 72.81 358 PRO A C 1
ATOM 2761 O O . PRO A 1 358 ? -0.486 -40.864 42.641 1.00 72.81 358 PRO A O 1
ATOM 2764 N N . GLU A 1 359 ? -0.309 -42.104 40.770 1.00 72.19 359 GLU A N 1
ATOM 2765 C CA . GLU A 1 359 ? 0.221 -43.329 41.406 1.00 72.19 359 GLU A CA 1
ATOM 2766 C C . GLU A 1 359 ? 1.623 -43.144 42.020 1.00 72.19 359 GLU A C 1
ATOM 2768 O O . GLU A 1 359 ? 2.061 -43.956 42.830 1.00 72.19 359 GLU A O 1
ATOM 2773 N N . GLY A 1 360 ? 2.311 -42.047 41.691 1.00 74.44 360 GLY A N 1
ATOM 2774 C CA . GLY A 1 360 ? 3.592 -41.669 42.275 1.00 74.44 360 GLY A CA 1
ATOM 2775 C C . GLY A 1 360 ? 3.884 -40.183 42.087 1.00 74.44 360 GLY A C 1
ATOM 2776 O O . GLY A 1 360 ? 3.347 -39.528 41.190 1.00 74.44 360 GLY A O 1
ATOM 2777 N N . LEU A 1 361 ? 4.738 -39.636 42.951 1.00 68.44 361 LEU A N 1
ATOM 2778 C CA . LEU A 1 361 ? 5.262 -38.287 42.772 1.00 68.44 361 LEU A CA 1
ATOM 2779 C C . LEU A 1 361 ? 6.505 -38.320 41.880 1.00 68.44 361 LEU A C 1
ATOM 2781 O O . LEU A 1 361 ? 7.494 -38.961 42.220 1.00 68.44 361 LEU A O 1
ATOM 2785 N N . ASP A 1 362 ? 6.482 -37.549 40.798 1.00 82.00 362 ASP A N 1
ATOM 2786 C CA . ASP A 1 362 ? 7.683 -37.210 40.037 1.00 82.00 362 ASP A CA 1
ATOM 2787 C C . ASP A 1 362 ? 8.534 -36.215 40.850 1.00 82.00 362 ASP A C 1
ATOM 2789 O O . ASP A 1 362 ? 8.160 -35.053 41.050 1.00 82.00 362 ASP A O 1
ATOM 2793 N N . GLU A 1 363 ? 9.671 -36.693 41.358 1.00 85.38 363 GLU A N 1
ATOM 2794 C CA . GLU A 1 363 ? 10.605 -35.924 42.185 1.00 85.38 363 GLU A CA 1
ATOM 2795 C C . GLU A 1 363 ? 11.170 -34.706 41.440 1.00 85.38 363 GLU A C 1
ATOM 2797 O O . GLU A 1 363 ? 11.255 -33.610 42.002 1.00 85.38 363 GLU A O 1
ATOM 2802 N N . ALA A 1 364 ? 11.482 -34.860 40.150 1.00 85.31 364 ALA A N 1
ATOM 2803 C CA . ALA A 1 364 ? 11.990 -33.770 39.325 1.00 85.31 364 ALA A CA 1
ATOM 2804 C C . ALA A 1 364 ? 10.920 -32.687 39.149 1.00 85.31 364 ALA A C 1
ATOM 2806 O O . ALA A 1 364 ? 11.200 -31.487 39.264 1.00 85.31 364 ALA A O 1
ATOM 2807 N N . ARG A 1 365 ? 9.662 -33.100 38.950 1.00 80.50 365 ARG A N 1
ATOM 2808 C CA . ARG A 1 365 ? 8.533 -32.169 38.865 1.00 80.50 365 ARG A CA 1
ATOM 2809 C C . ARG A 1 365 ? 8.262 -31.460 40.188 1.00 80.50 365 ARG A C 1
ATOM 2811 O O . ARG A 1 365 ? 7.971 -30.262 40.172 1.00 80.50 365 ARG A O 1
ATOM 2818 N N . ARG A 1 366 ? 8.375 -32.156 41.323 1.00 84.12 366 ARG A N 1
ATOM 2819 C CA . ARG A 1 366 ? 8.216 -31.552 42.655 1.00 84.12 366 ARG A CA 1
ATOM 2820 C C . ARG A 1 366 ? 9.250 -30.454 42.890 1.00 84.12 366 ARG A C 1
ATOM 2822 O O . ARG A 1 366 ? 8.876 -29.357 43.293 1.00 84.12 366 ARG A O 1
ATOM 2829 N N . GLN A 1 367 ? 10.519 -30.719 42.579 1.00 89.38 367 GLN A N 1
ATOM 2830 C CA . GLN A 1 367 ? 11.584 -29.723 42.709 1.00 89.38 367 GLN A CA 1
ATOM 2831 C C . GLN A 1 367 ? 11.374 -28.516 41.785 1.00 89.38 367 GLN A C 1
ATOM 2833 O O . GLN A 1 367 ? 11.628 -27.381 42.186 1.00 89.38 367 GLN A O 1
ATOM 2838 N N . ALA A 1 368 ? 10.900 -28.739 40.554 1.00 86.00 368 ALA A N 1
ATOM 2839 C CA . ALA A 1 368 ? 10.577 -27.652 39.632 1.00 86.00 368 ALA A CA 1
ATOM 2840 C C . ALA A 1 368 ? 9.467 -26.744 40.190 1.00 86.00 368 ALA A C 1
ATOM 2842 O O . ALA A 1 368 ? 9.647 -25.530 40.238 1.00 86.00 368 ALA A O 1
ATOM 2843 N N . LEU A 1 369 ? 8.375 -27.336 40.688 1.00 83.81 369 LEU A N 1
ATOM 2844 C CA . LEU A 1 369 ? 7.276 -26.593 41.312 1.00 83.81 369 LEU A CA 1
ATOM 2845 C C . LEU A 1 369 ? 7.715 -25.866 42.590 1.00 83.81 369 LEU A C 1
ATOM 2847 O O . LEU A 1 369 ? 7.303 -24.734 42.802 1.00 83.81 369 LEU A O 1
ATOM 2851 N N . GLN A 1 370 ? 8.569 -26.469 43.425 1.00 89.12 370 GLN A N 1
ATOM 2852 C CA . GLN A 1 370 ? 9.110 -25.805 44.618 1.00 89.12 370 GLN A CA 1
ATOM 2853 C C . GLN A 1 370 ? 9.920 -24.554 44.265 1.00 89.12 370 GLN A C 1
ATOM 2855 O O . GLN A 1 370 ? 9.747 -23.522 44.908 1.00 89.12 370 GLN A O 1
ATOM 2860 N N . ARG A 1 371 ? 10.775 -24.623 43.234 1.00 91.25 371 ARG A N 1
ATOM 2861 C CA . ARG A 1 371 ? 11.540 -23.457 42.761 1.00 91.25 371 ARG A CA 1
ATOM 2862 C C . ARG A 1 371 ? 10.628 -22.364 42.211 1.00 91.25 371 ARG A C 1
ATOM 2864 O O . ARG A 1 371 ? 10.838 -21.197 42.518 1.00 91.25 371 ARG A O 1
ATOM 2871 N N . GLU A 1 372 ? 9.619 -22.742 41.433 1.00 87.25 372 GLU A N 1
ATOM 2872 C CA . GLU A 1 372 ? 8.632 -21.809 40.882 1.00 87.25 372 GLU A CA 1
ATOM 2873 C C . GLU A 1 372 ? 7.831 -21.113 41.994 1.00 87.25 372 GLU A C 1
ATOM 2875 O O . GLU A 1 372 ? 7.761 -19.887 42.025 1.00 87.25 372 GLU A O 1
ATOM 2880 N N . TYR A 1 373 ? 7.317 -21.871 42.970 1.00 88.00 373 TYR A N 1
ATOM 2881 C CA . TYR A 1 373 ? 6.602 -21.318 44.124 1.00 88.00 373 TYR A CA 1
ATOM 2882 C C . TYR A 1 373 ? 7.479 -20.411 44.988 1.00 88.00 373 TYR A C 1
ATOM 2884 O O . TYR A 1 373 ? 7.017 -19.353 45.405 1.00 88.00 373 TYR A O 1
ATOM 2892 N N . ALA A 1 374 ? 8.734 -20.793 45.246 1.00 93.50 374 ALA A N 1
ATOM 2893 C CA . ALA A 1 374 ? 9.668 -19.959 46.002 1.00 93.50 374 ALA A CA 1
ATOM 2894 C C . ALA A 1 374 ? 9.933 -18.621 45.296 1.00 93.50 374 ALA A C 1
ATOM 2896 O O . ALA A 1 374 ? 10.041 -17.587 45.951 1.00 93.50 374 ALA A O 1
ATOM 2897 N N . LEU A 1 375 ? 9.996 -18.632 43.962 1.00 91.75 375 LEU A N 1
ATOM 2898 C CA . LEU A 1 375 ? 10.201 -17.431 43.162 1.00 91.75 375 LEU A CA 1
ATOM 2899 C C . LEU A 1 375 ? 8.963 -16.523 43.168 1.00 91.75 375 LEU A C 1
ATOM 2901 O O . LEU A 1 375 ? 9.108 -15.316 43.345 1.00 91.75 375 LEU A O 1
ATOM 2905 N N . ILE A 1 376 ? 7.760 -17.093 43.041 1.00 89.81 376 ILE A N 1
ATOM 2906 C CA . ILE A 1 376 ? 6.493 -16.346 43.128 1.00 89.81 376 ILE A CA 1
ATOM 2907 C C . ILE A 1 376 ? 6.327 -15.722 44.520 1.00 89.81 376 ILE A C 1
ATOM 2909 O O . ILE A 1 376 ? 6.111 -14.518 44.620 1.00 89.81 376 ILE A O 1
ATOM 2913 N N . LEU A 1 377 ? 6.483 -16.513 45.588 1.00 93.19 377 LEU A N 1
ATOM 2914 C CA . LEU A 1 377 ? 6.373 -16.020 46.966 1.00 93.19 377 LEU A CA 1
ATOM 2915 C C . LEU A 1 377 ? 7.417 -14.939 47.259 1.00 93.19 377 LEU A C 1
ATOM 2917 O O . LEU A 1 377 ? 7.071 -13.894 47.794 1.00 93.19 377 LEU A O 1
ATOM 2921 N N . GLY A 1 378 ? 8.669 -15.135 46.834 1.00 94.31 378 GLY A N 1
ATOM 2922 C CA . GLY A 1 378 ? 9.715 -14.126 47.002 1.00 94.31 378 GLY A CA 1
ATOM 2923 C C . GLY A 1 378 ? 9.408 -12.811 46.276 1.00 94.31 378 GLY A C 1
ATOM 2924 O O . GLY A 1 378 ? 9.716 -11.738 46.794 1.00 94.31 378 GLY A O 1
ATOM 2925 N N . GLN A 1 379 ? 8.776 -12.869 45.099 1.00 92.38 379 GLN A N 1
ATOM 2926 C CA . GLN A 1 379 ? 8.321 -11.674 44.381 1.00 92.38 379 GLN A CA 1
ATOM 2927 C C . GLN A 1 379 ? 7.155 -10.978 45.090 1.00 92.38 379 GLN A C 1
ATOM 2929 O O . GLN A 1 379 ? 7.178 -9.751 45.197 1.00 92.38 379 GLN A O 1
ATOM 2934 N N . GLU A 1 380 ? 6.162 -11.724 45.581 1.00 92.81 380 GLU A N 1
ATOM 2935 C CA . GLU A 1 380 ? 5.039 -11.154 46.337 1.00 92.81 380 GLU A CA 1
ATOM 2936 C C . GLU A 1 380 ? 5.502 -10.531 47.658 1.00 92.81 380 GLU A C 1
ATOM 2938 O O . GLU A 1 380 ? 5.144 -9.386 47.940 1.00 92.81 380 GLU A O 1
ATOM 2943 N N . ASP A 1 381 ? 6.360 -11.217 48.417 1.00 94.69 381 ASP A N 1
ATOM 2944 C CA . ASP A 1 381 ? 6.938 -10.711 49.665 1.00 94.69 381 ASP A CA 1
ATOM 2945 C C . ASP A 1 381 ? 7.742 -9.430 49.423 1.00 94.69 381 ASP A C 1
ATOM 2947 O O . ASP A 1 381 ? 7.588 -8.439 50.142 1.00 94.69 381 ASP A O 1
ATOM 2951 N N . PHE A 1 382 ? 8.569 -9.403 48.373 1.00 93.56 382 PHE A N 1
ATOM 2952 C CA . PHE A 1 382 ? 9.333 -8.213 48.010 1.00 93.56 382 PHE A CA 1
ATOM 2953 C C . PHE A 1 382 ? 8.428 -7.060 47.557 1.00 93.56 382 PHE A C 1
ATOM 2955 O O . PHE A 1 382 ? 8.641 -5.912 47.956 1.00 93.56 382 PHE A O 1
ATOM 2962 N N . ALA A 1 383 ? 7.396 -7.342 46.758 1.00 92.00 383 ALA A N 1
ATOM 2963 C CA . ALA A 1 383 ? 6.429 -6.342 46.319 1.00 92.00 383 ALA A CA 1
ATOM 2964 C C . ALA A 1 383 ? 5.638 -5.761 47.501 1.00 92.00 383 ALA A C 1
ATOM 2966 O O . ALA A 1 383 ? 5.487 -4.540 47.590 1.00 92.00 383 ALA A O 1
ATOM 2967 N N . ALA A 1 384 ? 5.186 -6.606 48.431 1.00 92.62 384 ALA A N 1
ATOM 2968 C CA . ALA A 1 384 ? 4.495 -6.200 49.650 1.00 92.62 384 ALA A CA 1
ATOM 2969 C C . ALA A 1 384 ? 5.410 -5.387 50.577 1.00 92.62 384 ALA A C 1
ATOM 2971 O O . ALA A 1 384 ? 5.002 -4.335 51.078 1.00 92.62 384 ALA A O 1
ATOM 2972 N N . TYR A 1 385 ? 6.665 -5.813 50.751 1.00 93.19 385 TYR A N 1
ATOM 2973 C CA . TYR A 1 385 ? 7.679 -5.068 51.496 1.00 93.19 385 TYR A CA 1
ATOM 2974 C C . TYR A 1 385 ? 7.909 -3.677 50.897 1.00 93.19 385 TYR A C 1
ATOM 2976 O O . TYR A 1 385 ? 7.831 -2.672 51.608 1.00 93.19 385 TYR A O 1
ATOM 2984 N N . LEU A 1 386 ? 8.116 -3.594 49.578 1.00 90.69 386 LEU A N 1
ATOM 2985 C CA . LEU A 1 386 ? 8.263 -2.321 48.880 1.00 90.69 386 LEU A CA 1
ATOM 2986 C C . LEU A 1 386 ? 7.017 -1.452 49.034 1.00 90.69 386 LEU A C 1
ATOM 2988 O O . LEU A 1 386 ? 7.156 -0.284 49.382 1.00 90.69 386 LEU A O 1
ATOM 2992 N N . ALA A 1 387 ? 5.816 -1.992 48.808 1.00 90.44 387 ALA A N 1
ATOM 2993 C CA . ALA A 1 387 ? 4.560 -1.259 48.970 1.00 90.44 387 ALA A CA 1
ATOM 2994 C C . ALA A 1 387 ? 4.419 -0.689 50.391 1.00 90.44 387 ALA A C 1
ATOM 2996 O O . ALA A 1 387 ? 4.107 0.492 50.551 1.00 90.44 387 ALA A O 1
ATOM 2997 N N . GLY A 1 388 ? 4.749 -1.486 51.412 1.00 93.00 388 GLY A N 1
ATOM 2998 C CA . GLY A 1 388 ? 4.788 -1.049 52.805 1.00 93.00 388 GLY A CA 1
ATOM 2999 C C . GLY A 1 388 ? 5.796 0.078 53.054 1.00 93.00 388 GLY A C 1
ATOM 3000 O O . GLY A 1 388 ? 5.465 1.055 53.728 1.00 93.00 388 GLY A O 1
ATOM 3001 N N . LEU A 1 389 ? 7.001 -0.000 52.479 1.00 91.12 389 LEU A N 1
ATOM 3002 C CA . LEU A 1 389 ? 7.991 1.081 52.550 1.00 91.12 389 LEU A CA 1
ATOM 3003 C C . LEU A 1 389 ? 7.504 2.356 51.850 1.00 91.12 389 LEU A C 1
ATOM 3005 O O . LEU A 1 389 ? 7.642 3.440 52.415 1.00 91.12 389 LEU A O 1
ATOM 3009 N N . ARG A 1 390 ? 6.896 2.234 50.660 1.00 88.19 390 ARG A N 1
ATOM 3010 C CA . ARG A 1 390 ? 6.348 3.373 49.903 1.00 88.19 390 ARG A CA 1
ATOM 3011 C C . ARG A 1 390 ? 5.229 4.089 50.653 1.00 88.19 390 ARG A C 1
ATOM 3013 O O . ARG A 1 390 ? 5.073 5.293 50.497 1.00 88.19 390 ARG A O 1
ATOM 3020 N N . GLN A 1 391 ? 4.450 3.355 51.444 1.00 90.69 391 GLN A N 1
ATOM 3021 C CA . GLN A 1 391 ? 3.379 3.930 52.254 1.00 90.69 391 GLN A CA 1
ATOM 3022 C C . GLN A 1 391 ? 3.912 4.633 53.513 1.00 90.69 391 GLN A C 1
ATOM 3024 O O . GLN A 1 391 ? 3.331 5.623 53.948 1.00 90.69 391 GLN A O 1
ATOM 3029 N N . ARG A 1 392 ? 5.004 4.129 54.109 1.00 92.31 392 ARG A N 1
ATOM 3030 C CA . ARG A 1 392 ? 5.581 4.673 55.354 1.00 92.31 392 ARG A CA 1
ATOM 3031 C C . ARG A 1 392 ? 6.538 5.842 55.138 1.00 92.31 392 ARG A C 1
ATOM 3033 O O . ARG A 1 392 ? 6.639 6.697 56.012 1.00 92.31 392 ARG A O 1
ATOM 3040 N N . TYR A 1 393 ? 7.247 5.877 54.014 1.00 89.00 393 TYR A N 1
ATOM 3041 C CA . TYR A 1 393 ? 8.284 6.872 53.749 1.00 89.00 393 TYR A CA 1
ATOM 3042 C C . TYR A 1 393 ? 7.970 7.682 52.494 1.00 89.00 393 TYR A C 1
ATOM 3044 O O . TYR A 1 393 ? 7.512 7.149 51.485 1.00 89.00 393 TYR A O 1
ATOM 3052 N N . LYS A 1 394 ? 8.252 8.988 52.545 1.00 83.44 394 LYS A N 1
ATOM 3053 C CA . LYS A 1 394 ? 8.087 9.889 51.400 1.00 83.44 394 LYS A CA 1
ATOM 3054 C C . LYS A 1 394 ? 9.118 9.531 50.326 1.00 83.44 394 LYS A C 1
ATOM 3056 O O . LYS A 1 394 ? 10.317 9.582 50.586 1.00 83.44 394 LYS A O 1
ATOM 3061 N N . ILE A 1 395 ? 8.649 9.171 49.134 1.00 83.06 395 ILE A N 1
ATOM 3062 C CA . ILE A 1 395 ? 9.512 8.833 47.997 1.00 83.06 395 ILE A CA 1
ATOM 3063 C C . ILE A 1 395 ? 9.700 10.069 47.126 1.00 83.06 395 ILE A C 1
ATOM 3065 O O . ILE A 1 395 ? 8.722 10.630 46.635 1.00 83.06 395 ILE A O 1
ATOM 3069 N N . ASP A 1 396 ? 10.956 10.443 46.900 1.00 80.12 396 ASP A N 1
ATOM 3070 C CA . ASP A 1 396 ? 11.348 11.432 45.900 1.00 80.12 396 ASP A CA 1
ATOM 3071 C C . ASP A 1 396 ? 11.951 10.698 44.691 1.00 80.12 396 ASP A C 1
ATOM 3073 O O . ASP A 1 396 ? 12.948 9.983 44.817 1.00 80.12 396 ASP A O 1
ATOM 3077 N N . ILE A 1 397 ? 11.292 10.787 43.533 1.00 77.62 397 ILE A N 1
ATOM 3078 C CA . ILE A 1 397 ? 11.725 10.105 42.308 1.00 77.62 397 ILE A CA 1
ATOM 3079 C C . ILE A 1 397 ? 12.432 11.129 41.432 1.00 77.62 397 ILE A C 1
ATOM 3081 O O . ILE A 1 397 ? 11.791 11.994 40.832 1.00 77.62 397 ILE A O 1
ATOM 3085 N N . ASN A 1 398 ? 13.749 10.986 41.296 1.00 80.62 398 ASN A N 1
ATOM 3086 C CA . ASN A 1 398 ? 14.540 11.795 40.378 1.00 80.62 398 ASN A CA 1
ATOM 3087 C C . ASN A 1 398 ? 14.238 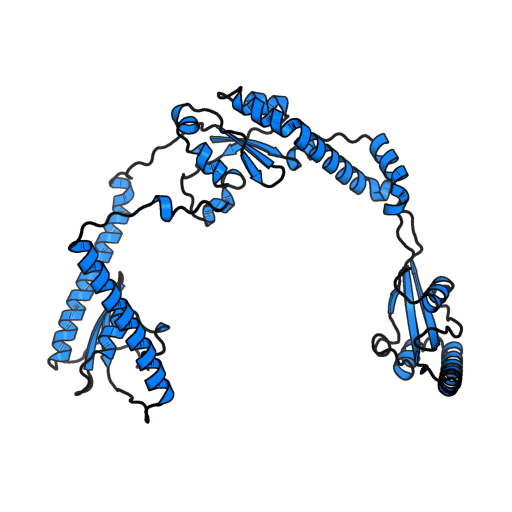11.403 38.919 1.00 80.62 398 ASN A C 1
ATOM 3089 O O . ASN A 1 398 ? 14.914 10.563 38.322 1.00 80.62 398 ASN A O 1
ATOM 3093 N N . LYS A 1 399 ? 13.198 12.017 38.348 1.00 75.25 399 LYS A N 1
ATOM 3094 C CA . LYS A 1 399 ? 12.741 11.774 36.970 1.00 75.25 399 LYS A CA 1
ATOM 3095 C C . LYS A 1 399 ? 13.836 12.015 35.923 1.00 75.25 399 LYS A C 1
ATOM 3097 O O . LYS A 1 399 ? 13.906 11.267 34.954 1.00 75.25 399 LYS A O 1
ATOM 3102 N N . ALA A 1 400 ? 14.743 12.966 36.161 1.00 75.88 400 ALA A N 1
ATOM 3103 C CA . ALA A 1 400 ? 15.842 13.279 35.245 1.00 75.88 400 ALA A CA 1
ATOM 3104 C C . ALA A 1 400 ? 16.857 12.129 35.084 1.00 75.88 400 ALA A C 1
ATOM 3106 O O . ALA A 1 400 ? 17.554 12.066 34.077 1.00 75.88 400 ALA A O 1
ATOM 3107 N N . ALA A 1 401 ? 16.939 11.204 36.049 1.00 71.06 401 ALA A N 1
ATOM 3108 C CA . ALA A 1 401 ? 17.802 10.023 35.960 1.00 71.06 401 ALA A CA 1
ATOM 3109 C C . ALA A 1 401 ? 17.157 8.845 35.200 1.00 71.06 401 ALA A C 1
ATOM 3111 O O . ALA A 1 401 ? 17.874 7.963 34.727 1.00 71.06 401 ALA A O 1
ATOM 3112 N N . LEU A 1 402 ? 15.823 8.819 35.092 1.00 71.94 402 LEU A N 1
ATOM 3113 C CA . LEU A 1 402 ? 15.063 7.776 34.387 1.00 71.94 402 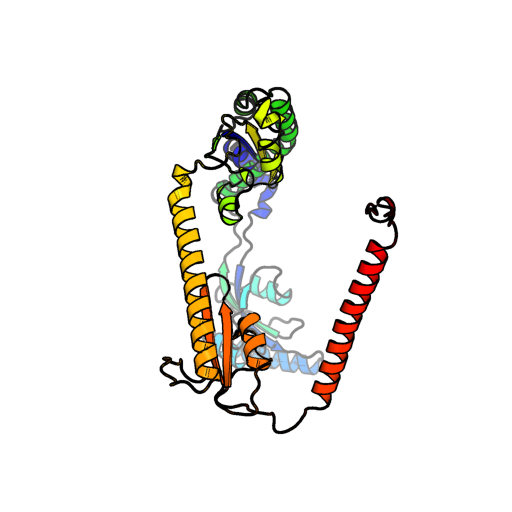LEU A CA 1
ATOM 3114 C C . LEU A 1 402 ? 14.900 8.099 32.897 1.00 71.94 402 LEU A C 1
ATOM 3116 O O . LEU A 1 402 ? 14.888 7.195 32.066 1.00 71.94 402 LEU A O 1
ATOM 3120 N N . GLU A 1 403 ? 14.853 9.382 32.550 1.00 68.25 403 GLU A N 1
ATOM 3121 C CA . GLU A 1 403 ? 14.896 9.870 31.173 1.00 68.25 403 GLU A CA 1
ATOM 3122 C C . GLU A 1 403 ? 16.351 9.936 30.671 1.00 68.25 403 GLU A C 1
ATOM 3124 O O . GLU A 1 403 ? 16.891 11.009 30.394 1.00 68.25 403 GLU A O 1
ATOM 3129 N N . ARG A 1 404 ? 17.034 8.788 30.536 1.00 55.81 404 ARG A N 1
ATOM 3130 C CA . ARG A 1 404 ? 18.227 8.756 29.675 1.00 55.81 404 ARG A CA 1
ATOM 3131 C C . ARG A 1 404 ? 17.756 9.015 28.247 1.00 55.81 404 ARG A C 1
ATOM 3133 O O . ARG A 1 404 ? 17.239 8.114 27.598 1.00 55.81 404 ARG A O 1
ATOM 3140 N N . LYS A 1 405 ? 17.947 10.247 27.769 1.00 56.81 405 LYS A N 1
ATOM 3141 C CA . LYS A 1 405 ? 17.971 10.555 26.337 1.00 56.81 405 LYS A CA 1
ATOM 3142 C C . LYS A 1 405 ? 18.945 9.580 25.679 1.00 56.81 405 LYS A C 1
ATOM 3144 O O . LYS A 1 405 ? 20.145 9.652 25.953 1.00 56.81 405 LYS A O 1
ATOM 3149 N N . GLU A 1 406 ? 18.420 8.663 24.871 1.00 52.62 406 GLU A N 1
ATOM 3150 C CA . GLU A 1 406 ? 19.205 7.985 23.844 1.00 52.62 406 GLU A CA 1
ATOM 3151 C C . GLU A 1 406 ? 19.943 9.087 23.072 1.00 52.62 406 GLU A C 1
ATOM 3153 O O . GLU A 1 406 ? 19.325 10.040 22.590 1.00 52.62 406 GLU A O 1
ATOM 3158 N N . ARG A 1 407 ? 21.274 9.040 23.136 1.00 44.09 407 ARG A N 1
ATOM 3159 C CA . ARG A 1 407 ? 22.161 9.953 22.419 1.00 44.09 407 ARG A CA 1
ATOM 3160 C C . ARG A 1 407 ? 22.419 9.419 21.029 1.00 44.09 407 ARG A C 1
ATOM 3162 O O . ARG A 1 407 ? 22.620 8.187 20.935 1.00 44.09 407 ARG A O 1
#

Sequence (407 aa):
MEYVLFSVADLVGQAVVTDADLHAWYDSHRDRYQQPEERRASHILILAATGDADKDSARAKAEEVLKEVQKAPARFADLARKYSQDPGSAAKGGDLGVVARGTMVKPFEEAVFSLRENELSGLVQSEFGYHIIMVTGIRPGKQRSFAEVRPEIESELKQQAAQRRFAEEAEAFSNTVYEQPDSLQPAVERFKLKLQQSAWIPRNPPPEAMARLGPLGNAKALSAIFSEDSIKNKRNTEAIEVAPNTLLAARVIEHRPASVRPFEVVKSEIEATLKAQGEAALARSAGEARLAELRQGGADTVAWAPVRKLSRQDPRQLSPAAARAIFSADVHKLPAYVGAATGDAGYVLYKIVKVVQPEGLDEARRQALQREYALILGQEDFAAYLAGLRQRYKIDINKAALERKER

Nearest PDB structures (foldseek):
  2jzv-assembly1_A  TM=9.334E-01  e=2.688E-10  Staphylococcus aureus
  1m5y-assembly1_A  TM=7.326E-01  e=7.807E-09  Escherichia coli
  1m5y-assembly1_D-2  TM=6.946E-01  e=5.868E-09  Escherichia coli
  1m5y-assembly1_C-3  TM=6.915E-01  e=1.382E-08  Escherichia coli
  6vj4-assembly1_A-2  TM=5.484E-01  e=1.769E-09  Bacillus anthracis

Radius of gyration: 40.76 Å; Cα contacts (8 Å, |Δi|>4): 517; chains: 1; bounding box: 79×75×91 Å